Protein AF-A0AAD8ACB3-F1 (afdb_monomer)

Organism: Diploptera punctata (NCBI:txid6984)

Mean predicted aligned error: 17.27 Å

Nearest PDB structures (foldseek):
  5xgs-assembly1_B  TM=9.311E-01  e=5.223E-29  Homo sapiens
  5xgs-assembly1_A  TM=9.273E-01  e=8.568E-29  Homo sapiens
  5i93-assembly1_A  TM=9.723E-01  e=4.085E-25  Mus musculus
  4qgn-assembly1_A  TM=9.661E-01  e=9.920E-24  Homo sapiens
  4qgm-assembly1_A  TM=8.496E-01  e=1.983E-11  Bacillus anthracis str. 'Ames Ancestor'

InterPro domains:
  IPR000408 Regulator of chromosome condensation, RCC1 [PF00415] (214-268)
  IPR000408 Regulator of chromosome condensation, RCC1 [PS50012] (213-272)
  IPR000408 Regulator of chromosome condensation, RCC1 [PS50012] (276-337)
  IPR000408 Regulator of chromosome condensation, RCC1 [PS50012] (338-394)
  IPR000408 Regulator of chromosome condensation, RCC1 [PS50012] (395-445)
  IPR004313 Acireductone dioxygenase ARD family [PF03079] (3-158)
  IPR004313 Acireductone dioxygenase ARD family [cd02232] (28-158)
  IPR009091 Regulator of chromosome condensation 1/beta-lactamase-inhibitor protein II [G3DSA:2.130.10.30] (206-445)
  IPR009091 Regulator of chromosome condensation 1/beta-lactamase-inhibitor protein II [SSF50985] (213-444)
  IPR011051 RmlC-like cupin domain superfamily [SSF51182] (1-173)
  IPR014710 RmlC-like jelly roll fold [G3DSA:2.60.120.10] (1-179)
  IPR027496 Acireductone dioxygenase, eukaryotes [MF_03154] (2-166)
  IPR053035 Mitochondrial GEF domain-containing protein [PTHR46337] (188-444)

Sequence (445 aa):
MVRAWYMDFSTEDQRLEHHRQPPHFVDLDQLHKICGVEYFQLNPSNPLHDEKLEKLKIDRNYTYEDEIICSKECLPNYDEKLKNFFTEHLHTDEEIRLVLTGSGYFDVRDGNDEWIRIEVVPGDLIVIPAGIYHRFTLDSKNYIKAKRFFIGEPVWTPHNRPADEMECRTQYLCKLKDGFDFRAYAVKRKYPINQEEEEKLPVFQYASSIQKCRVYVWGLAEHGALGINLQLKKSRDPIHYLYKPVRIHLAEHHKIVDIACGYGFTVLAINTNEKHKLFGCGINTDSQIGYHAPPQDQPLHLILAPAPIELPLAESTNTRVKRVSAGRAHTMVLTDKEGVFTLGNNAYGQCGRKIVEEEKYAESRVVHNIPNINGATIKDIECGQDHSLFITEHGEVFSCGWGADGQTGLGHFNTEWQPSKVTGDIVGESIVKVSSKSDCVLALN

Secondary structure (DSSP, 8-state):
---EEEB-S--S-TTS--B-SS--EE-HHHHHHHH--EEEE--TT-GGG-HHHHHHHHHTT--EEEEEEESTTTSTTHHHHHHHHHS-EE-SS-EEEEEEEE-EEEEEE-TTS-EEEEEE-TTEEEEEPTT--EEEEE-TT--EEEEEEESSS-----EESP-TTSHHHHHHHHHHHH-TT-------------HHHHTTS--------S-----EEEEE-TTSTT------S--SS---EEEEEEE-THHHHS-EEEEEEETTEEEEEE--SSS--EEEEEE-TT-TT-----SSSS--SEEEEEEEPP---TTTTT--EEEEEE-SSEEEEEESSS-EEEEE--TTSTTSS---TT---TT---EEEE--BTTBPEEEEEE-SSEEEEEETTS-EEEEE--TTSTT-SSS-S-EEEEEE--STTTT----EEEESSS-EEEE-

Foldseek 3Di:
DKWKWFADPDPPDPQEPRADVVGGTDDQVCCCLFQNKHKDQFDLVCLPPGPVVVVCCVVVVFPDKDKDKQAPPRDPVNVVVQVVQAFWWFAQAKWKKAWQAAKWWKWWQTPVRTTMIIIDHHRMIMIHGGQTTIGIHHHPVRITMIMTTDNPDDDPDTGGPPPCPDPSNVVSNVCSVVPVPDPDDDDDDDDDDDVVVVVVDPPPPDVDLPDPWWDWDWFAQVQLQRQDLQDDDPDVDGDGTGPDIDTAPVRSVFPWQEKEDEAFKIKTATPALDQFGIWMWGACQLPQQAADDDDPPDACRGGNHTDGRGDPDPRRRPKGWNYWYYAHFKIWTQIPQQGIKIAGDCCLLQRQDDHDPPDRRGNDNDIDGDRADPPFGWDDKYDAHFKIWTATPQQWIWIFGQQQVPLRQCPDRGGGNHGGTHDDPCVPPRWDDWDHHYSDIDTDD

Solvent-accessible surface area (backbone atoms only — not comparable to full-atom values): 24338 Å² total; per-residue (Å²): 130,81,50,32,28,38,50,46,90,76,85,64,72,81,39,54,89,52,64,27,93,74,71,47,74,47,60,72,88,45,34,34,71,53,58,47,34,45,76,44,86,44,48,71,91,49,46,91,77,23,70,67,54,56,48,49,34,62,79,66,50,46,73,33,75,53,77,48,52,52,30,84,88,71,26,86,62,41,72,62,50,50,51,58,41,47,43,54,19,28,35,81,54,60,52,37,40,35,28,68,39,55,34,30,35,43,35,35,46,38,87,84,69,45,54,35,38,33,50,44,41,52,21,31,33,40,37,39,50,32,26,47,51,30,28,38,44,49,31,86,80,54,29,32,28,32,39,36,52,26,66,52,81,81,82,81,67,71,41,52,70,86,50,73,87,38,67,41,27,49,54,35,56,48,31,70,73,69,36,73,85,56,86,81,79,87,80,80,91,86,79,86,84,60,68,81,56,61,78,67,52,81,80,77,75,62,89,60,59,94,58,89,56,79,45,70,37,62,42,66,36,73,42,16,31,55,33,56,80,80,77,84,71,96,62,95,68,83,70,53,63,35,94,55,80,41,74,39,69,68,31,72,81,38,54,67,66,35,66,23,67,29,64,46,20,27,40,42,31,34,72,49,57,50,80,70,33,32,28,22,15,5,48,22,61,27,8,36,50,38,59,63,86,52,84,81,94,52,84,49,42,54,30,43,42,67,37,69,31,86,70,97,57,92,48,44,57,78,48,42,70,65,45,48,24,27,15,48,45,29,28,40,38,35,35,76,74,67,22,33,37,21,28,26,42,38,92,38,5,34,46,49,41,83,64,60,87,91,65,72,31,52,72,27,82,70,67,44,74,45,58,50,60,96,84,37,51,65,67,48,72,41,21,14,35,55,26,30,40,37,27,29,73,78,13,47,49,27,18,16,4,43,7,77,86,39,51,38,39,63,88,52,49,62,64,31,26,55,72,37,70,42,54,67,92,61,60,90,47,53,39,77,47,72,50,43,62,50,68,60,72,49,76,40,103

Structure (mmCIF, N/CA/C/O backbone):
data_AF-A0AAD8ACB3-F1
#
_entry.id   AF-A0AAD8ACB3-F1
#
loop_
_atom_site.group_PDB
_atom_site.id
_atom_site.type_symbol
_atom_site.label_atom_id
_atom_site.label_alt_id
_atom_site.label_comp_id
_atom_site.label_asym_id
_atom_site.label_entity_id
_atom_site.label_seq_id
_atom_site.pdbx_PDB_ins_code
_atom_site.Cartn_x
_atom_site.Cartn_y
_atom_site.Cartn_z
_atom_site.occupancy
_atom_site.B_iso_or_equiv
_atom_site.auth_seq_id
_atom_site.auth_comp_id
_atom_site.auth_asym_id
_atom_site.auth_atom_id
_atom_site.pdbx_PDB_model_num
ATOM 1 N N . MET A 1 1 ? 22.815 2.757 -45.557 1.00 56.16 1 MET A N 1
ATOM 2 C CA . MET A 1 1 ? 21.842 1.760 -45.075 1.00 56.16 1 MET A CA 1
ATOM 3 C C . MET A 1 1 ? 22.667 0.759 -44.303 1.00 56.16 1 MET A C 1
ATOM 5 O O . MET A 1 1 ? 23.634 0.273 -44.879 1.00 56.16 1 MET A O 1
ATOM 9 N N . VAL A 1 2 ? 22.398 0.587 -43.011 1.00 67.62 2 VAL A N 1
ATOM 10 C CA . VAL A 1 2 ? 23.160 -0.341 -42.168 1.00 67.62 2 VAL A CA 1
ATOM 11 C C . VAL A 1 2 ? 23.040 -1.750 -42.712 1.00 67.62 2 VAL A C 1
ATOM 13 O O . VAL A 1 2 ? 21.990 -2.142 -43.221 1.00 67.62 2 VAL A O 1
ATOM 16 N N . ARG A 1 3 ? 24.147 -2.482 -42.656 1.00 88.25 3 ARG A N 1
ATOM 17 C CA . ARG A 1 3 ? 24.246 -3.855 -43.132 1.00 88.25 3 ARG A CA 1
ATOM 18 C C . ARG A 1 3 ? 24.613 -4.733 -41.944 1.00 88.25 3 ARG A C 1
ATOM 20 O O . ARG A 1 3 ? 25.528 -4.403 -41.191 1.00 88.25 3 ARG A O 1
ATOM 27 N N . ALA A 1 4 ? 23.912 -5.850 -41.808 1.00 93.75 4 ALA A N 1
ATOM 28 C CA . ALA A 1 4 ? 24.330 -6.950 -40.957 1.00 93.75 4 ALA A CA 1
ATOM 29 C C . ALA A 1 4 ? 24.588 -8.183 -41.829 1.00 93.75 4 ALA A C 1
ATOM 31 O O . ALA A 1 4 ? 23.900 -8.388 -42.831 1.00 93.75 4 ALA A O 1
ATOM 32 N N . TRP A 1 5 ? 25.604 -8.980 -41.509 1.00 95.69 5 TRP A N 1
ATOM 33 C CA . TRP A 1 5 ? 25.936 -10.186 -42.270 1.00 95.69 5 TRP A CA 1
ATOM 34 C C . TRP A 1 5 ? 26.662 -11.217 -41.420 1.00 95.69 5 TRP A C 1
ATOM 36 O O . TRP A 1 5 ? 27.336 -10.889 -40.447 1.00 95.69 5 TRP A O 1
ATOM 46 N N . TYR A 1 6 ? 26.561 -12.478 -41.821 1.00 95.56 6 TYR A N 1
ATOM 47 C CA . TYR A 1 6 ? 27.360 -13.539 -41.231 1.00 95.56 6 TYR A CA 1
ATOM 48 C C . TYR A 1 6 ? 28.817 -13.450 -41.680 1.00 95.56 6 TYR A C 1
ATOM 50 O O . TYR A 1 6 ? 29.104 -13.305 -42.875 1.00 95.56 6 TYR A O 1
ATOM 58 N N . MET A 1 7 ? 29.729 -13.583 -40.718 1.00 95.25 7 MET A N 1
ATOM 59 C CA . MET A 1 7 ? 31.164 -13.508 -40.972 1.00 95.25 7 MET A CA 1
ATOM 60 C C . MET A 1 7 ? 31.724 -14.813 -41.549 1.00 95.25 7 MET A C 1
ATOM 62 O O . MET A 1 7 ? 31.202 -15.906 -41.289 1.00 95.25 7 MET A O 1
ATOM 66 N N . ASP A 1 8 ? 32.793 -14.697 -42.333 1.00 90.69 8 ASP A N 1
ATOM 67 C CA . ASP A 1 8 ? 33.675 -15.814 -42.666 1.00 90.69 8 ASP A CA 1
ATOM 68 C C . ASP A 1 8 ? 34.484 -16.298 -41.441 1.00 90.69 8 ASP A C 1
ATOM 70 O O . ASP A 1 8 ? 34.368 -15.774 -40.333 1.00 90.69 8 ASP A O 1
ATOM 74 N N . PHE A 1 9 ? 35.286 -17.347 -41.634 1.00 87.62 9 PHE A N 1
ATOM 75 C CA . PHE A 1 9 ? 36.166 -17.897 -40.597 1.00 87.62 9 PHE A CA 1
ATOM 76 C C . PHE A 1 9 ? 37.606 -17.365 -40.703 1.00 87.62 9 PHE A C 1
ATOM 78 O O . PHE A 1 9 ? 38.519 -17.951 -40.118 1.00 87.62 9 PHE A O 1
ATOM 85 N N . SER A 1 10 ? 37.833 -16.303 -41.485 1.00 87.44 10 SER A N 1
ATOM 86 C CA . SER A 1 10 ? 39.163 -15.736 -41.689 1.00 87.44 10 SER A CA 1
ATOM 87 C C . SER A 1 10 ? 39.660 -15.058 -40.414 1.00 87.44 10 SER A C 1
ATOM 89 O O . SER A 1 10 ? 38.912 -14.381 -39.710 1.00 87.44 10 SER A O 1
ATOM 91 N N . THR A 1 11 ? 40.950 -15.214 -40.129 1.00 81.81 11 THR A N 1
ATOM 92 C CA . THR A 1 11 ? 41.649 -14.503 -39.048 1.00 81.81 11 THR A CA 1
ATOM 93 C C . THR A 1 11 ? 42.462 -13.319 -39.574 1.00 81.81 11 THR A C 1
ATOM 95 O O . THR A 1 11 ? 43.407 -12.881 -38.918 1.00 81.81 11 THR A O 1
ATOM 98 N N . GLU A 1 12 ? 42.160 -12.856 -40.790 1.00 86.69 12 GLU A N 1
ATOM 99 C CA . GLU A 1 12 ? 42.695 -11.613 -41.348 1.00 86.69 12 GLU A CA 1
ATOM 100 C C . GLU A 1 12 ? 42.291 -10.394 -40.497 1.00 86.69 12 GLU A C 1
ATOM 102 O O . GLU A 1 12 ? 41.645 -10.527 -39.457 1.00 86.69 12 GLU A O 1
ATOM 107 N N . ASP A 1 13 ? 42.735 -9.199 -40.894 1.00 89.38 13 ASP A N 1
ATOM 108 C CA . ASP A 1 13 ? 42.504 -7.974 -40.127 1.00 89.38 13 ASP A CA 1
ATOM 109 C C . ASP A 1 13 ? 41.014 -7.788 -39.800 1.00 89.38 13 ASP A C 1
ATOM 111 O O . ASP A 1 13 ? 40.200 -7.497 -40.673 1.00 89.38 13 ASP A O 1
ATOM 115 N N . GLN A 1 14 ? 40.697 -7.880 -38.506 1.00 90.38 14 GLN A N 1
ATOM 116 C CA . GLN A 1 14 ? 39.362 -7.747 -37.927 1.00 90.38 14 GLN A CA 1
ATOM 117 C C . GLN A 1 14 ? 38.580 -6.504 -38.379 1.00 90.38 14 GLN A C 1
ATOM 119 O O . GLN A 1 14 ? 37.355 -6.485 -38.246 1.00 90.38 14 GLN A O 1
ATOM 124 N N . ARG A 1 15 ? 39.267 -5.466 -38.876 1.00 92.38 15 ARG A N 1
ATOM 125 C CA . ARG A 1 15 ? 38.687 -4.213 -39.384 1.00 92.38 15 ARG A CA 1
ATOM 126 C C . ARG A 1 15 ? 38.139 -4.315 -40.814 1.00 92.38 15 ARG A C 1
ATOM 128 O O . ARG A 1 15 ? 37.540 -3.351 -41.291 1.00 92.38 15 ARG A O 1
ATOM 135 N N . LEU A 1 16 ? 38.359 -5.430 -41.512 1.00 93.50 16 LEU A N 1
ATOM 136 C CA . LEU A 1 16 ? 37.805 -5.709 -42.844 1.00 93.50 16 LEU A CA 1
ATOM 137 C C . LEU A 1 16 ? 36.343 -6.174 -42.751 1.00 93.50 16 LEU A C 1
ATOM 139 O O . LEU A 1 16 ? 35.825 -6.377 -41.665 1.00 93.50 16 LEU A O 1
ATOM 143 N N . GLU A 1 17 ? 35.630 -6.334 -43.866 1.00 91.81 17 GLU A N 1
ATOM 144 C CA . GLU A 1 17 ? 34.207 -6.719 -43.815 1.00 91.81 17 GLU A CA 1
ATOM 145 C C . GLU A 1 17 ? 33.985 -8.201 -43.440 1.00 91.81 17 GLU A C 1
ATOM 147 O O . GLU A 1 17 ? 32.996 -8.508 -42.781 1.00 91.81 17 GLU A O 1
ATOM 152 N N . HIS A 1 18 ? 34.897 -9.121 -43.788 1.00 93.75 18 HIS A N 1
ATOM 153 C CA . HIS A 1 18 ? 34.780 -10.568 -43.504 1.00 93.75 18 HIS A CA 1
ATOM 154 C C . HIS A 1 18 ? 33.488 -11.222 -44.034 1.00 93.75 18 HIS A C 1
ATOM 156 O O . HIS A 1 18 ? 32.807 -11.967 -43.329 1.00 93.75 18 HIS A O 1
ATOM 162 N N . HIS A 1 19 ? 33.102 -10.933 -45.279 1.00 91.62 19 HIS A N 1
ATOM 163 C CA . HIS A 1 19 ? 31.940 -11.572 -45.900 1.00 91.62 19 HIS A CA 1
ATOM 164 C C . HIS A 1 19 ? 32.189 -13.056 -46.216 1.00 91.62 19 HIS A C 1
ATOM 166 O O . HIS A 1 19 ? 33.194 -13.414 -46.830 1.00 91.62 19 HIS A O 1
ATOM 172 N N . ARG A 1 20 ? 31.203 -13.915 -45.914 1.00 91.19 20 ARG A N 1
ATOM 173 C CA . ARG A 1 20 ? 31.137 -15.276 -46.477 1.00 91.19 20 ARG A CA 1
ATOM 174 C C . ARG A 1 20 ? 31.117 -15.245 -48.010 1.00 91.19 20 ARG A C 1
ATOM 176 O O . ARG A 1 20 ? 30.762 -14.241 -48.626 1.00 91.19 20 ARG A O 1
ATOM 183 N N . GLN A 1 21 ? 31.461 -16.374 -48.624 1.00 88.88 21 GLN A N 1
ATOM 184 C CA . GLN A 1 21 ? 31.380 -16.572 -50.071 1.00 88.88 21 GLN A CA 1
ATOM 185 C C . GLN A 1 21 ? 30.348 -17.669 -50.381 1.00 88.88 21 GLN A C 1
ATOM 187 O O . GLN A 1 21 ? 30.648 -18.844 -50.154 1.00 88.88 21 GLN A O 1
ATOM 192 N N . PRO A 1 22 ? 29.142 -17.328 -50.883 1.00 90.44 22 PRO A N 1
ATOM 193 C CA . PRO A 1 22 ? 28.631 -15.979 -51.176 1.00 90.44 22 PRO A CA 1
ATOM 194 C C . PRO A 1 22 ? 28.235 -15.183 -49.909 1.00 90.44 22 PRO A C 1
ATOM 196 O O . PRO A 1 22 ? 28.023 -15.791 -48.855 1.00 90.44 22 PRO A O 1
ATOM 199 N N . PRO A 1 23 ? 28.099 -13.841 -49.994 1.00 91.00 23 PRO A N 1
ATOM 200 C CA . PRO A 1 23 ? 27.689 -13.016 -48.859 1.00 91.00 23 PRO A CA 1
ATOM 201 C C . PRO A 1 23 ? 26.317 -13.421 -48.316 1.00 91.00 23 PRO A C 1
ATOM 203 O O . PRO A 1 23 ? 25.361 -13.577 -49.076 1.00 91.00 23 PRO A O 1
ATOM 206 N N . HIS A 1 24 ? 26.214 -13.546 -46.993 1.00 93.12 24 HIS A N 1
ATOM 207 C CA . HIS A 1 24 ? 24.974 -13.891 -46.304 1.00 93.12 24 HIS A CA 1
ATOM 208 C C . HIS A 1 24 ? 24.546 -12.730 -45.402 1.00 93.12 24 HIS A C 1
ATOM 210 O O . HIS A 1 24 ? 25.029 -12.594 -44.278 1.00 93.12 24 HIS A O 1
ATOM 216 N N . PHE A 1 25 ? 23.677 -11.867 -45.928 1.00 93.25 25 PHE A N 1
ATOM 217 C CA . PHE A 1 25 ? 23.156 -10.703 -45.213 1.00 93.25 25 PHE A CA 1
ATOM 218 C C . PHE A 1 25 ? 22.019 -11.082 -44.262 1.00 93.25 25 PHE A C 1
ATOM 220 O O . PHE A 1 25 ? 21.239 -11.989 -44.545 1.00 93.25 25 PHE A O 1
ATOM 227 N N . VAL A 1 26 ? 21.928 -10.349 -43.157 1.00 91.56 26 VAL A N 1
ATOM 228 C CA . VAL A 1 26 ? 20.872 -10.449 -42.151 1.00 91.56 26 VAL A CA 1
ATOM 229 C C . VAL A 1 26 ? 20.030 -9.182 -42.228 1.00 91.56 26 VAL A C 1
ATOM 231 O O . VAL A 1 26 ? 20.564 -8.071 -42.210 1.00 91.56 26 VAL A O 1
ATOM 234 N N . ASP A 1 27 ? 18.716 -9.355 -42.333 1.00 88.31 27 ASP A N 1
ATOM 235 C CA . ASP A 1 27 ? 17.777 -8.239 -42.311 1.00 88.31 27 ASP A CA 1
ATOM 236 C C . ASP A 1 27 ? 17.701 -7.634 -40.900 1.00 88.31 27 ASP A C 1
ATOM 238 O O . ASP A 1 27 ? 17.667 -8.356 -39.900 1.00 88.31 27 ASP A O 1
ATOM 242 N N . LEU A 1 28 ? 17.674 -6.306 -40.804 1.00 82.00 28 LEU A N 1
ATOM 243 C CA . LEU A 1 28 ? 17.742 -5.605 -39.517 1.00 82.00 28 LEU A CA 1
ATOM 244 C C . LEU A 1 28 ? 16.497 -5.864 -38.668 1.00 82.00 28 LEU A C 1
ATOM 246 O O . LEU A 1 28 ? 16.608 -6.022 -37.454 1.00 82.00 28 LEU A O 1
ATOM 250 N N . ASP A 1 29 ? 15.339 -6.031 -39.309 1.00 78.81 29 ASP A N 1
ATOM 251 C CA . ASP A 1 29 ? 14.084 -6.398 -38.643 1.00 78.81 29 ASP A CA 1
ATOM 252 C C . ASP A 1 29 ? 14.121 -7.826 -38.059 1.00 78.81 29 ASP A C 1
ATOM 254 O O . ASP A 1 29 ? 13.297 -8.195 -37.216 1.00 78.81 29 ASP A O 1
ATOM 258 N N . GLN A 1 30 ? 15.085 -8.648 -38.490 1.00 85.31 30 GLN A N 1
ATOM 259 C CA . GLN A 1 30 ? 15.297 -10.004 -37.985 1.00 85.31 30 GLN A CA 1
ATOM 260 C C . GLN A 1 30 ? 16.349 -10.074 -36.875 1.00 85.31 30 GLN A C 1
ATOM 262 O O . GLN A 1 30 ? 16.323 -11.044 -36.118 1.00 85.31 30 GLN A O 1
ATOM 267 N N . LEU A 1 31 ? 17.216 -9.064 -36.709 1.00 87.69 31 LEU A N 1
ATOM 268 C CA . LEU A 1 31 ? 18.245 -9.051 -35.656 1.00 87.69 31 LEU A CA 1
ATOM 269 C C . LEU A 1 31 ? 17.641 -9.254 -34.263 1.00 87.69 31 LEU A C 1
ATOM 271 O O . LEU A 1 31 ? 18.116 -10.097 -33.503 1.00 87.69 31 LEU A O 1
ATOM 275 N N . HIS A 1 32 ? 16.527 -8.580 -33.966 1.00 88.38 32 HIS A N 1
ATOM 276 C CA . HIS A 1 32 ? 15.842 -8.744 -32.684 1.00 88.38 32 HIS A CA 1
ATOM 277 C C . HIS A 1 32 ? 15.362 -10.187 -32.468 1.00 88.38 32 HIS A C 1
ATOM 279 O O . HIS A 1 32 ? 15.451 -10.713 -31.366 1.00 88.38 32 HIS A O 1
ATOM 285 N N . LYS A 1 33 ? 14.911 -10.877 -33.520 1.00 87.25 33 LYS A N 1
ATOM 286 C CA . LYS A 1 33 ? 14.454 -12.272 -33.414 1.00 87.25 33 LYS A CA 1
ATOM 287 C C . LYS A 1 33 ? 15.613 -13.261 -33.304 1.00 87.25 33 LYS A C 1
ATOM 289 O O . LYS A 1 33 ? 15.483 -14.259 -32.605 1.00 87.25 33 LYS A O 1
ATOM 294 N N . ILE A 1 34 ? 16.716 -12.996 -34.003 1.00 89.25 34 ILE A N 1
ATOM 295 C CA . ILE A 1 34 ? 17.866 -13.903 -34.104 1.00 89.25 34 ILE A CA 1
ATOM 296 C C . ILE A 1 34 ? 18.759 -13.816 -32.863 1.00 89.25 34 ILE A C 1
ATOM 298 O O . ILE A 1 34 ? 19.252 -14.838 -32.393 1.00 89.25 34 ILE A O 1
ATOM 302 N N . CYS A 1 35 ? 18.985 -12.609 -32.343 1.00 90.62 35 CYS A N 1
ATOM 303 C CA . CYS A 1 35 ? 19.929 -12.373 -31.251 1.00 90.62 35 CYS A CA 1
ATOM 304 C C . CYS A 1 35 ? 19.472 -11.307 -30.240 1.00 90.62 35 CYS A C 1
ATOM 306 O O . CYS A 1 35 ? 20.215 -10.974 -29.324 1.00 90.62 35 CYS A O 1
ATOM 308 N N . GLY A 1 36 ? 18.262 -10.754 -30.362 1.00 89.19 36 GLY A N 1
ATOM 309 C CA . GLY A 1 36 ? 17.739 -9.772 -29.405 1.00 89.19 36 GLY A CA 1
ATOM 310 C C . GLY A 1 36 ? 18.336 -8.370 -29.532 1.00 89.19 36 GLY A C 1
ATOM 311 O O . GLY A 1 36 ? 18.023 -7.513 -28.712 1.00 89.19 36 GLY A O 1
ATOM 312 N N . VAL A 1 37 ? 19.189 -8.123 -30.532 1.00 93.25 37 VAL A N 1
ATOM 313 C CA . VAL A 1 37 ? 19.741 -6.790 -30.807 1.00 93.25 37 VAL A CA 1
ATOM 314 C C . VAL A 1 37 ? 18.672 -5.922 -31.457 1.00 93.25 37 VAL A C 1
ATOM 316 O O . VAL A 1 37 ? 18.061 -6.318 -32.450 1.00 93.25 37 VAL A O 1
ATOM 319 N N . GLU A 1 38 ? 18.478 -4.718 -30.925 1.00 91.69 38 GLU A N 1
ATOM 320 C CA . GLU A 1 38 ? 17.580 -3.725 -31.513 1.00 91.69 38 GLU A CA 1
ATOM 321 C C . GLU A 1 38 ? 18.375 -2.647 -32.241 1.00 91.69 38 GLU A C 1
ATOM 323 O O . GLU A 1 38 ? 19.417 -2.179 -31.773 1.00 91.69 38 GLU A O 1
ATOM 328 N N . TYR A 1 39 ? 17.853 -2.242 -33.393 1.00 91.12 39 TYR A N 1
ATOM 329 C CA . TYR A 1 39 ? 18.446 -1.226 -34.244 1.00 91.12 39 TYR A CA 1
ATOM 330 C C . TYR A 1 39 ? 17.415 -0.147 -34.565 1.00 91.12 39 TYR A C 1
ATOM 332 O O . TYR A 1 39 ? 16.285 -0.438 -34.959 1.00 91.12 39 TYR A O 1
ATOM 340 N N . PHE A 1 40 ? 17.828 1.111 -34.440 1.00 88.88 40 PHE A N 1
ATOM 341 C CA . PHE A 1 40 ? 17.017 2.264 -34.795 1.00 88.88 40 PHE A CA 1
ATOM 342 C C . PHE A 1 40 ? 17.833 3.226 -35.650 1.00 88.88 40 PHE A C 1
ATOM 344 O O . PHE A 1 40 ? 18.871 3.735 -35.231 1.00 88.88 40 PHE A O 1
ATOM 351 N N . GLN A 1 41 ? 17.313 3.538 -36.835 1.00 86.50 41 GLN A N 1
ATOM 352 C CA . GLN A 1 41 ? 17.836 4.630 -37.644 1.00 86.50 41 GLN A CA 1
ATOM 353 C C . GLN A 1 41 ? 17.187 5.951 -37.203 1.00 86.50 41 GLN A C 1
ATOM 355 O O . GLN A 1 41 ? 15.961 6.121 -37.323 1.00 86.50 41 GLN A O 1
ATOM 360 N N . LEU A 1 42 ? 18.009 6.861 -36.673 1.00 87.88 42 LEU A N 1
ATOM 361 C CA . LEU A 1 42 ? 17.619 8.213 -36.269 1.00 87.88 42 LEU A CA 1
ATOM 362 C C . LEU A 1 42 ? 17.877 9.220 -37.395 1.00 87.88 42 LEU A C 1
ATOM 364 O O . LEU A 1 42 ? 18.583 8.939 -38.365 1.00 87.88 42 LEU A O 1
ATOM 368 N N . ASN A 1 43 ? 17.315 10.419 -37.259 1.00 78.94 43 ASN A N 1
ATOM 369 C CA . ASN A 1 43 ? 17.529 11.520 -38.183 1.00 78.94 43 ASN A CA 1
ATOM 370 C C . ASN A 1 43 ? 19.019 11.929 -38.219 1.00 78.94 43 ASN A C 1
ATOM 372 O O . ASN A 1 43 ? 19.521 12.464 -37.226 1.00 78.94 43 ASN A O 1
ATOM 376 N N . PRO A 1 44 ? 19.722 11.778 -39.361 1.00 67.00 44 PRO A N 1
ATOM 377 C CA . PRO A 1 44 ? 21.149 12.092 -39.460 1.00 67.00 44 PRO A CA 1
ATOM 378 C C . PRO A 1 44 ? 21.477 13.572 -39.219 1.00 67.00 44 PRO A C 1
ATOM 380 O O . PRO A 1 44 ? 22.604 13.902 -38.862 1.00 67.00 44 PRO A O 1
ATOM 383 N N . SER A 1 45 ? 20.514 14.478 -39.422 1.00 72.81 45 SER A N 1
ATOM 384 C CA . SER A 1 45 ? 20.714 15.923 -39.266 1.00 72.81 45 SER A CA 1
ATOM 385 C C . SER A 1 45 ? 20.669 16.384 -37.806 1.00 72.81 45 SER A C 1
ATOM 387 O O . SER A 1 45 ? 21.276 17.400 -37.476 1.00 72.81 45 SER A O 1
ATOM 389 N N . ASN A 1 46 ? 19.950 15.668 -36.934 1.00 79.94 46 ASN A N 1
ATOM 390 C CA . ASN A 1 46 ? 19.875 15.969 -35.501 1.00 79.94 46 ASN A CA 1
ATOM 391 C C . ASN A 1 46 ? 19.519 14.713 -34.678 1.00 79.94 46 ASN A C 1
ATOM 393 O O . ASN A 1 46 ? 18.428 14.632 -34.109 1.00 79.94 46 ASN A O 1
ATOM 397 N N . PRO A 1 47 ? 20.430 13.730 -34.589 1.00 78.81 47 PRO A N 1
ATOM 398 C CA . PRO A 1 47 ? 20.134 12.448 -33.950 1.00 78.81 47 PRO A CA 1
ATOM 399 C C . PRO A 1 47 ? 19.912 12.569 -32.434 1.00 78.81 47 PRO A C 1
ATOM 401 O O . PRO A 1 47 ? 19.286 11.705 -31.833 1.00 78.81 47 PRO A O 1
ATOM 404 N N . LEU A 1 48 ? 20.394 13.648 -31.804 1.00 79.31 48 LEU A N 1
ATOM 405 C CA . LEU A 1 48 ? 20.265 13.875 -30.361 1.00 79.31 48 LEU A CA 1
ATOM 406 C C . LEU A 1 48 ? 18.882 14.372 -29.925 1.00 79.31 48 LEU A C 1
ATOM 408 O O . LEU A 1 48 ? 18.569 14.256 -28.748 1.00 79.31 48 LEU A O 1
ATOM 412 N N . HIS A 1 49 ? 18.088 14.927 -30.843 1.00 78.12 49 HIS A N 1
ATOM 413 C CA . HIS A 1 49 ? 16.725 15.406 -30.571 1.00 78.12 49 HIS A CA 1
ATOM 414 C C . HIS A 1 49 ? 15.692 14.615 -31.385 1.00 78.12 49 HIS A C 1
ATOM 416 O O . HIS A 1 49 ? 14.614 15.120 -31.696 1.00 78.12 49 HIS A O 1
ATOM 422 N N . ASP A 1 50 ? 16.045 13.393 -31.788 1.00 85.44 50 ASP A N 1
ATOM 423 C CA . ASP A 1 50 ? 15.142 12.512 -32.512 1.00 85.44 50 ASP A CA 1
ATOM 424 C C . ASP A 1 50 ? 14.054 11.976 -31.571 1.00 85.44 50 ASP A C 1
ATOM 426 O O . ASP A 1 50 ? 14.341 11.500 -30.469 1.00 85.44 50 ASP A O 1
ATOM 430 N N . GLU A 1 51 ? 12.798 12.020 -32.015 1.00 85.94 51 GLU A N 1
ATOM 431 C CA . GLU A 1 51 ? 11.652 11.556 -31.227 1.00 85.94 51 GLU A CA 1
ATOM 432 C C . GLU A 1 51 ? 11.780 10.081 -30.815 1.00 85.94 51 GLU A C 1
ATOM 434 O O . GLU A 1 51 ? 11.333 9.708 -29.729 1.00 85.94 51 GLU A O 1
ATOM 439 N N . LYS A 1 52 ? 12.415 9.234 -31.641 1.00 85.38 52 LYS A N 1
ATOM 440 C CA . LYS A 1 52 ? 12.634 7.816 -31.318 1.00 85.38 52 LYS A CA 1
ATOM 441 C C . LYS A 1 52 ? 13.630 7.652 -30.175 1.00 85.38 52 LYS A C 1
ATOM 443 O O . LYS A 1 52 ? 13.414 6.799 -29.318 1.00 85.38 52 LYS A O 1
ATOM 448 N N . LEU A 1 53 ? 14.691 8.462 -30.145 1.00 84.25 53 LEU A N 1
ATOM 449 C CA . LEU A 1 53 ? 15.684 8.425 -29.071 1.00 84.25 53 LEU A CA 1
ATOM 450 C C . LEU A 1 53 ? 15.082 8.911 -27.753 1.00 84.25 53 LEU A C 1
ATOM 452 O O . LEU A 1 53 ? 15.264 8.259 -26.729 1.00 84.25 53 LEU A O 1
ATOM 456 N N . GLU A 1 54 ? 14.337 10.016 -27.780 1.00 84.94 54 GLU A N 1
ATOM 457 C CA . GLU A 1 54 ? 13.658 10.542 -26.590 1.00 84.94 54 GLU A CA 1
ATOM 458 C C . GLU A 1 54 ? 12.628 9.547 -26.049 1.00 84.94 54 GLU A C 1
ATOM 460 O O . GLU A 1 54 ? 12.583 9.283 -24.846 1.00 84.94 54 GLU A O 1
ATOM 465 N N . LYS A 1 55 ? 11.863 8.906 -26.938 1.00 83.88 55 LYS A N 1
ATOM 466 C CA . LYS A 1 55 ? 10.954 7.826 -26.553 1.00 83.88 55 LYS A CA 1
ATOM 467 C C . LYS A 1 55 ? 11.705 6.649 -25.926 1.00 83.88 55 LYS A C 1
ATOM 469 O O . LYS A 1 55 ? 11.316 6.200 -24.854 1.00 83.88 55 LYS A O 1
ATOM 474 N N . LEU A 1 56 ? 12.799 6.186 -26.538 1.00 82.06 56 LEU A N 1
ATOM 475 C CA . LEU A 1 56 ? 13.585 5.064 -26.015 1.00 82.06 56 LEU A CA 1
ATOM 476 C C . LEU A 1 56 ? 14.187 5.380 -24.637 1.00 82.06 56 LEU A C 1
ATOM 478 O O . LEU A 1 56 ? 14.129 4.544 -23.738 1.00 82.06 56 LEU A O 1
ATOM 482 N N . LYS A 1 57 ? 14.707 6.600 -24.448 1.00 81.44 57 LYS A N 1
ATOM 483 C CA . LYS A 1 57 ? 15.224 7.086 -23.160 1.00 81.44 57 LYS A CA 1
ATOM 484 C C . LYS A 1 57 ? 14.169 7.055 -22.063 1.00 81.44 57 LYS A C 1
ATOM 486 O O . LYS A 1 57 ? 14.476 6.652 -20.943 1.00 81.44 57 LYS A O 1
ATOM 491 N N . ILE A 1 58 ? 12.942 7.469 -22.376 1.00 76.75 58 ILE A N 1
ATOM 492 C CA . ILE A 1 58 ? 11.823 7.463 -21.429 1.00 76.75 58 ILE A CA 1
ATOM 493 C C . ILE A 1 58 ? 11.379 6.026 -21.136 1.00 76.75 58 ILE A C 1
ATOM 495 O O . ILE A 1 58 ? 11.298 5.647 -19.969 1.00 76.75 58 ILE A O 1
ATOM 499 N N . ASP A 1 59 ? 11.146 5.221 -22.175 1.00 77.12 59 ASP A N 1
ATOM 500 C CA . ASP A 1 59 ? 10.624 3.854 -22.061 1.00 77.12 59 ASP A CA 1
ATOM 501 C C . ASP A 1 59 ? 11.583 2.935 -21.286 1.00 77.12 59 ASP A C 1
ATOM 503 O O . ASP A 1 59 ? 11.145 2.087 -20.505 1.00 77.12 59 ASP A O 1
ATOM 507 N N . ARG A 1 60 ? 12.896 3.119 -21.475 1.00 76.44 60 ARG A N 1
ATOM 508 C CA . ARG A 1 60 ? 13.949 2.321 -20.826 1.00 76.44 60 ARG A CA 1
ATOM 509 C C . ARG A 1 60 ? 14.602 3.009 -19.628 1.00 76.44 60 ARG A C 1
ATOM 511 O O . ARG A 1 60 ? 15.499 2.436 -19.017 1.00 76.44 60 ARG A O 1
ATOM 518 N N . ASN A 1 61 ? 14.118 4.196 -19.255 1.00 81.69 61 ASN A N 1
ATOM 519 C CA . ASN A 1 61 ? 14.590 4.983 -18.114 1.00 81.69 61 ASN A CA 1
ATOM 52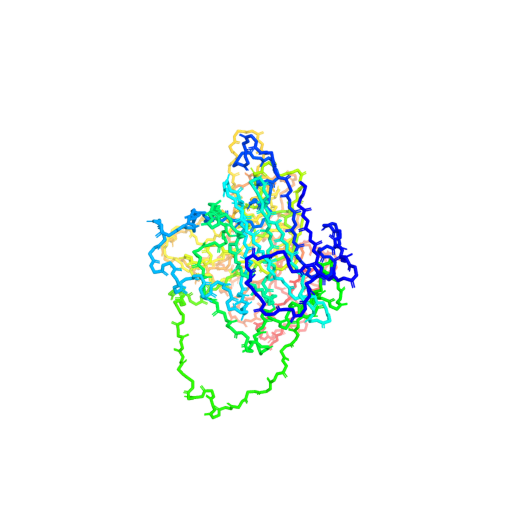0 C C . ASN A 1 61 ? 16.116 5.207 -18.119 1.00 81.69 61 ASN A C 1
ATOM 522 O O . ASN A 1 61 ? 16.803 4.958 -17.126 1.00 81.69 61 ASN A O 1
ATOM 526 N N . TYR A 1 62 ? 16.655 5.676 -19.245 1.00 80.50 62 TYR A N 1
ATOM 527 C CA . TYR A 1 62 ? 18.064 6.052 -19.341 1.00 80.50 62 TYR A CA 1
ATOM 528 C C . TYR A 1 62 ? 18.300 7.371 -18.602 1.00 80.50 62 TYR A C 1
ATOM 530 O O . TYR A 1 62 ? 17.872 8.435 -19.046 1.00 80.50 62 TYR A O 1
ATOM 538 N N . THR A 1 63 ? 18.962 7.297 -17.448 1.00 80.31 63 THR A N 1
ATOM 539 C CA . THR A 1 63 ? 19.199 8.438 -16.550 1.00 80.31 63 THR A CA 1
ATOM 540 C C . THR A 1 63 ? 20.619 8.991 -16.630 1.00 80.31 63 THR A C 1
ATOM 542 O O . THR A 1 63 ? 20.886 10.039 -16.045 1.00 80.31 63 THR A O 1
ATOM 545 N N . TYR A 1 64 ? 21.519 8.316 -17.348 1.00 83.19 64 TYR A N 1
ATOM 546 C CA . TYR A 1 64 ? 22.900 8.744 -17.548 1.00 83.19 64 TYR A CA 1
ATOM 547 C C . TYR A 1 64 ? 23.285 8.669 -19.027 1.00 83.19 64 TYR A C 1
ATOM 549 O O . TYR A 1 64 ? 22.917 7.730 -19.738 1.00 83.19 64 TYR A O 1
ATOM 557 N N . GLU A 1 65 ? 24.044 9.662 -19.485 1.00 89.12 65 GLU A N 1
ATOM 558 C CA . GLU A 1 65 ? 24.597 9.713 -20.832 1.00 89.12 65 GLU A CA 1
ATOM 559 C C . GLU A 1 65 ? 26.010 10.296 -20.823 1.00 89.12 65 GLU A C 1
ATOM 561 O O . GLU A 1 65 ? 26.303 11.239 -20.089 1.00 89.12 65 GLU A O 1
ATOM 566 N N . ASP A 1 66 ? 26.878 9.752 -21.670 1.00 88.12 66 ASP A N 1
ATOM 567 C CA . ASP A 1 66 ? 28.202 10.308 -21.931 1.00 88.12 66 ASP A CA 1
ATOM 568 C C . ASP A 1 66 ? 28.622 10.087 -23.392 1.00 88.12 66 ASP A C 1
ATOM 570 O O . ASP A 1 66 ? 27.898 9.485 -24.188 1.00 88.12 66 ASP A O 1
ATOM 574 N N . GLU A 1 67 ? 29.782 10.619 -23.771 1.00 90.88 67 GLU A N 1
ATOM 575 C CA . GLU A 1 67 ? 30.340 10.463 -25.113 1.00 90.88 67 GLU A CA 1
ATOM 576 C C . GLU A 1 67 ? 31.689 9.749 -25.056 1.00 90.88 67 GLU A C 1
ATOM 578 O O . GLU A 1 67 ? 32.533 10.038 -24.207 1.00 90.88 67 GLU A O 1
ATOM 583 N N . ILE A 1 68 ? 31.915 8.848 -26.010 1.00 87.94 68 ILE A N 1
ATOM 584 C CA . ILE A 1 68 ? 33.204 8.205 -26.239 1.00 87.94 68 ILE A CA 1
ATOM 585 C C . ILE A 1 68 ? 33.707 8.529 -27.646 1.00 87.94 68 ILE A C 1
ATOM 587 O O . ILE A 1 68 ? 32.960 8.473 -28.626 1.00 87.94 68 ILE A O 1
ATOM 591 N N . ILE A 1 69 ? 34.993 8.865 -27.744 1.00 90.44 69 ILE A N 1
ATOM 592 C CA . ILE A 1 69 ? 35.704 9.037 -29.012 1.00 90.44 69 ILE A CA 1
ATOM 593 C C . ILE A 1 69 ? 36.796 7.975 -29.069 1.00 90.44 69 ILE A C 1
ATOM 595 O O . ILE A 1 69 ? 37.745 8.005 -28.286 1.00 90.44 69 ILE A O 1
ATOM 599 N N . CYS A 1 70 ? 36.665 7.043 -30.005 1.00 86.62 70 CYS A N 1
ATOM 600 C CA . CYS A 1 70 ? 37.659 6.013 -30.259 1.00 86.62 70 CYS A CA 1
ATOM 601 C C . CYS A 1 70 ? 38.508 6.434 -31.459 1.00 86.62 70 CYS A C 1
ATOM 603 O O . CYS A 1 70 ? 38.162 6.183 -32.612 1.00 86.62 70 CYS A O 1
ATOM 605 N N . SER A 1 71 ? 39.629 7.087 -31.164 1.00 88.81 71 SER A N 1
ATOM 606 C CA . SER A 1 71 ? 40.680 7.442 -32.116 1.00 88.81 71 SER A CA 1
ATOM 607 C C . SER A 1 71 ? 42.036 7.363 -31.418 1.00 88.81 71 SER A C 1
ATOM 609 O O . SER A 1 71 ? 42.110 7.457 -30.189 1.00 88.81 71 SER A O 1
ATOM 611 N N . LYS A 1 72 ? 43.114 7.215 -32.194 1.00 82.31 72 LYS A N 1
ATOM 612 C CA . LYS A 1 72 ? 44.478 7.140 -31.648 1.00 82.31 72 LYS A CA 1
ATOM 613 C C . LYS A 1 72 ? 44.870 8.390 -30.847 1.00 82.31 72 LYS A C 1
ATOM 615 O O . LYS A 1 72 ? 45.685 8.306 -29.938 1.00 82.31 72 LYS A O 1
ATOM 620 N N . GLU A 1 73 ? 44.287 9.536 -31.188 1.00 79.56 73 GLU A N 1
ATOM 621 C CA . GLU A 1 73 ? 44.601 10.839 -30.594 1.00 79.56 73 GLU A CA 1
ATOM 622 C C . GLU A 1 73 ? 43.780 11.134 -29.332 1.00 79.56 73 GLU A C 1
ATOM 624 O O . GLU A 1 73 ? 44.275 11.790 -28.420 1.00 79.56 73 GLU A O 1
ATOM 629 N N . CYS A 1 74 ? 42.531 10.661 -29.264 1.00 77.94 74 CYS A N 1
ATOM 630 C CA . CYS A 1 74 ? 41.593 11.047 -28.205 1.00 77.94 74 CYS A CA 1
ATOM 631 C C . CYS A 1 74 ? 41.410 9.982 -27.117 1.00 77.94 74 CYS A C 1
ATOM 633 O O . CYS A 1 74 ? 40.937 10.307 -26.028 1.00 77.94 74 CYS A O 1
ATOM 635 N N . LEU A 1 75 ? 41.752 8.717 -27.390 1.00 80.62 75 LEU A N 1
ATOM 636 C CA . LEU A 1 75 ? 41.504 7.617 -26.463 1.00 80.62 75 LEU A CA 1
ATOM 637 C C . LEU A 1 75 ? 42.789 7.234 -25.699 1.00 80.62 75 LEU A C 1
ATOM 639 O O . LEU A 1 75 ? 43.705 6.662 -26.292 1.00 80.62 75 LEU A O 1
ATOM 643 N N . PRO A 1 76 ? 42.876 7.480 -24.377 1.00 79.56 76 PRO A N 1
ATOM 644 C CA . PRO A 1 76 ? 44.017 7.034 -23.581 1.00 79.56 76 PRO A CA 1
ATOM 645 C C . PRO A 1 76 ? 44.065 5.502 -23.521 1.00 79.56 76 PRO A C 1
ATOM 647 O O . PRO A 1 76 ? 43.019 4.855 -23.403 1.00 79.56 76 PRO A O 1
ATOM 650 N N . ASN A 1 77 ? 45.277 4.944 -23.591 1.00 84.62 77 ASN A N 1
ATOM 651 C CA . ASN A 1 77 ? 45.550 3.507 -23.742 1.00 84.62 77 ASN A CA 1
ATOM 652 C C . ASN A 1 77 ? 44.830 2.890 -24.957 1.00 84.62 77 ASN A C 1
ATOM 654 O O . ASN A 1 77 ? 44.231 1.821 -24.857 1.00 84.62 77 ASN A O 1
ATOM 658 N N . TYR A 1 78 ? 44.873 3.587 -26.100 1.00 79.94 78 TYR A N 1
ATOM 659 C CA . TYR A 1 78 ? 44.165 3.236 -27.337 1.00 79.94 78 TYR A CA 1
ATOM 660 C C . TYR A 1 78 ? 44.276 1.752 -27.720 1.00 79.94 78 TYR A C 1
ATOM 662 O O . TYR A 1 78 ? 43.251 1.090 -27.874 1.00 79.94 78 TYR A O 1
ATOM 670 N N . ASP A 1 79 ? 45.495 1.213 -27.818 1.00 83.94 79 ASP A N 1
ATOM 671 C CA . ASP A 1 79 ? 45.714 -0.169 -28.270 1.00 83.94 79 ASP A CA 1
ATOM 672 C C . ASP A 1 79 ? 45.169 -1.207 -27.271 1.00 83.94 79 ASP A C 1
ATOM 674 O O . ASP A 1 79 ? 44.562 -2.203 -27.666 1.00 83.94 79 ASP A O 1
ATOM 678 N N . GLU A 1 80 ? 45.320 -0.955 -25.968 1.00 85.69 80 GLU A N 1
ATOM 679 C CA . GLU A 1 80 ? 44.805 -1.829 -24.907 1.00 85.69 80 GLU A CA 1
ATOM 680 C C . GLU A 1 80 ? 43.273 -1.808 -24.863 1.00 85.69 80 GLU A C 1
ATOM 682 O O . GLU A 1 80 ? 42.633 -2.855 -24.786 1.00 85.69 80 GLU A O 1
ATOM 687 N N . LYS A 1 81 ? 42.662 -0.624 -24.991 1.00 85.12 81 LYS A N 1
ATOM 688 C CA . LYS A 1 81 ? 41.203 -0.490 -25.034 1.00 85.12 81 LYS A CA 1
ATOM 689 C C . LYS A 1 81 ? 40.601 -1.135 -26.272 1.00 85.12 81 LYS A C 1
ATOM 691 O O . LYS A 1 81 ? 39.592 -1.815 -26.139 1.00 85.12 81 LYS A O 1
ATOM 696 N N . LEU A 1 82 ? 41.218 -0.987 -27.447 1.00 85.94 82 LEU A N 1
ATOM 697 C CA . LEU A 1 82 ? 40.760 -1.689 -28.649 1.00 85.94 82 LEU A CA 1
ATOM 698 C C . LEU A 1 82 ? 40.842 -3.206 -28.490 1.00 85.94 82 LEU A C 1
ATOM 700 O O . LEU A 1 82 ? 39.927 -3.911 -28.909 1.00 85.94 82 LEU A O 1
ATOM 704 N N . LYS A 1 83 ? 41.900 -3.709 -27.847 1.00 88.31 83 LYS A N 1
ATOM 705 C CA . LYS A 1 83 ? 42.017 -5.136 -27.539 1.00 88.31 83 LYS A CA 1
ATOM 706 C C . LYS A 1 83 ? 40.919 -5.599 -26.579 1.00 88.31 83 LYS A C 1
ATOM 708 O O . LYS A 1 83 ? 40.336 -6.658 -26.799 1.00 88.31 83 LYS A O 1
ATOM 713 N N . ASN A 1 84 ? 40.604 -4.805 -25.558 1.00 88.19 84 ASN A N 1
ATOM 714 C CA . ASN A 1 84 ? 39.536 -5.116 -24.608 1.00 88.19 84 ASN A CA 1
ATOM 715 C C . ASN A 1 84 ? 38.156 -5.089 -25.277 1.00 88.19 84 ASN A C 1
ATOM 717 O O . ASN A 1 84 ? 37.384 -6.022 -25.094 1.00 88.19 84 ASN A O 1
ATOM 721 N N . PHE A 1 85 ? 37.874 -4.082 -26.108 1.00 90.25 85 PHE A N 1
ATOM 722 C CA . PHE A 1 85 ? 36.620 -3.997 -26.861 1.00 90.25 85 PHE A CA 1
ATOM 723 C C . PHE A 1 85 ? 36.446 -5.156 -27.846 1.00 90.25 85 PHE A C 1
ATOM 725 O O . PHE A 1 85 ? 35.328 -5.627 -28.036 1.00 90.25 85 PHE A O 1
ATOM 732 N N . PHE A 1 86 ? 37.537 -5.634 -28.454 1.00 93.12 86 PHE A N 1
ATOM 733 C CA . PHE A 1 86 ? 37.477 -6.724 -29.426 1.00 93.12 86 PHE A CA 1
ATOM 734 C C . PHE A 1 86 ? 37.503 -8.128 -28.803 1.00 93.12 86 PHE A C 1
ATOM 736 O O . PHE A 1 86 ? 37.155 -9.110 -29.461 1.00 93.12 86 PHE A O 1
ATOM 743 N N . THR A 1 87 ? 37.911 -8.253 -27.540 1.00 94.06 87 THR A N 1
ATOM 744 C CA . THR A 1 87 ? 37.832 -9.532 -26.824 1.00 94.06 87 THR A CA 1
ATOM 745 C C . THR A 1 87 ? 36.360 -9.901 -26.659 1.00 94.06 87 THR A C 1
ATOM 747 O O . THR A 1 87 ? 35.576 -9.057 -26.256 1.00 94.06 87 THR A O 1
ATOM 750 N N . GLU A 1 88 ? 35.957 -11.129 -26.991 1.00 96.00 88 GLU A N 1
ATOM 751 C CA . GLU A 1 88 ? 34.557 -11.565 -26.860 1.00 96.00 88 GLU A CA 1
ATOM 752 C C . GLU A 1 88 ? 34.115 -11.516 -25.389 1.00 96.00 88 GLU A C 1
ATOM 754 O O . GLU A 1 88 ? 34.685 -12.208 -24.539 1.00 96.00 88 GLU A O 1
ATOM 759 N N . HIS A 1 89 ? 33.099 -10.704 -25.095 1.00 94.81 89 HIS A N 1
ATOM 760 C CA . HIS A 1 89 ? 32.614 -10.461 -23.739 1.00 94.81 89 HIS A CA 1
ATOM 761 C C . HIS A 1 89 ? 31.093 -10.298 -23.689 1.00 94.81 89 HIS A C 1
ATOM 763 O O . HIS A 1 89 ? 30.414 -10.239 -24.713 1.00 94.81 89 HIS A O 1
ATOM 769 N N . LEU A 1 90 ? 30.555 -10.257 -22.473 1.00 93.25 90 LEU A N 1
ATOM 770 C CA . LEU A 1 90 ? 29.179 -9.860 -22.195 1.00 93.25 90 LEU A CA 1
ATOM 771 C C . LEU A 1 90 ? 29.128 -8.846 -21.048 1.00 93.25 90 LEU A C 1
ATOM 773 O O . LEU A 1 90 ? 30.086 -8.705 -20.280 1.00 93.25 90 LEU A O 1
ATOM 777 N N . HIS A 1 91 ? 27.981 -8.186 -20.912 1.00 89.12 91 HIS A N 1
ATOM 778 C CA . HIS A 1 91 ? 27.674 -7.269 -19.818 1.00 89.12 91 HIS A CA 1
ATOM 779 C C . HIS A 1 91 ? 26.422 -7.721 -19.053 1.00 89.12 91 HIS A C 1
ATOM 781 O O . HIS A 1 91 ? 25.574 -8.456 -19.574 1.00 89.12 91 HIS A O 1
ATOM 787 N N . THR A 1 92 ? 26.325 -7.300 -17.790 1.00 87.00 92 THR A N 1
ATOM 788 C CA . THR A 1 92 ? 25.145 -7.499 -16.929 1.00 87.00 92 THR A CA 1
ATOM 789 C C . THR A 1 92 ? 23.968 -6.617 -17.326 1.00 87.00 92 THR A C 1
ATOM 791 O O . THR A 1 92 ? 22.827 -6.963 -17.032 1.00 87.00 92 THR A O 1
ATOM 794 N N . ASP A 1 93 ? 24.258 -5.525 -18.027 1.00 86.19 93 ASP A N 1
ATOM 795 C CA . ASP A 1 93 ? 23.325 -4.491 -18.451 1.00 86.19 93 ASP A CA 1
ATOM 796 C C . ASP A 1 93 ? 23.364 -4.335 -19.978 1.00 86.19 93 ASP A C 1
ATOM 798 O O . ASP A 1 93 ? 24.215 -4.912 -20.658 1.00 86.19 93 ASP A O 1
ATOM 802 N N . GLU A 1 94 ? 22.412 -3.584 -20.528 1.00 87.94 94 GLU A N 1
ATOM 803 C CA . GLU A 1 94 ? 22.348 -3.326 -21.968 1.00 87.94 94 GLU A CA 1
ATOM 804 C C . GLU A 1 94 ? 23.478 -2.395 -22.425 1.00 87.94 94 GLU A C 1
ATOM 806 O O . GLU A 1 94 ? 23.802 -1.401 -21.772 1.00 87.94 94 GLU A O 1
ATOM 811 N N . GLU A 1 95 ? 24.037 -2.676 -23.599 1.00 87.12 95 GLU A N 1
ATOM 812 C CA . GLU A 1 95 ? 25.010 -1.810 -24.252 1.00 87.12 95 GLU A CA 1
ATOM 813 C C . GLU A 1 95 ? 24.320 -0.990 -25.348 1.00 87.12 95 GLU A C 1
ATOM 815 O O . GLU A 1 95 ? 24.018 -1.483 -26.433 1.00 87.12 95 GLU A O 1
ATOM 820 N N . ILE A 1 96 ? 24.071 0.291 -25.051 1.00 90.81 96 ILE A N 1
ATOM 821 C CA . ILE A 1 96 ? 23.409 1.216 -25.979 1.00 90.81 96 ILE A CA 1
ATOM 822 C C . ILE A 1 96 ? 24.410 2.212 -26.549 1.00 90.81 96 ILE A C 1
ATOM 824 O O . ILE A 1 96 ? 25.157 2.857 -25.799 1.00 90.81 96 ILE A O 1
ATOM 828 N N . ARG A 1 97 ? 24.423 2.358 -27.876 1.00 92.81 97 ARG A N 1
ATOM 829 C CA . ARG A 1 97 ? 25.353 3.237 -28.597 1.00 92.81 97 ARG A CA 1
ATOM 830 C C . ARG A 1 97 ? 24.638 3.977 -29.718 1.00 92.81 97 ARG A C 1
ATOM 832 O O . ARG A 1 97 ? 24.079 3.350 -30.609 1.00 92.81 97 ARG A O 1
ATOM 839 N N . LEU A 1 98 ? 24.704 5.305 -29.687 1.00 93.69 98 LEU A N 1
ATOM 840 C CA . LEU A 1 98 ? 24.329 6.174 -30.800 1.00 93.69 98 LEU A CA 1
ATOM 841 C C . LEU A 1 98 ? 25.587 6.682 -31.491 1.00 93.69 98 LEU A C 1
ATOM 843 O O . LEU A 1 98 ? 26.364 7.419 -30.885 1.00 93.69 98 LEU A O 1
ATOM 847 N N . VAL A 1 99 ? 25.777 6.348 -32.759 1.00 93.19 99 VAL A N 1
ATOM 848 C CA . VAL A 1 99 ? 26.922 6.831 -33.533 1.00 93.19 99 VAL A CA 1
ATOM 849 C C . VAL A 1 99 ? 26.673 8.266 -33.992 1.00 93.19 99 VAL A C 1
ATOM 851 O O . VAL A 1 99 ? 25.698 8.562 -34.681 1.00 93.19 99 VAL A O 1
ATOM 854 N N . LEU A 1 100 ? 27.575 9.171 -33.612 1.00 90.69 100 LEU A N 1
ATOM 855 C CA . LEU A 1 100 ? 27.515 10.593 -33.957 1.00 90.69 100 LEU A CA 1
ATOM 856 C C . LEU A 1 100 ? 28.375 10.915 -35.182 1.00 90.69 100 LEU A C 1
ATOM 858 O O . LEU A 1 100 ? 27.944 11.662 -36.054 1.00 90.69 100 LEU A O 1
ATOM 862 N N . THR A 1 101 ? 29.590 10.365 -35.252 1.00 91.12 101 THR A N 1
ATOM 863 C CA . THR A 1 101 ? 30.515 10.508 -36.389 1.00 91.12 101 THR A CA 1
ATOM 864 C C . THR A 1 101 ? 31.393 9.257 -36.519 1.00 91.12 101 THR A C 1
ATOM 866 O O . THR A 1 101 ? 31.586 8.524 -35.550 1.00 91.12 101 THR A O 1
ATOM 869 N N . GLY A 1 102 ? 31.957 9.010 -37.706 1.00 93.38 102 GLY A N 1
ATOM 870 C CA . GLY A 1 102 ? 32.791 7.826 -37.956 1.00 93.38 102 GLY A CA 1
ATOM 871 C C . GLY A 1 102 ? 31.990 6.538 -38.152 1.00 93.38 102 GLY A C 1
ATOM 872 O O . GLY A 1 102 ? 30.812 6.603 -38.495 1.00 93.38 102 GLY A O 1
ATOM 873 N N . SER A 1 103 ? 32.632 5.382 -37.982 1.00 95.06 103 SER A N 1
ATOM 874 C CA . SER A 1 103 ? 31.998 4.070 -38.168 1.00 95.06 103 SER A CA 1
ATOM 875 C C . SER A 1 103 ? 32.767 2.926 -37.496 1.00 95.06 103 SER A C 1
ATOM 877 O O . SER A 1 103 ? 33.919 3.079 -37.083 1.00 95.06 103 SER A O 1
ATOM 879 N N . GLY A 1 104 ? 32.107 1.779 -37.342 1.00 95.81 104 GLY A N 1
ATOM 880 C CA . GLY A 1 104 ? 32.691 0.576 -36.748 1.00 95.81 104 GLY A CA 1
ATOM 881 C C . GLY A 1 104 ? 31.784 -0.646 -36.873 1.00 95.81 104 GLY A C 1
ATOM 882 O O . GLY A 1 104 ? 30.712 -0.574 -37.475 1.00 95.81 104 GLY A O 1
ATOM 883 N N . TYR A 1 105 ? 32.222 -1.756 -36.283 1.00 96.75 105 TYR A N 1
ATOM 884 C CA . TYR A 1 105 ? 31.521 -3.035 -36.301 1.00 96.75 105 TYR A CA 1
ATOM 885 C C . TYR A 1 105 ? 31.225 -3.529 -34.887 1.00 96.75 105 TYR A C 1
ATOM 887 O O . TYR A 1 105 ? 32.129 -3.601 -34.048 1.00 96.75 105 TYR A O 1
ATOM 895 N N . PHE A 1 106 ? 29.971 -3.914 -34.657 1.00 96.38 106 PHE A N 1
ATOM 896 C CA . PHE A 1 106 ? 29.570 -4.749 -33.529 1.00 96.38 106 PHE A CA 1
ATOM 897 C C . PHE A 1 106 ? 29.375 -6.175 -34.027 1.00 96.38 106 PHE A C 1
ATOM 899 O O . PHE A 1 106 ? 28.520 -6.419 -34.876 1.00 96.38 106 PHE A O 1
ATOM 906 N N . ASP A 1 107 ? 30.156 -7.111 -33.497 1.00 96.56 107 ASP A N 1
ATOM 907 C CA . ASP A 1 107 ? 29.962 -8.529 -33.780 1.00 96.56 107 ASP A CA 1
ATOM 908 C C . ASP A 1 107 ? 29.186 -9.154 -32.622 1.00 96.56 107 ASP A C 1
ATOM 910 O O . ASP A 1 107 ? 29.544 -8.949 -31.460 1.00 96.56 107 ASP A O 1
ATOM 914 N N . VAL A 1 108 ? 28.146 -9.928 -32.927 1.00 96.69 108 VAL A N 1
ATOM 915 C CA . VAL A 1 108 ? 27.287 -10.605 -31.943 1.00 96.69 108 VAL A CA 1
ATOM 916 C C . VAL A 1 108 ? 27.111 -12.082 -32.284 1.00 96.69 108 VAL A C 1
ATOM 918 O O . VAL A 1 108 ? 27.161 -12.463 -33.456 1.00 96.69 108 VAL A O 1
ATOM 921 N N . ARG A 1 109 ? 26.902 -12.922 -31.264 1.00 95.25 109 ARG A N 1
ATOM 922 C CA . ARG A 1 109 ? 26.591 -14.350 -31.446 1.00 95.25 109 ARG A CA 1
ATOM 923 C C . ARG A 1 109 ? 25.098 -14.577 -31.659 1.00 95.25 109 ARG A C 1
ATOM 925 O O . ARG A 1 109 ? 24.277 -14.077 -30.886 1.00 95.25 109 ARG A O 1
ATOM 932 N N . ASP A 1 110 ? 24.758 -15.379 -32.662 1.00 91.75 110 ASP A N 1
ATOM 933 C CA . ASP A 1 110 ? 23.393 -15.862 -32.875 1.00 91.75 110 ASP A CA 1
ATOM 934 C C . ASP A 1 110 ? 23.064 -17.120 -32.041 1.00 91.75 110 ASP A C 1
ATOM 936 O O . ASP A 1 110 ? 23.859 -17.575 -31.212 1.00 91.75 110 ASP A O 1
ATOM 940 N N . GLY A 1 111 ? 21.869 -17.690 -32.240 1.00 87.50 111 GLY A N 1
ATOM 941 C CA . GLY A 1 111 ? 21.420 -18.910 -31.554 1.00 87.50 111 GLY A CA 1
ATOM 942 C C . GLY A 1 111 ? 22.241 -20.172 -31.833 1.00 87.50 111 GLY A C 1
ATOM 943 O O . GLY A 1 111 ? 22.196 -21.102 -31.026 1.00 87.50 111 GLY A O 1
ATOM 944 N N . ASN A 1 112 ? 23.015 -20.191 -32.918 1.00 90.69 112 ASN A N 1
ATOM 945 C CA . ASN A 1 112 ? 23.919 -21.281 -33.284 1.00 90.69 112 ASN A CA 1
ATOM 946 C C . ASN A 1 112 ? 25.375 -20.968 -32.918 1.00 90.69 112 ASN A C 1
ATOM 948 O O . ASN A 1 112 ? 26.277 -21.717 -33.293 1.00 90.69 112 ASN A O 1
ATOM 952 N N . ASP A 1 113 ? 25.598 -19.884 -32.171 1.00 91.81 113 ASP A N 1
ATOM 953 C CA . ASP A 1 113 ? 26.918 -19.386 -31.803 1.00 91.81 113 ASP A CA 1
ATOM 954 C C . ASP A 1 113 ? 27.759 -18.962 -33.027 1.00 91.81 113 ASP A C 1
ATOM 956 O O . ASP A 1 113 ? 28.988 -18.979 -32.985 1.00 91.81 113 ASP A O 1
ATOM 960 N N . GLU A 1 114 ? 27.124 -18.545 -34.126 1.00 94.06 114 GLU A N 1
ATOM 961 C CA . GLU A 1 114 ? 27.785 -17.970 -35.298 1.00 94.06 114 GLU A CA 1
ATOM 962 C C . GLU A 1 114 ? 27.920 -16.444 -35.162 1.00 94.06 114 GLU A C 1
ATOM 964 O O . GLU A 1 114 ? 27.093 -15.777 -34.538 1.00 94.06 114 GLU A O 1
ATOM 969 N N . TRP A 1 115 ? 28.982 -15.873 -35.741 1.00 96.06 115 TRP A N 1
ATOM 970 C CA . TRP A 1 115 ? 29.206 -14.426 -35.726 1.00 96.06 115 TRP A CA 1
ATOM 971 C C . TRP A 1 115 ? 28.362 -13.707 -36.779 1.00 96.06 115 TRP A C 1
ATOM 973 O O . TRP A 1 115 ? 28.501 -13.963 -37.980 1.00 96.06 115 TRP A O 1
ATOM 983 N N . ILE A 1 116 ? 27.569 -12.742 -36.317 1.00 96.06 116 ILE A N 1
ATOM 984 C CA . ILE A 1 116 ? 26.911 -11.726 -37.138 1.00 96.06 116 ILE A CA 1
ATOM 985 C C . ILE A 1 116 ? 27.638 -10.401 -36.912 1.00 96.06 116 ILE A C 1
ATOM 987 O O . ILE A 1 116 ? 27.722 -9.927 -35.781 1.00 96.06 116 ILE A O 1
ATOM 991 N N . ARG A 1 117 ? 28.142 -9.795 -37.987 1.00 96.50 117 ARG A N 1
ATOM 992 C CA . ARG A 1 117 ? 28.741 -8.458 -37.991 1.00 96.50 117 ARG A CA 1
ATOM 993 C C . ARG A 1 117 ? 27.687 -7.418 -38.327 1.00 96.50 117 ARG A C 1
ATOM 995 O O . ARG A 1 117 ? 26.967 -7.585 -39.307 1.00 96.50 117 ARG A O 1
ATOM 1002 N N . ILE A 1 118 ? 27.626 -6.350 -37.538 1.00 95.69 118 ILE A N 1
ATOM 1003 C CA . ILE A 1 118 ? 26.704 -5.224 -37.696 1.00 95.69 118 ILE A CA 1
ATOM 1004 C C . ILE A 1 118 ? 27.529 -3.954 -37.923 1.00 95.69 118 ILE A C 1
ATOM 1006 O O . ILE A 1 118 ? 28.269 -3.516 -37.041 1.00 95.69 118 ILE A O 1
ATOM 1010 N N . GLU A 1 119 ? 27.412 -3.366 -39.112 1.00 95.38 119 GLU A N 1
ATOM 1011 C CA . GLU A 1 119 ? 28.034 -2.083 -39.459 1.00 95.38 119 GLU A CA 1
ATOM 1012 C C . GLU A 1 119 ? 27.246 -0.918 -38.860 1.00 95.38 119 GLU A C 1
ATOM 1014 O O . GLU A 1 119 ? 26.044 -0.815 -39.077 1.00 95.38 119 GLU A O 1
ATOM 1019 N N . VAL A 1 120 ? 27.918 -0.010 -38.151 1.00 93.94 120 VAL A N 1
ATOM 1020 C CA . VAL A 1 120 ? 27.291 1.201 -37.603 1.00 93.94 120 VAL A CA 1
ATOM 1021 C C . VAL A 1 120 ? 27.952 2.469 -38.147 1.00 93.94 120 VAL A C 1
ATOM 1023 O O . VAL A 1 120 ? 29.180 2.583 -38.197 1.00 93.94 120 VAL A O 1
ATOM 1026 N N . VAL A 1 121 ? 27.130 3.433 -38.558 1.00 93.31 121 VAL A N 1
ATOM 1027 C CA . VAL A 1 121 ? 27.487 4.723 -39.167 1.00 93.31 121 VAL A CA 1
ATOM 1028 C C . VAL A 1 121 ? 26.686 5.867 -38.506 1.00 93.31 121 VAL A C 1
ATOM 1030 O O . VAL A 1 121 ? 25.812 5.616 -37.679 1.00 93.31 121 VAL A O 1
ATOM 1033 N N . PRO A 1 122 ? 26.962 7.154 -38.795 1.00 92.69 122 PRO A N 1
ATOM 1034 C CA . PRO A 1 122 ? 26.317 8.264 -38.093 1.00 92.69 122 PRO A CA 1
ATOM 1035 C C . PRO A 1 122 ? 24.790 8.268 -38.231 1.00 92.69 122 PRO A C 1
ATOM 1037 O O . PRO A 1 122 ? 24.263 8.178 -39.339 1.00 92.69 122 PRO A O 1
ATOM 1040 N N . GLY A 1 123 ? 24.094 8.431 -37.103 1.00 89.88 123 GLY A N 1
ATOM 1041 C CA . GLY A 1 123 ? 22.631 8.358 -37.009 1.00 89.88 123 GLY A CA 1
ATOM 1042 C C . GLY A 1 123 ? 22.098 6.992 -36.569 1.00 89.88 123 GLY A C 1
ATOM 1043 O O . GLY A 1 123 ? 20.900 6.867 -36.314 1.00 89.88 123 GLY A O 1
ATOM 1044 N N . ASP A 1 124 ? 22.965 5.992 -36.428 1.00 92.06 124 ASP A N 1
ATOM 1045 C CA . ASP A 1 124 ? 22.576 4.656 -35.991 1.00 92.06 124 ASP A CA 1
ATOM 1046 C C . ASP A 1 124 ? 22.584 4.524 -34.472 1.00 92.06 124 ASP A C 1
ATOM 1048 O O . ASP A 1 124 ? 23.582 4.826 -33.811 1.00 92.06 124 ASP A O 1
ATOM 1052 N N . LEU A 1 125 ? 21.475 4.027 -33.931 1.00 92.50 125 LEU A N 1
ATOM 1053 C CA . LEU A 1 125 ? 21.326 3.648 -32.535 1.00 92.50 125 LEU A CA 1
ATOM 1054 C C . LEU A 1 125 ? 21.191 2.127 -32.445 1.00 92.50 125 LEU A C 1
ATOM 1056 O O . LEU A 1 125 ? 20.248 1.552 -32.988 1.00 92.50 125 LEU A O 1
ATOM 1060 N N . ILE A 1 126 ? 22.119 1.488 -31.739 1.00 93.31 126 ILE A N 1
ATOM 1061 C CA . ILE A 1 126 ? 22.115 0.044 -31.483 1.00 93.31 126 ILE A CA 1
ATOM 1062 C C . ILE A 1 126 ? 21.938 -0.221 -29.986 1.00 93.31 126 ILE A C 1
ATOM 1064 O O . ILE A 1 126 ? 22.525 0.479 -29.155 1.00 93.31 126 ILE A O 1
ATOM 1068 N N . VAL A 1 127 ? 21.125 -1.224 -29.655 1.00 93.12 127 VAL A N 1
ATOM 1069 C CA . VAL A 1 127 ? 20.913 -1.729 -28.294 1.00 93.12 127 VAL A CA 1
ATOM 1070 C C . VAL A 1 127 ? 21.288 -3.205 -28.264 1.00 93.12 127 VAL A C 1
ATOM 1072 O O . VAL A 1 127 ? 20.627 -4.043 -28.878 1.00 93.12 127 VAL A O 1
ATOM 1075 N N . ILE A 1 128 ? 22.355 -3.516 -27.541 1.00 93.25 128 ILE A N 1
ATOM 1076 C CA . ILE A 1 128 ? 22.845 -4.875 -27.334 1.00 93.25 128 ILE A CA 1
ATOM 1077 C C . ILE A 1 128 ? 22.296 -5.376 -25.987 1.00 93.25 128 ILE A C 1
ATOM 1079 O O . ILE A 1 128 ? 22.551 -4.740 -24.960 1.00 93.25 128 ILE A O 1
ATOM 1083 N N . PRO A 1 129 ? 21.521 -6.477 -25.950 1.00 92.94 129 PRO A N 1
ATOM 1084 C CA . PRO A 1 129 ? 20.870 -6.939 -24.726 1.00 92.94 129 PRO A CA 1
ATOM 1085 C C . PRO A 1 129 ? 21.871 -7.486 -23.700 1.00 92.94 129 PRO A C 1
ATOM 1087 O O . PRO A 1 129 ? 22.880 -8.092 -24.051 1.00 92.94 129 PRO A O 1
ATOM 1090 N N . ALA A 1 130 ? 21.552 -7.354 -22.411 1.00 91.81 130 ALA A N 1
ATOM 1091 C CA . ALA A 1 130 ? 22.340 -7.967 -21.342 1.00 91.81 130 ALA A CA 1
ATOM 1092 C C . ALA A 1 130 ? 22.510 -9.487 -21.551 1.00 91.81 130 ALA A C 1
ATOM 1094 O O . ALA A 1 130 ? 21.551 -10.189 -21.882 1.00 91.81 130 ALA A O 1
ATOM 1095 N N . GLY A 1 131 ? 23.718 -10.007 -21.316 1.00 92.19 131 GLY A N 1
ATOM 1096 C CA . GLY A 1 131 ? 24.027 -11.440 -21.412 1.00 92.19 131 GLY A CA 1
ATOM 1097 C C . GLY A 1 131 ? 24.321 -11.991 -22.818 1.00 92.19 131 GLY A C 1
ATOM 1098 O O . GLY A 1 131 ? 24.628 -13.183 -22.939 1.00 92.19 131 GLY A O 1
ATOM 1099 N N . ILE A 1 132 ? 24.270 -11.178 -23.878 1.00 95.75 132 ILE A N 1
ATOM 1100 C CA . ILE A 1 132 ? 24.752 -11.590 -25.207 1.00 95.75 132 ILE A CA 1
ATOM 1101 C C . ILE A 1 132 ? 26.279 -11.491 -25.294 1.00 95.75 132 ILE A C 1
ATOM 1103 O O . ILE A 1 132 ? 26.878 -10.512 -24.842 1.00 95.75 132 ILE A O 1
ATOM 1107 N N . TYR A 1 133 ? 26.912 -12.489 -25.915 1.00 97.25 133 TYR A N 1
ATOM 1108 C CA . TYR A 1 133 ? 28.320 -12.377 -26.286 1.00 97.25 133 TYR A CA 1
ATOM 1109 C C . TYR A 1 133 ? 28.469 -11.477 -27.504 1.00 97.25 133 TYR A C 1
ATOM 1111 O O . TYR A 1 133 ? 27.853 -11.714 -28.548 1.00 97.25 133 TYR A O 1
ATOM 1119 N N . HIS A 1 134 ? 29.306 -10.461 -27.355 1.00 96.75 134 HIS A N 1
ATOM 1120 C CA . HIS A 1 134 ? 29.586 -9.488 -28.388 1.00 96.75 134 HIS A CA 1
ATOM 1121 C C . HIS A 1 134 ? 31.021 -8.967 -28.287 1.00 96.75 134 HIS A C 1
ATOM 1123 O O . HIS A 1 134 ? 31.764 -9.269 -27.349 1.00 96.75 134 HIS A O 1
ATOM 1129 N N . ARG A 1 135 ? 31.426 -8.215 -29.308 1.00 96.19 135 ARG A N 1
ATOM 1130 C CA . ARG A 1 135 ? 32.687 -7.473 -29.356 1.00 96.19 135 ARG A CA 1
ATOM 1131 C C . ARG A 1 135 ? 32.562 -6.285 -30.302 1.00 96.19 135 ARG A C 1
ATOM 1133 O O . ARG A 1 135 ? 31.700 -6.268 -31.181 1.00 96.19 135 ARG A O 1
ATOM 1140 N N . PHE A 1 136 ? 33.458 -5.321 -30.153 1.00 96.12 136 PHE A N 1
ATOM 1141 C CA . PHE A 1 136 ? 33.512 -4.124 -30.981 1.00 96.12 136 PHE A CA 1
ATOM 1142 C C . PHE A 1 136 ? 34.887 -3.954 -31.634 1.00 96.12 136 PHE A C 1
ATOM 1144 O O . PHE A 1 136 ? 35.926 -4.136 -30.996 1.00 96.12 136 PHE A O 1
ATOM 1151 N N . THR A 1 137 ? 34.902 -3.544 -32.903 1.00 94.81 137 THR A N 1
ATOM 1152 C CA . THR A 1 137 ? 36.114 -3.086 -33.592 1.00 94.81 137 THR A CA 1
ATOM 1153 C C . THR A 1 137 ? 35.826 -1.864 -34.454 1.00 94.81 137 THR A C 1
ATOM 1155 O O . THR A 1 137 ? 34.733 -1.690 -34.986 1.00 94.81 137 THR A O 1
ATOM 1158 N N . LEU A 1 138 ? 36.839 -1.016 -34.629 1.00 93.94 138 LEU A N 1
ATOM 1159 C CA . LEU A 1 138 ? 36.818 0.007 -35.673 1.00 93.94 138 LEU A CA 1
ATOM 1160 C C . LEU A 1 138 ? 36.845 -0.660 -37.055 1.00 93.94 138 LEU A C 1
ATOM 1162 O O . LEU A 1 138 ? 37.337 -1.782 -37.192 1.00 93.94 138 LEU A O 1
ATOM 1166 N N . ASP A 1 139 ? 36.357 0.048 -38.067 1.00 93.25 139 ASP A N 1
ATOM 1167 C CA . ASP A 1 139 ? 36.579 -0.310 -39.467 1.00 93.25 139 ASP A CA 1
ATOM 1168 C C . ASP A 1 139 ? 37.930 0.252 -39.967 1.00 93.25 139 ASP A C 1
ATOM 1170 O O . ASP A 1 139 ? 38.727 0.818 -39.206 1.00 93.25 139 ASP A O 1
ATOM 1174 N N . SER A 1 140 ? 38.197 0.139 -41.270 1.00 92.38 140 SER A N 1
ATOM 1175 C CA . SER A 1 140 ? 39.422 0.658 -41.894 1.00 92.38 140 SER A CA 1
ATOM 1176 C C . SER A 1 140 ? 39.617 2.179 -41.758 1.00 92.38 140 SER A C 1
ATOM 1178 O O . SER A 1 140 ? 40.720 2.668 -42.006 1.00 92.38 140 SER A O 1
ATOM 1180 N N . LYS A 1 141 ? 38.591 2.947 -41.356 1.00 92.56 141 LYS A N 1
ATOM 1181 C CA . LYS A 1 141 ? 38.671 4.403 -41.130 1.00 92.56 141 LYS A CA 1
ATOM 1182 C C . LYS A 1 141 ? 39.196 4.756 -39.739 1.00 92.56 141 LYS A C 1
ATOM 1184 O O . LYS A 1 141 ? 39.570 5.904 -39.518 1.00 92.56 141 LYS A O 1
ATOM 1189 N N . ASN A 1 142 ? 39.276 3.789 -38.819 1.00 91.31 142 ASN A N 1
ATOM 1190 C CA . ASN A 1 142 ? 39.909 3.931 -37.501 1.00 91.31 142 ASN A CA 1
ATOM 1191 C C . ASN A 1 142 ? 39.360 5.068 -36.622 1.00 91.31 142 ASN A C 1
ATOM 1193 O O . ASN A 1 142 ? 40.084 5.611 -35.781 1.00 91.31 142 ASN A O 1
ATOM 1197 N N . TYR A 1 143 ? 38.089 5.423 -36.796 1.00 92.94 143 TYR A N 1
ATOM 1198 C CA . TYR A 1 143 ? 37.477 6.525 -36.070 1.00 92.94 143 TYR A CA 1
ATOM 1199 C C . TYR A 1 143 ? 35.986 6.284 -35.844 1.00 92.94 143 TYR A C 1
ATOM 1201 O O . TYR A 1 143 ? 35.237 6.093 -36.801 1.00 92.94 143 TYR A O 1
ATOM 1209 N N . ILE A 1 144 ? 35.551 6.375 -34.585 1.00 93.44 144 ILE A N 1
ATOM 1210 C CA . ILE A 1 144 ? 34.134 6.494 -34.226 1.00 93.44 144 ILE A CA 1
ATOM 1211 C C . ILE A 1 144 ? 33.964 7.440 -33.035 1.00 93.44 144 ILE A C 1
ATOM 1213 O O . ILE A 1 144 ? 34.752 7.425 -32.085 1.00 93.44 144 ILE A O 1
ATOM 1217 N N . LYS A 1 145 ? 32.907 8.246 -33.074 1.00 91.94 145 LYS A N 1
ATOM 1218 C CA . LYS A 1 145 ? 32.373 8.977 -31.929 1.00 91.94 145 LYS A CA 1
ATOM 1219 C C . LYS A 1 145 ? 30.968 8.466 -31.659 1.00 91.94 145 LYS A C 1
ATOM 1221 O O . LYS A 1 145 ? 30.113 8.535 -32.542 1.00 91.94 145 LYS A O 1
ATOM 1226 N N . ALA A 1 146 ?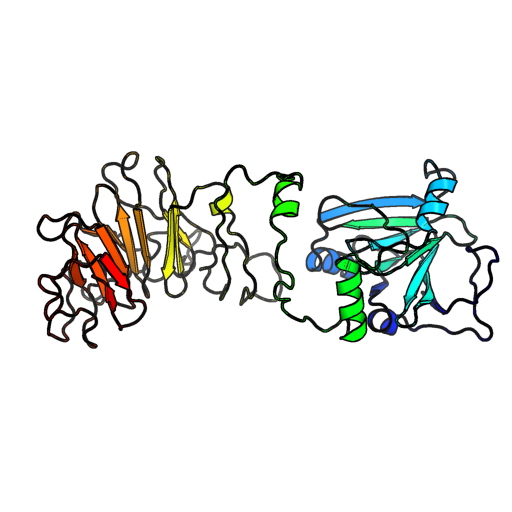 30.723 8.005 -30.440 1.00 92.38 146 ALA A N 1
ATOM 1227 C CA . ALA A 1 146 ? 29.424 7.494 -30.035 1.00 92.38 146 ALA A CA 1
ATOM 1228 C C . ALA A 1 146 ? 28.965 8.116 -28.717 1.00 92.38 146 ALA A C 1
ATOM 1230 O O . ALA A 1 146 ? 29.768 8.362 -27.818 1.00 92.38 146 ALA A O 1
ATOM 1231 N N . LYS A 1 147 ? 27.659 8.340 -28.602 1.00 92.12 147 LYS A N 1
ATOM 1232 C CA . LYS A 1 147 ? 26.990 8.646 -27.343 1.00 92.12 147 LYS A CA 1
ATOM 1233 C C . LYS A 1 147 ? 26.502 7.348 -26.713 1.00 92.12 147 LYS A C 1
ATOM 1235 O O . LYS A 1 147 ? 26.002 6.468 -27.417 1.00 92.12 147 LYS A O 1
ATOM 1240 N N . ARG A 1 148 ? 26.682 7.210 -25.406 1.00 91.50 148 ARG A N 1
ATOM 1241 C CA . ARG A 1 148 ? 26.338 6.005 -24.649 1.00 91.50 148 ARG A CA 1
ATOM 1242 C C . ARG A 1 148 ? 25.252 6.355 -23.636 1.00 91.50 148 ARG A C 1
ATOM 1244 O O . ARG A 1 148 ? 25.258 7.461 -23.099 1.00 91.50 148 ARG A O 1
ATOM 1251 N N . PHE A 1 149 ? 24.326 5.431 -23.397 1.00 87.94 149 PHE A N 1
ATOM 1252 C CA . PHE A 1 149 ? 23.172 5.638 -22.514 1.00 87.94 149 PHE A CA 1
ATOM 1253 C C . PHE A 1 149 ? 23.078 4.517 -21.479 1.00 87.94 149 PHE A C 1
ATOM 1255 O O . PHE A 1 149 ? 23.333 3.364 -21.823 1.00 87.94 149 PHE A O 1
ATOM 1262 N N . PHE A 1 150 ? 22.715 4.858 -20.236 1.00 79.81 150 PHE A N 1
ATOM 1263 C CA . PHE A 1 150 ? 22.650 3.926 -19.101 1.00 79.81 150 PHE A CA 1
ATOM 1264 C C . PHE A 1 150 ? 21.464 4.181 -18.187 1.00 79.81 150 PHE A C 1
ATOM 1266 O O . PHE A 1 150 ? 20.968 5.304 -18.062 1.00 79.81 150 PHE A O 1
ATOM 1273 N N . ILE A 1 151 ? 21.072 3.121 -17.483 1.00 76.75 151 ILE A N 1
ATOM 1274 C CA . ILE A 1 151 ? 20.193 3.184 -16.320 1.00 76.75 151 ILE A CA 1
ATOM 1275 C C . ILE A 1 151 ? 21.084 3.354 -15.082 1.00 76.75 151 ILE A C 1
ATOM 1277 O O . ILE A 1 151 ? 21.790 2.430 -14.694 1.00 76.75 151 ILE A O 1
ATOM 1281 N N . GLY A 1 152 ? 21.047 4.522 -14.443 1.00 74.25 152 GLY A N 1
ATOM 1282 C CA . GLY A 1 152 ? 21.895 4.822 -13.284 1.00 74.25 152 GLY A CA 1
ATOM 1283 C C . GLY A 1 152 ? 23.365 5.066 -13.643 1.00 74.25 152 GLY A C 1
ATOM 1284 O O . GLY A 1 152 ? 23.685 5.418 -14.776 1.00 74.25 152 GLY A O 1
ATOM 1285 N N . GLU A 1 153 ? 24.260 4.929 -12.660 1.00 71.81 153 GLU A N 1
ATOM 1286 C CA . GLU A 1 153 ? 25.703 5.037 -12.906 1.00 71.81 153 GLU A CA 1
ATOM 1287 C C . GLU A 1 153 ? 26.202 3.837 -13.729 1.00 71.81 153 GLU A C 1
ATOM 1289 O O . GLU A 1 153 ? 25.828 2.698 -13.437 1.00 71.81 153 GLU A O 1
ATOM 1294 N N . PRO A 1 154 ? 27.041 4.059 -14.754 1.00 71.88 154 PRO A N 1
ATOM 1295 C CA . PRO A 1 154 ? 27.395 3.010 -15.696 1.00 71.88 154 PRO A CA 1
ATOM 1296 C C . PRO A 1 154 ? 28.350 1.973 -15.088 1.00 71.88 154 PRO A C 1
ATOM 1298 O O . PRO A 1 154 ? 29.425 2.310 -14.586 1.00 71.88 154 PRO A O 1
ATOM 1301 N N . VAL A 1 155 ? 27.998 0.691 -15.218 1.00 75.31 155 VAL A N 1
ATOM 1302 C CA . VAL A 1 155 ? 28.887 -0.439 -14.921 1.00 75.31 155 VAL A CA 1
ATOM 1303 C C . VAL A 1 155 ? 29.487 -0.943 -16.230 1.00 75.31 155 VAL A C 1
ATOM 1305 O O . VAL A 1 155 ? 28.815 -1.556 -17.050 1.00 75.31 155 VAL A O 1
ATOM 1308 N N . TRP A 1 156 ? 30.775 -0.670 -16.429 1.00 68.19 156 TRP A N 1
ATOM 1309 C CA . TRP A 1 156 ? 31.485 -0.970 -17.679 1.00 68.19 156 TRP A CA 1
ATOM 1310 C C . TRP A 1 156 ? 32.159 -2.335 -17.713 1.00 68.19 156 TRP A C 1
ATOM 1312 O O . TRP A 1 156 ? 32.884 -2.617 -18.661 1.00 68.19 156 TRP A O 1
ATOM 1322 N N . THR A 1 157 ? 32.011 -3.146 -16.668 1.00 84.12 157 THR A N 1
ATOM 1323 C CA . THR A 1 157 ? 32.828 -4.347 -16.485 1.00 84.12 157 THR A CA 1
ATOM 1324 C C . THR A 1 157 ? 32.508 -5.380 -17.572 1.00 84.12 157 THR A C 1
ATOM 1326 O O . THR A 1 157 ? 31.391 -5.907 -17.591 1.00 84.12 157 THR A O 1
ATOM 1329 N N . PRO A 1 158 ? 33.449 -5.677 -18.491 1.00 87.50 158 PRO A N 1
ATOM 1330 C CA . PRO A 1 158 ? 33.271 -6.742 -19.461 1.00 87.50 158 PRO A CA 1
ATOM 1331 C C . PRO A 1 158 ? 33.572 -8.085 -18.795 1.00 87.50 158 PRO A C 1
ATOM 1333 O O . PRO A 1 158 ? 34.576 -8.240 -18.095 1.00 87.50 158 PRO A O 1
ATOM 1336 N N . HIS A 1 159 ? 32.719 -9.073 -19.039 1.00 91.69 159 HIS A N 1
ATOM 1337 C CA . HIS A 1 159 ? 32.966 -10.454 -18.645 1.00 91.69 159 HIS A CA 1
ATOM 1338 C C . HIS A 1 159 ? 33.356 -11.251 -19.885 1.00 91.69 159 HIS A C 1
ATOM 1340 O O . HIS A 1 159 ? 32.503 -11.615 -20.696 1.00 91.69 159 HIS A O 1
ATOM 1346 N N . ASN A 1 160 ? 34.662 -11.468 -20.054 1.00 94.12 160 ASN A N 1
ATOM 1347 C CA . ASN A 1 160 ? 35.201 -12.214 -21.189 1.00 94.12 160 ASN A CA 1
ATOM 1348 C C . ASN A 1 160 ? 34.681 -13.655 -21.178 1.00 94.12 160 ASN A C 1
ATOM 1350 O O . ASN A 1 160 ? 34.571 -14.276 -20.121 1.00 94.12 160 ASN A O 1
ATOM 1354 N N . ARG A 1 161 ? 34.398 -14.204 -22.359 1.00 93.31 161 ARG A N 1
ATOM 1355 C CA . ARG A 1 161 ? 33.986 -15.604 -22.503 1.00 93.31 161 ARG A CA 1
ATOM 1356 C C . ARG A 1 161 ? 35.107 -16.553 -22.021 1.00 93.31 161 ARG A C 1
ATOM 1358 O O . ARG A 1 161 ? 36.259 -16.333 -22.402 1.00 93.31 161 ARG A O 1
ATOM 1365 N N . PRO A 1 162 ? 34.812 -17.620 -21.246 1.00 93.69 162 PRO A N 1
ATOM 1366 C CA . PRO A 1 162 ? 33.491 -18.093 -20.815 1.00 93.69 162 PRO A CA 1
ATOM 1367 C C . PRO A 1 162 ? 32.931 -17.345 -19.595 1.00 93.69 162 PRO A C 1
ATOM 1369 O O . PRO A 1 162 ? 33.604 -17.175 -18.584 1.00 93.69 162 PRO A O 1
ATOM 1372 N N . ALA A 1 163 ? 31.657 -16.969 -19.683 1.00 91.62 163 ALA A N 1
ATOM 1373 C CA . ALA A 1 163 ? 30.868 -16.330 -18.628 1.00 91.62 163 ALA A CA 1
ATOM 1374 C C . ALA A 1 163 ? 29.452 -16.946 -18.543 1.00 91.62 163 ALA A C 1
ATOM 1376 O O . ALA A 1 163 ? 28.471 -16.280 -18.209 1.00 91.62 163 ALA A O 1
ATOM 1377 N N . ASP A 1 164 ? 29.336 -18.235 -18.882 1.00 87.88 164 ASP A N 1
ATOM 1378 C CA . ASP A 1 164 ? 28.052 -18.922 -19.074 1.00 87.88 164 ASP A CA 1
ATOM 1379 C C . ASP A 1 164 ? 27.255 -19.140 -17.781 1.00 87.88 164 ASP A C 1
ATOM 1381 O O . ASP A 1 164 ? 26.034 -19.279 -17.823 1.00 87.88 164 ASP A O 1
ATOM 1385 N N . GLU A 1 165 ? 27.930 -19.103 -16.632 1.00 88.19 165 GLU A N 1
ATOM 1386 C CA . GLU A 1 165 ? 27.324 -19.259 -15.305 1.00 88.19 165 GLU A CA 1
ATOM 1387 C C . GLU A 1 165 ? 26.587 -17.997 -14.823 1.00 88.19 165 GLU A C 1
ATOM 1389 O O . GLU A 1 165 ? 25.865 -18.039 -13.826 1.00 88.19 165 GLU A O 1
ATOM 1394 N N . MET A 1 166 ? 26.747 -16.864 -15.517 1.00 85.31 166 MET A N 1
ATOM 1395 C CA . MET A 1 166 ? 26.128 -15.604 -15.114 1.00 85.31 166 MET A CA 1
ATOM 1396 C C . MET A 1 166 ? 24.605 -15.627 -15.284 1.00 85.31 166 MET A C 1
ATOM 1398 O O . MET A 1 166 ? 24.053 -16.143 -16.263 1.00 85.31 166 MET A O 1
ATOM 1402 N N . GLU A 1 167 ? 23.903 -14.985 -14.348 1.00 86.88 167 GLU A N 1
ATOM 1403 C CA . GLU A 1 167 ? 22.440 -14.925 -14.368 1.00 86.88 167 GLU A CA 1
ATOM 1404 C C . GLU A 1 167 ? 21.914 -14.219 -15.628 1.00 86.88 167 GLU A C 1
ATOM 1406 O O . GLU A 1 167 ? 21.010 -14.738 -16.286 1.00 86.88 167 GLU A O 1
ATOM 1411 N N . CYS A 1 168 ? 22.520 -13.091 -16.025 1.00 83.81 168 CYS A N 1
ATOM 1412 C CA . CYS A 1 168 ? 22.138 -12.366 -17.241 1.00 83.81 168 CYS A CA 1
ATOM 1413 C C . CYS A 1 168 ? 22.279 -13.236 -18.502 1.00 83.81 168 CYS A C 1
ATOM 1415 O O . CYS A 1 168 ? 21.414 -13.195 -19.376 1.00 83.81 168 CYS A O 1
ATOM 1417 N N . ARG A 1 169 ? 23.311 -14.089 -18.569 1.00 91.06 169 ARG A N 1
ATOM 1418 C CA . ARG A 1 169 ? 23.536 -15.028 -19.674 1.00 91.06 169 ARG A CA 1
ATOM 1419 C C . ARG A 1 169 ? 22.471 -16.118 -19.714 1.00 91.06 169 ARG A C 1
ATOM 1421 O O . ARG A 1 169 ? 21.920 -16.396 -20.776 1.00 91.06 169 ARG A O 1
ATOM 1428 N N . THR A 1 170 ? 22.125 -16.689 -18.562 1.00 87.56 170 THR A N 1
ATOM 1429 C CA . THR A 1 170 ? 21.042 -17.682 -18.466 1.00 87.56 170 THR A CA 1
ATOM 1430 C C . THR A 1 170 ? 19.701 -17.077 -18.888 1.00 87.56 170 THR A C 1
ATOM 1432 O O . THR A 1 170 ? 18.970 -17.680 -19.671 1.00 87.56 170 THR A O 1
ATOM 1435 N N . GLN A 1 171 ? 19.392 -15.860 -18.429 1.00 85.44 171 GLN A N 1
ATOM 1436 C CA . GLN A 1 171 ? 18.172 -15.146 -18.813 1.00 85.44 171 GLN A CA 1
ATOM 1437 C C . GLN A 1 171 ? 18.138 -14.829 -20.316 1.00 85.44 171 GLN A C 1
ATOM 1439 O O . GLN A 1 171 ? 17.097 -15.013 -20.947 1.00 85.44 171 GLN A O 1
ATOM 1444 N N . TYR A 1 172 ? 19.262 -14.401 -20.900 1.00 91.06 172 TYR A N 1
ATOM 1445 C CA . TYR A 1 172 ? 19.394 -14.189 -22.343 1.00 91.06 172 TYR A CA 1
ATOM 1446 C C . TYR A 1 172 ? 19.124 -15.478 -23.131 1.00 91.06 172 TYR A C 1
ATOM 1448 O O . TYR A 1 172 ? 18.326 -15.465 -24.062 1.00 91.06 172 TYR A O 1
ATOM 1456 N N . LEU A 1 173 ? 19.712 -16.609 -22.725 1.00 90.12 173 LEU A N 1
ATOM 1457 C CA . LEU A 1 173 ? 19.496 -17.901 -23.386 1.00 90.12 173 LEU A CA 1
ATOM 1458 C C . LEU A 1 173 ? 18.043 -18.387 -23.289 1.00 90.12 173 LEU A C 1
ATOM 1460 O O . LEU A 1 173 ? 17.554 -19.012 -24.229 1.00 90.12 173 LEU A O 1
ATOM 1464 N N . CYS A 1 174 ? 17.344 -18.101 -22.187 1.00 85.50 174 CYS A N 1
ATOM 1465 C CA . CYS A 1 174 ? 15.907 -18.360 -22.093 1.00 85.50 174 CYS A CA 1
ATOM 1466 C C . CYS A 1 174 ? 15.130 -17.507 -23.103 1.00 85.50 174 CYS A C 1
ATOM 1468 O O . CYS A 1 174 ? 14.351 -18.055 -23.874 1.00 85.50 174 CYS A O 1
ATOM 1470 N N . LYS A 1 175 ? 15.396 -16.194 -23.180 1.00 85.75 175 LYS A N 1
ATOM 1471 C CA . LYS A 1 175 ? 14.751 -15.303 -24.166 1.00 85.75 175 LYS A CA 1
ATOM 1472 C C . LYS A 1 175 ? 15.042 -15.713 -25.611 1.00 85.75 175 LYS A C 1
ATOM 1474 O O . LYS A 1 175 ? 14.153 -15.661 -26.449 1.00 85.75 175 LYS A O 1
ATOM 1479 N N . LEU A 1 176 ? 16.260 -16.170 -25.890 1.00 87.62 176 LEU A N 1
ATOM 1480 C CA . LEU A 1 176 ? 16.666 -16.652 -27.209 1.00 87.62 176 LEU A CA 1
ATOM 1481 C C . LEU A 1 176 ? 15.887 -17.908 -27.640 1.00 87.62 176 LEU A C 1
ATOM 1483 O O . LEU A 1 176 ? 15.644 -18.097 -28.827 1.00 87.62 176 LEU A O 1
ATOM 1487 N N . LYS A 1 177 ? 15.473 -18.753 -26.685 1.00 85.12 177 LYS A N 1
ATOM 1488 C CA . LYS A 1 177 ? 14.639 -19.942 -26.939 1.00 85.12 177 LYS A CA 1
ATOM 1489 C C . LYS A 1 177 ? 13.146 -19.623 -26.988 1.00 85.12 177 LYS A C 1
ATOM 1491 O O . LYS A 1 177 ? 12.451 -20.120 -27.869 1.00 85.12 177 LYS A O 1
ATOM 1496 N N . ASP A 1 178 ? 12.671 -18.819 -26.042 1.00 80.50 178 ASP A N 1
ATOM 1497 C CA . ASP A 1 178 ? 11.244 -18.556 -25.817 1.00 80.50 178 ASP A CA 1
ATOM 1498 C C . ASP A 1 178 ? 10.713 -17.380 -26.659 1.00 80.50 178 ASP A C 1
ATOM 1500 O O . ASP A 1 178 ? 9.505 -17.154 -26.742 1.00 80.50 178 ASP A O 1
ATOM 1504 N N . GLY A 1 179 ? 11.616 -16.643 -27.309 1.00 81.50 179 GLY A N 1
ATOM 1505 C CA . GLY A 1 179 ? 11.338 -15.425 -28.057 1.00 81.50 179 GLY A CA 1
ATOM 1506 C C . GLY A 1 179 ? 11.520 -14.169 -27.202 1.00 81.50 179 GLY A C 1
ATOM 1507 O O . GLY A 1 179 ? 11.077 -14.086 -26.055 1.00 81.50 179 GLY A O 1
ATOM 1508 N N . PHE A 1 180 ? 12.139 -13.144 -27.792 1.00 77.50 180 PHE A N 1
ATOM 1509 C CA . PHE A 1 180 ? 12.407 -11.866 -27.123 1.00 77.50 180 PHE A CA 1
ATOM 1510 C C . PHE A 1 180 ? 11.134 -11.043 -26.829 1.00 77.50 180 PHE A C 1
ATOM 1512 O O . PHE A 1 180 ? 11.154 -10.170 -25.962 1.00 77.50 180 PHE A O 1
ATOM 1519 N N . ASP A 1 181 ? 10.006 -11.394 -27.457 1.00 63.72 181 ASP A N 1
ATOM 1520 C CA . ASP A 1 181 ? 8.685 -10.791 -27.224 1.00 63.72 181 ASP A CA 1
ATOM 1521 C C . ASP A 1 181 ? 7.934 -11.405 -26.017 1.00 63.72 181 ASP A C 1
ATOM 1523 O O . ASP A 1 181 ? 6.890 -10.899 -25.593 1.00 63.72 181 ASP A O 1
ATOM 1527 N N . PHE A 1 182 ? 8.449 -12.495 -25.430 1.00 41.28 182 PHE A N 1
ATOM 1528 C CA . PHE A 1 182 ? 7.781 -13.241 -24.363 1.00 41.28 182 PHE A CA 1
ATOM 1529 C C . PHE A 1 182 ? 8.177 -12.724 -22.965 1.00 41.28 182 PHE A C 1
ATOM 1531 O O . PHE A 1 182 ? 9.273 -12.966 -22.457 1.00 41.28 182 PHE A O 1
ATOM 1538 N N . ARG A 1 183 ? 7.264 -12.021 -22.278 1.00 42.16 183 ARG A N 1
ATOM 1539 C CA . ARG A 1 183 ? 7.432 -11.625 -20.863 1.00 42.16 183 ARG A CA 1
ATOM 1540 C C . ARG A 1 183 ? 6.991 -12.759 -19.928 1.00 42.16 183 ARG A C 1
ATOM 1542 O O . ARG A 1 183 ? 5.895 -12.713 -19.370 1.00 42.16 183 ARG A O 1
ATOM 1549 N N . ALA A 1 184 ? 7.838 -13.771 -19.735 1.00 32.22 184 ALA A N 1
ATOM 1550 C CA . ALA A 1 184 ? 7.565 -14.832 -18.762 1.00 32.22 184 ALA A CA 1
ATOM 1551 C C . ALA A 1 184 ? 7.768 -14.341 -17.314 1.00 32.22 184 ALA A C 1
ATOM 1553 O O . ALA A 1 184 ? 8.783 -13.734 -16.966 1.00 32.22 184 ALA A O 1
ATOM 1554 N N . TYR A 1 185 ? 6.786 -14.624 -16.458 1.00 34.31 185 TYR A N 1
ATOM 1555 C CA . TYR A 1 185 ? 6.824 -14.395 -15.016 1.00 34.31 185 TYR A CA 1
ATOM 1556 C C . TYR A 1 185 ? 7.575 -15.520 -14.278 1.00 34.31 185 TYR A C 1
ATOM 1558 O O . TYR A 1 185 ? 7.326 -16.691 -14.533 1.00 34.31 185 TYR A O 1
ATOM 1566 N N . ALA A 1 186 ? 8.366 -15.110 -13.276 1.00 36.88 186 ALA A N 1
ATOM 1567 C CA . ALA A 1 186 ? 8.776 -15.823 -12.053 1.00 36.88 186 ALA A CA 1
ATOM 1568 C C . ALA A 1 186 ? 9.587 -17.136 -12.159 1.00 36.88 186 ALA A C 1
ATOM 1570 O O . ALA A 1 186 ? 9.145 -18.132 -12.720 1.00 36.88 186 ALA A O 1
ATOM 1571 N N . VAL A 1 187 ? 10.708 -17.201 -11.424 1.00 33.53 187 VAL A N 1
ATOM 1572 C CA . VAL A 1 187 ? 11.355 -18.474 -11.058 1.00 33.53 187 VAL A CA 1
ATOM 1573 C C . VAL A 1 187 ? 11.333 -18.651 -9.537 1.00 33.53 187 VAL A C 1
ATOM 1575 O O . VAL A 1 187 ? 11.812 -17.807 -8.780 1.00 33.53 187 VAL A O 1
ATOM 1578 N N . LYS A 1 188 ? 10.748 -19.771 -9.094 1.00 38.28 188 LYS A N 1
ATOM 1579 C CA . LYS A 1 188 ? 10.818 -20.303 -7.723 1.00 38.28 188 LYS A CA 1
ATOM 1580 C C . LYS A 1 188 ? 12.276 -20.632 -7.355 1.00 38.28 188 LYS A C 1
ATOM 1582 O O . LYS A 1 188 ? 12.993 -21.208 -8.170 1.00 38.28 188 LYS A O 1
ATOM 1587 N N . ARG A 1 189 ? 12.695 -20.324 -6.117 1.00 36.56 189 ARG A N 1
ATOM 1588 C CA . ARG A 1 189 ? 14.024 -20.677 -5.562 1.00 36.56 189 ARG A CA 1
ATOM 1589 C C . ARG A 1 189 ? 14.325 -22.174 -5.729 1.00 36.56 189 ARG A C 1
ATOM 1591 O O . ARG A 1 189 ? 13.456 -22.997 -5.450 1.00 36.56 189 ARG A O 1
ATOM 1598 N N . LYS A 1 190 ? 15.551 -22.506 -6.163 1.00 41.25 190 LYS A N 1
ATOM 1599 C CA . LYS A 1 190 ? 15.911 -23.840 -6.681 1.00 41.25 190 LYS A CA 1
ATOM 1600 C C . LYS A 1 190 ? 16.973 -24.634 -5.894 1.00 41.25 190 LYS A C 1
ATOM 1602 O O . LYS A 1 190 ? 17.279 -25.730 -6.342 1.00 41.25 190 LYS A O 1
ATOM 1607 N N . TYR A 1 191 ? 17.501 -24.176 -4.749 1.00 40.44 191 TYR A N 1
ATOM 1608 C CA . TYR A 1 191 ? 18.518 -24.952 -4.002 1.00 40.44 191 TYR A CA 1
ATOM 1609 C C . TYR A 1 191 ? 18.367 -24.890 -2.466 1.00 40.44 191 TYR A C 1
ATOM 1611 O O . TYR A 1 191 ? 17.982 -23.836 -1.952 1.00 40.44 191 TYR A O 1
ATOM 1619 N N . PRO A 1 192 ? 18.656 -25.995 -1.738 1.00 50.38 192 PRO A N 1
ATOM 1620 C CA . PRO A 1 192 ? 18.741 -26.022 -0.277 1.00 50.38 192 PRO A CA 1
ATOM 1621 C C . PRO A 1 192 ? 20.085 -25.445 0.197 1.00 50.38 192 PRO A C 1
ATOM 1623 O O . PRO A 1 192 ? 21.110 -25.643 -0.450 1.00 50.38 192 PRO A O 1
ATOM 1626 N N . ILE A 1 193 ? 20.077 -24.715 1.313 1.00 50.34 193 ILE A N 1
ATOM 1627 C CA . ILE A 1 193 ? 21.266 -24.040 1.852 1.00 50.34 193 ILE A CA 1
ATOM 1628 C C . ILE A 1 193 ? 22.145 -25.046 2.607 1.00 50.34 193 ILE A C 1
ATOM 1630 O O . ILE A 1 193 ? 21.646 -25.794 3.448 1.00 50.34 193 ILE A O 1
ATOM 1634 N N . ASN A 1 194 ? 23.450 -25.033 2.326 1.00 55.53 194 ASN A N 1
ATOM 1635 C CA . ASN A 1 194 ? 24.470 -25.692 3.138 1.00 55.53 194 ASN A CA 1
ATOM 1636 C C . ASN A 1 194 ? 24.862 -24.765 4.307 1.00 55.53 194 ASN A C 1
ATOM 1638 O O . ASN A 1 194 ? 25.531 -23.753 4.097 1.00 55.53 194 ASN A O 1
ATOM 1642 N N . GLN A 1 195 ? 24.413 -25.085 5.526 1.00 54.75 195 GLN A N 1
ATOM 1643 C CA . GLN A 1 195 ? 24.554 -24.213 6.705 1.00 54.75 195 GLN A CA 1
ATOM 1644 C C . GLN A 1 195 ? 26.015 -23.905 7.075 1.00 54.75 195 GLN A C 1
ATOM 1646 O O . GLN A 1 195 ? 26.310 -22.798 7.513 1.00 54.75 195 GLN A O 1
ATOM 1651 N N . GLU A 1 196 ? 26.948 -24.833 6.843 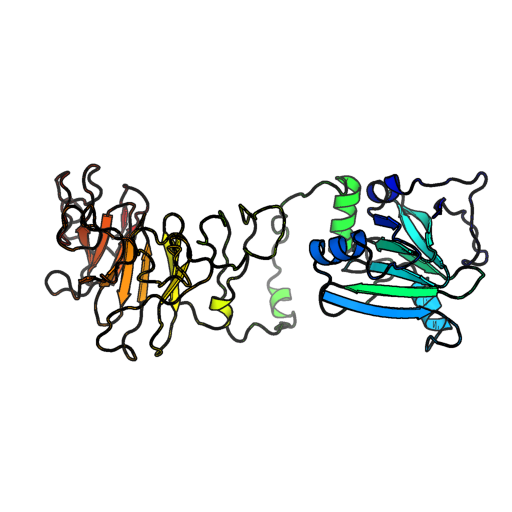1.00 63.00 196 GLU A N 1
ATOM 1652 C CA . GLU A 1 196 ? 28.366 -24.629 7.188 1.00 63.00 196 GLU A CA 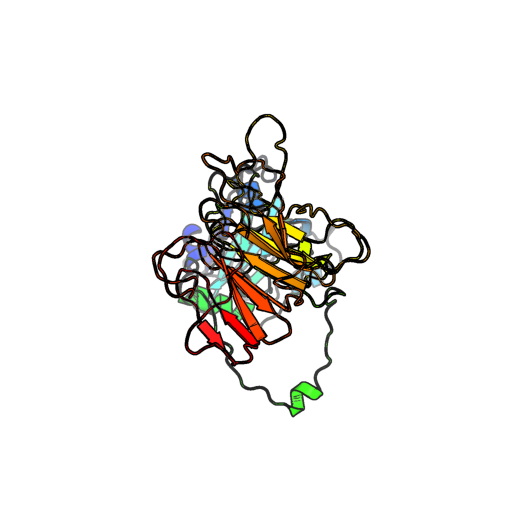1
ATOM 1653 C C . GLU A 1 196 ? 29.109 -23.682 6.229 1.00 63.00 196 GLU A C 1
ATOM 1655 O O . GLU A 1 196 ? 30.165 -23.147 6.579 1.00 63.00 196 GLU A O 1
ATOM 1660 N N . GLU A 1 197 ? 28.594 -23.489 5.012 1.00 59.03 197 GLU A N 1
ATOM 1661 C CA . GLU A 1 197 ? 29.136 -22.531 4.040 1.00 59.03 197 GLU A CA 1
ATOM 1662 C C . GLU A 1 197 ? 28.509 -21.144 4.216 1.00 59.03 197 GLU A C 1
ATOM 1664 O O . GLU A 1 197 ? 29.198 -20.142 4.032 1.00 59.03 197 GLU A O 1
ATOM 1669 N N . GLU A 1 198 ? 27.250 -21.073 4.663 1.00 55.88 198 GLU A N 1
ATOM 1670 C CA . GLU A 1 198 ? 26.569 -19.817 4.998 1.00 55.88 198 GLU A CA 1
ATOM 1671 C C . GLU A 1 198 ? 27.281 -19.064 6.134 1.00 55.88 198 GLU A C 1
ATOM 1673 O O . GLU A 1 198 ? 27.471 -17.852 6.042 1.00 55.88 198 GLU A O 1
ATOM 1678 N N . GLU A 1 199 ? 27.766 -19.776 7.156 1.00 54.12 199 GLU A N 1
ATOM 1679 C CA . GLU A 1 199 ? 28.512 -19.177 8.274 1.00 54.12 199 GLU A CA 1
ATOM 1680 C C . GLU A 1 199 ? 29.895 -18.625 7.876 1.00 54.12 199 GLU A C 1
ATOM 1682 O O . GLU A 1 199 ? 30.469 -17.812 8.603 1.00 54.12 199 GLU A O 1
ATOM 1687 N N . LYS A 1 200 ? 30.441 -19.048 6.725 1.00 65.12 200 LYS A N 1
ATOM 1688 C CA . LYS A 1 200 ? 31.789 -18.679 6.247 1.00 65.12 200 LYS A CA 1
ATOM 1689 C C . LYS A 1 200 ? 31.783 -17.598 5.168 1.00 65.12 200 LYS A C 1
ATOM 1691 O O . LYS A 1 200 ? 32.846 -17.063 4.846 1.00 65.12 200 LYS A O 1
ATOM 1696 N N . LEU A 1 201 ? 30.623 -17.274 4.596 1.00 45.28 201 LEU A N 1
ATOM 1697 C CA . LEU A 1 201 ? 30.511 -16.205 3.610 1.00 45.28 201 LEU A CA 1
ATOM 1698 C C . LEU A 1 201 ? 30.681 -14.841 4.299 1.00 45.28 201 LEU A C 1
ATOM 1700 O O . LEU A 1 201 ? 30.030 -14.576 5.313 1.00 45.28 201 LEU A O 1
ATOM 1704 N N . PRO A 1 202 ? 31.510 -13.929 3.759 1.00 44.88 202 PRO A N 1
ATOM 1705 C CA . PRO A 1 202 ? 31.507 -12.554 4.223 1.00 44.88 202 PRO A CA 1
ATOM 1706 C C . PRO A 1 202 ? 30.116 -11.976 3.969 1.00 44.88 202 PRO A C 1
ATOM 1708 O O . PRO A 1 202 ? 29.664 -11.875 2.826 1.00 44.88 202 PRO A O 1
ATOM 1711 N N . VAL A 1 203 ? 29.427 -11.590 5.043 1.00 38.72 203 VAL A N 1
ATOM 1712 C CA . VAL A 1 203 ? 28.199 -10.807 4.941 1.00 38.72 203 VAL A CA 1
ATOM 1713 C C . VAL A 1 203 ? 28.601 -9.450 4.382 1.00 38.72 203 VAL A C 1
ATOM 1715 O O . VAL A 1 203 ? 28.950 -8.527 5.118 1.00 38.72 203 VAL A O 1
ATOM 1718 N N . PHE A 1 204 ? 28.571 -9.322 3.057 1.00 39.12 204 PHE A N 1
ATOM 1719 C CA . PHE A 1 204 ? 28.558 -8.022 2.418 1.00 39.12 204 PHE A CA 1
ATOM 1720 C C . PHE A 1 204 ? 27.217 -7.394 2.756 1.00 39.12 204 PHE A C 1
ATOM 1722 O O . PHE A 1 204 ? 26.201 -7.572 2.083 1.00 39.12 204 PHE A O 1
ATOM 1729 N N . GLN A 1 205 ? 27.222 -6.666 3.864 1.00 32.78 205 GLN A N 1
ATOM 1730 C CA . GLN A 1 205 ? 26.213 -5.684 4.149 1.00 32.78 205 GLN A CA 1
ATOM 1731 C C . GLN A 1 205 ? 26.402 -4.606 3.076 1.00 32.78 205 GLN A C 1
ATOM 1733 O O . GLN A 1 205 ? 27.112 -3.622 3.274 1.00 32.78 205 GLN A O 1
ATOM 1738 N N . TYR A 1 206 ? 25.759 -4.793 1.913 1.00 37.28 206 TYR A N 1
ATOM 1739 C CA . TYR A 1 206 ? 25.314 -3.664 1.096 1.00 37.28 206 TYR A CA 1
ATOM 1740 C C . TYR A 1 206 ? 24.807 -2.602 2.057 1.00 37.28 206 TYR A C 1
ATOM 1742 O O . TYR A 1 206 ? 24.271 -2.988 3.099 1.00 37.28 206 TYR A O 1
ATOM 1750 N N . ALA A 1 207 ? 24.950 -1.315 1.737 1.00 35.00 207 ALA A N 1
ATOM 1751 C CA . ALA A 1 207 ? 24.299 -0.262 2.501 1.00 35.00 207 ALA A CA 1
ATOM 1752 C C . ALA A 1 207 ? 22.796 -0.578 2.559 1.00 35.00 207 ALA A C 1
ATOM 1754 O O . ALA A 1 207 ? 21.991 -0.189 1.716 1.00 35.00 207 ALA A O 1
ATOM 1755 N N . SER A 1 208 ? 22.418 -1.372 3.557 1.00 36.62 208 SER A N 1
ATOM 1756 C CA . SER A 1 208 ? 21.085 -1.509 4.045 1.00 36.62 208 SER A CA 1
ATOM 1757 C C . SER A 1 208 ? 20.768 -0.072 4.344 1.00 36.62 208 SER A C 1
ATOM 1759 O O . SER A 1 208 ? 21.517 0.555 5.104 1.00 36.62 208 SER A O 1
ATOM 1761 N N . SER A 1 209 ? 19.706 0.454 3.731 1.00 41.16 209 SER A N 1
ATOM 1762 C CA . SER A 1 209 ? 18.995 1.565 4.346 1.00 41.16 209 SER A CA 1
ATOM 1763 C C . SER A 1 209 ? 19.136 1.387 5.856 1.00 41.16 209 SER A C 1
ATOM 1765 O O . SER A 1 209 ? 18.890 0.290 6.376 1.00 41.16 209 SER A O 1
ATOM 1767 N N . ILE A 1 210 ? 19.660 2.410 6.530 1.00 49.34 210 ILE A N 1
ATOM 1768 C CA . ILE A 1 210 ? 19.952 2.352 7.967 1.00 49.34 210 ILE A CA 1
ATOM 1769 C C . ILE A 1 210 ? 18.684 1.889 8.726 1.00 49.34 210 ILE A C 1
ATOM 1771 O O . ILE A 1 210 ? 18.772 1.295 9.800 1.00 49.34 210 ILE A O 1
ATOM 1775 N N . GLN A 1 211 ? 17.502 2.036 8.107 1.00 54.28 211 GLN A N 1
ATOM 1776 C CA . GLN A 1 211 ? 16.260 1.363 8.464 1.00 54.28 211 GLN A CA 1
ATOM 1777 C C . GLN A 1 211 ? 15.993 0.059 7.678 1.00 54.28 211 GLN A C 1
ATOM 1779 O O . GLN A 1 211 ? 15.827 0.027 6.459 1.00 54.28 211 GLN A O 1
ATOM 1784 N N . LYS A 1 212 ? 15.808 -1.040 8.423 1.00 64.75 212 LYS A N 1
ATOM 1785 C CA . LYS A 1 212 ? 15.355 -2.350 7.909 1.00 64.75 212 LYS A CA 1
ATOM 1786 C C . LYS A 1 212 ? 13.861 -2.405 7.537 1.00 64.75 212 LYS A C 1
ATOM 1788 O O . LYS A 1 212 ? 13.410 -3.428 7.029 1.00 64.75 212 LYS A O 1
ATOM 1793 N N . CYS A 1 213 ? 13.081 -1.358 7.814 1.00 72.69 213 CYS A N 1
ATOM 1794 C CA . CYS A 1 213 ? 11.645 -1.338 7.532 1.00 72.69 213 CYS A CA 1
ATOM 1795 C C . CYS A 1 213 ? 11.416 -0.980 6.059 1.00 72.69 213 CYS A C 1
ATOM 1797 O O . CYS A 1 213 ? 11.945 0.014 5.576 1.00 72.69 213 CYS A O 1
ATOM 1799 N N . ARG A 1 214 ? 10.669 -1.813 5.332 1.00 86.44 214 ARG A N 1
ATOM 1800 C CA . ARG A 1 214 ? 10.295 -1.570 3.935 1.00 86.44 214 ARG A CA 1
ATOM 1801 C C . ARG A 1 214 ? 8.831 -1.936 3.764 1.00 86.44 214 ARG A C 1
ATOM 1803 O O . ARG A 1 214 ? 8.422 -3.002 4.219 1.00 86.44 214 ARG A O 1
ATOM 1810 N N . VAL A 1 215 ? 8.074 -1.084 3.082 1.00 91.69 215 VAL A N 1
ATOM 1811 C CA . VAL A 1 215 ? 6.686 -1.361 2.698 1.00 91.69 215 VAL A CA 1
ATOM 1812 C C . VAL A 1 215 ? 6.610 -1.457 1.184 1.00 91.69 215 VAL A C 1
ATOM 1814 O O . VAL A 1 215 ? 7.185 -0.630 0.472 1.00 91.69 215 VAL A O 1
ATOM 1817 N N . TYR A 1 216 ? 5.911 -2.482 0.708 1.00 93.12 216 TYR A N 1
ATOM 1818 C CA . TYR A 1 216 ? 5.708 -2.742 -0.708 1.00 93.12 216 TYR A CA 1
ATOM 1819 C C . TYR A 1 216 ? 4.216 -2.733 -1.030 1.00 93.12 216 TYR A C 1
ATOM 1821 O O . TYR A 1 216 ? 3.412 -3.207 -0.233 1.00 93.12 216 TYR A O 1
ATOM 1829 N N . VAL A 1 217 ? 3.870 -2.229 -2.209 1.00 92.81 217 VAL A N 1
ATOM 1830 C CA . VAL A 1 217 ? 2.505 -2.144 -2.732 1.00 92.81 217 VAL A CA 1
ATOM 1831 C C . VAL A 1 217 ? 2.420 -2.733 -4.127 1.00 92.81 217 VAL A C 1
ATOM 1833 O O . VAL A 1 217 ? 3.363 -2.656 -4.912 1.00 92.81 217 VAL A O 1
ATOM 1836 N N . TRP A 1 218 ? 1.274 -3.318 -4.436 1.00 93.44 218 TRP A N 1
ATOM 1837 C CA . TRP A 1 218 ? 0.901 -3.802 -5.759 1.00 93.44 218 TRP A CA 1
ATOM 1838 C C . TRP A 1 218 ? -0.627 -3.869 -5.835 1.00 93.44 218 TRP A C 1
ATOM 1840 O O . TRP A 1 218 ? -1.315 -3.711 -4.829 1.00 93.44 218 TRP A O 1
ATOM 1850 N N . GLY A 1 219 ? -1.163 -4.125 -7.021 1.00 91.69 219 GLY A N 1
ATOM 1851 C CA . GLY A 1 219 ? -2.593 -4.208 -7.283 1.00 91.69 219 GLY A CA 1
ATOM 1852 C C . GLY A 1 219 ? -3.086 -3.046 -8.134 1.00 91.69 219 GLY A C 1
ATOM 1853 O O . GLY A 1 219 ? -2.390 -2.565 -9.024 1.00 91.69 219 GLY A O 1
ATOM 1854 N N . LEU A 1 220 ? -4.319 -2.624 -7.892 1.00 87.44 220 LEU A N 1
ATOM 1855 C CA . LEU A 1 220 ? -5.009 -1.618 -8.691 1.00 87.44 220 LEU A CA 1
ATOM 1856 C C . LEU A 1 220 ? -4.523 -0.202 -8.348 1.00 87.44 220 LEU A C 1
ATOM 1858 O O . LEU A 1 220 ? -4.638 0.237 -7.206 1.00 87.44 220 LEU A O 1
ATOM 1862 N N . ALA A 1 221 ? -3.975 0.504 -9.339 1.00 84.06 221 ALA A N 1
ATOM 1863 C CA . ALA A 1 221 ? -3.344 1.813 -9.161 1.00 84.06 221 ALA A CA 1
ATOM 1864 C C . ALA A 1 221 ? -4.302 2.989 -9.412 1.00 84.06 221 ALA A C 1
ATOM 1866 O O . ALA A 1 221 ? -4.096 4.063 -8.851 1.00 84.06 221 ALA A O 1
ATOM 1867 N N . GLU A 1 222 ? -5.362 2.778 -10.204 1.00 79.69 222 GLU A N 1
ATOM 1868 C CA . GLU A 1 222 ? -6.341 3.813 -10.589 1.00 79.69 222 GLU A CA 1
ATOM 1869 C C . GLU A 1 222 ? -6.946 4.550 -9.397 1.00 79.69 222 GLU A C 1
ATOM 1871 O O . GLU A 1 222 ? -7.207 5.746 -9.462 1.00 79.69 222 GLU A O 1
ATOM 1876 N N . HIS A 1 223 ? -7.143 3.827 -8.297 1.00 82.81 223 HIS A N 1
ATOM 1877 C CA . HIS A 1 223 ? -7.800 4.352 -7.114 1.00 82.81 223 HIS A CA 1
ATOM 1878 C C . HIS A 1 223 ? -6.846 5.126 -6.197 1.00 82.81 223 HIS A C 1
ATOM 1880 O O . HIS A 1 223 ? -7.266 5.537 -5.127 1.00 82.81 223 HIS A O 1
ATOM 1886 N N . GLY A 1 224 ? -5.563 5.289 -6.550 1.00 86.50 224 GLY A N 1
ATOM 1887 C CA . GLY A 1 224 ? -4.561 6.000 -5.741 1.00 86.50 224 GLY A CA 1
ATOM 1888 C C . GLY A 1 224 ? -4.099 5.267 -4.472 1.00 86.50 224 GLY A C 1
ATOM 1889 O O . GLY A 1 224 ? -3.141 5.698 -3.834 1.00 86.50 224 GLY A O 1
ATOM 1890 N N . ALA A 1 225 ? 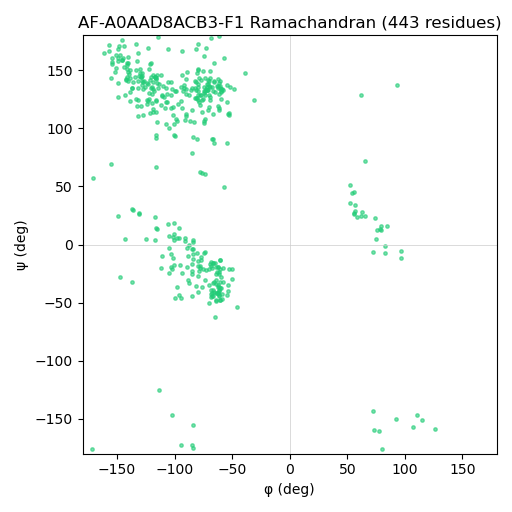-4.721 4.134 -4.126 1.00 91.19 225 ALA A N 1
ATOM 1891 C CA . ALA A 1 225 ? -4.470 3.359 -2.904 1.00 91.19 225 ALA A CA 1
ATOM 1892 C C . ALA A 1 225 ? -3.018 2.883 -2.742 1.00 91.19 225 ALA A C 1
ATOM 1894 O O . ALA A 1 225 ? -2.580 2.547 -1.645 1.00 91.19 225 ALA A O 1
ATOM 1895 N N . LEU A 1 226 ? -2.261 2.829 -3.837 1.00 90.25 226 LEU A N 1
ATOM 1896 C CA . LEU A 1 226 ? -0.871 2.390 -3.811 1.00 90.25 226 LEU A CA 1
ATOM 1897 C C . LEU A 1 226 ? 0.079 3.500 -3.328 1.00 90.25 226 LEU A C 1
ATOM 1899 O O . LEU A 1 226 ? 1.226 3.210 -3.004 1.00 90.25 226 LEU A O 1
ATOM 1903 N N . GLY A 1 227 ? -0.361 4.763 -3.275 1.00 84.62 227 GLY A N 1
ATOM 1904 C CA . GLY A 1 227 ? 0.446 5.862 -2.730 1.00 84.62 227 GLY A CA 1
ATOM 1905 C C . GLY A 1 227 ? 1.750 6.117 -3.492 1.00 84.62 227 GLY A C 1
ATOM 1906 O O . GLY A 1 227 ? 2.734 6.617 -2.946 1.00 84.62 227 GLY A O 1
ATOM 1907 N N . ILE A 1 228 ? 1.776 5.732 -4.758 1.00 79.06 228 ILE A N 1
ATOM 1908 C CA . ILE A 1 228 ? 2.875 5.966 -5.678 1.00 79.06 228 ILE A CA 1
ATOM 1909 C C . ILE A 1 228 ? 2.391 7.010 -6.667 1.00 79.06 228 ILE A C 1
ATOM 1911 O O . ILE A 1 228 ? 1.324 6.871 -7.260 1.00 79.06 228 ILE A O 1
ATOM 1915 N N . ASN A 1 229 ? 3.169 8.076 -6.811 1.00 64.44 229 ASN A N 1
ATOM 1916 C CA . ASN A 1 229 ? 2.824 9.253 -7.599 1.00 64.44 229 ASN A CA 1
ATOM 1917 C C . ASN A 1 229 ? 2.912 8.946 -9.114 1.00 64.44 229 ASN A C 1
ATOM 1919 O O . ASN A 1 229 ? 3.759 9.480 -9.825 1.00 64.44 229 ASN A O 1
ATOM 1923 N N . LEU A 1 230 ? 2.103 7.990 -9.587 1.00 55.06 230 LEU A N 1
ATOM 1924 C CA . LEU A 1 230 ? 2.138 7.414 -10.935 1.00 55.06 230 LEU A CA 1
ATOM 1925 C C . LEU A 1 230 ? 1.342 8.222 -11.975 1.00 55.06 230 LEU A C 1
ATOM 1927 O O . LEU A 1 230 ? 1.394 7.889 -13.156 1.00 55.06 230 LEU A O 1
ATOM 1931 N N . GLN A 1 231 ? 0.641 9.289 -11.588 1.00 47.75 231 GLN A N 1
ATOM 1932 C CA . GLN A 1 231 ? -0.048 10.198 -12.516 1.00 47.75 231 GLN A CA 1
ATOM 1933 C C . GLN A 1 231 ? 0.398 11.632 -12.192 1.00 47.75 231 GLN A C 1
ATOM 1935 O O . GLN A 1 231 ? 0.168 12.107 -11.090 1.00 47.75 231 GLN A O 1
ATOM 1940 N N . LEU A 1 232 ? 1.166 12.344 -13.026 1.00 40.72 232 LEU A N 1
ATOM 1941 C CA . LEU A 1 232 ? 0.687 13.119 -14.182 1.00 40.72 232 LEU A CA 1
ATOM 1942 C C . LEU A 1 232 ? 1.886 13.618 -15.036 1.00 40.72 232 LEU A C 1
ATOM 1944 O O . LEU A 1 232 ? 2.065 14.818 -15.249 1.00 40.72 232 LEU A O 1
ATOM 1948 N N . LYS A 1 233 ? 2.759 12.741 -15.545 1.00 40.72 233 LYS A N 1
ATOM 1949 C CA . LYS A 1 233 ? 3.516 13.102 -16.765 1.00 40.72 233 LYS A CA 1
ATOM 1950 C C . LYS A 1 233 ? 2.676 12.636 -17.945 1.00 40.72 233 LYS A C 1
ATOM 1952 O O . LYS A 1 233 ? 2.146 11.538 -17.873 1.00 40.72 233 LYS A O 1
ATOM 1957 N N . LYS A 1 234 ? 2.517 13.489 -18.966 1.00 39.84 234 LYS A N 1
ATOM 1958 C CA . LYS A 1 234 ? 1.656 13.366 -20.168 1.00 39.84 234 LYS A CA 1
ATOM 1959 C C . LYS A 1 234 ? 1.922 12.106 -21.035 1.00 39.84 234 LYS A C 1
ATOM 1961 O O . LYS A 1 234 ? 2.104 12.212 -22.242 1.00 39.84 234 LYS A O 1
ATOM 1966 N N . SER A 1 235 ? 1.986 10.925 -20.431 1.00 43.28 235 SER A N 1
ATOM 1967 C CA . SER A 1 235 ? 1.925 9.625 -21.088 1.00 43.28 235 SER A CA 1
ATOM 1968 C C . SER A 1 235 ? 0.489 9.406 -21.552 1.00 43.28 235 SER A C 1
ATOM 1970 O O . SER A 1 235 ? -0.449 9.713 -20.816 1.00 43.28 235 SER A O 1
ATOM 1972 N N . ARG A 1 236 ? 0.317 8.923 -22.785 1.00 43.75 236 ARG A N 1
ATOM 1973 C CA . ARG A 1 236 ? -1.004 8.716 -23.396 1.00 43.75 236 ARG A CA 1
ATOM 1974 C C . ARG A 1 236 ? -1.804 7.579 -22.752 1.00 43.75 236 ARG A C 1
ATOM 1976 O O . ARG A 1 236 ? -3.018 7.591 -22.910 1.00 43.75 236 ARG A O 1
ATOM 1983 N N . ASP A 1 237 ? -1.165 6.695 -21.980 1.00 47.78 237 ASP A N 1
ATOM 1984 C CA . ASP A 1 237 ? -1.832 5.540 -21.373 1.00 47.78 237 ASP A CA 1
ATOM 1985 C C . ASP A 1 237 ? -1.747 5.573 -19.831 1.00 47.78 237 ASP A C 1
ATOM 1987 O O . ASP A 1 237 ? -0.641 5.621 -19.274 1.00 47.78 237 ASP A O 1
ATOM 1991 N N . PRO A 1 238 ? -2.890 5.562 -19.116 1.00 54.94 238 PRO A N 1
ATOM 1992 C CA . PRO A 1 238 ? -2.917 5.485 -17.662 1.00 54.94 238 PRO A CA 1
ATOM 1993 C C . PRO A 1 238 ? -2.403 4.126 -17.163 1.00 54.94 238 PRO A C 1
ATOM 1995 O O . PRO A 1 238 ? -2.780 3.067 -17.662 1.00 54.94 238 PRO A O 1
ATOM 1998 N N . ILE A 1 239 ? -1.550 4.129 -16.132 1.00 59.19 239 ILE A N 1
ATOM 1999 C CA . ILE A 1 239 ? -1.152 2.891 -15.448 1.00 59.19 239 ILE A CA 1
ATOM 2000 C C . ILE A 1 239 ? -2.328 2.431 -14.585 1.00 59.19 239 ILE A C 1
ATOM 2002 O O . ILE A 1 239 ? -2.582 2.991 -13.520 1.00 59.19 239 ILE A O 1
ATOM 2006 N N . HIS A 1 240 ? -3.031 1.401 -15.045 1.00 65.56 240 HIS A N 1
ATOM 2007 C CA . HIS A 1 240 ? -4.202 0.868 -14.351 1.00 65.56 240 HIS A CA 1
ATOM 2008 C C . HIS A 1 240 ? -3.830 -0.081 -13.194 1.00 65.56 240 HIS A C 1
ATOM 2010 O O . HIS A 1 240 ? -4.460 -0.067 -12.137 1.00 65.56 240 HIS A O 1
ATOM 2016 N N . TYR A 1 241 ? -2.763 -0.876 -13.347 1.00 78.19 241 TYR A N 1
ATOM 2017 C CA . TYR A 1 241 ? -2.380 -1.915 -12.385 1.00 78.19 241 TYR A CA 1
ATOM 2018 C C . TYR A 1 241 ? -0.865 -1.995 -12.192 1.00 78.19 241 TYR A C 1
ATOM 2020 O O . TYR A 1 241 ? -0.093 -1.966 -13.151 1.00 78.19 241 TYR A O 1
ATOM 2028 N N . LEU A 1 242 ? -0.447 -2.209 -10.947 1.00 80.38 242 LEU A N 1
ATOM 2029 C CA . LEU A 1 242 ? 0.862 -2.728 -10.591 1.00 80.38 242 LEU A CA 1
ATOM 2030 C C . LEU A 1 242 ? 0.784 -4.227 -10.322 1.00 80.38 242 LEU A C 1
ATOM 2032 O O . LEU A 1 242 ? 0.337 -4.671 -9.272 1.00 80.38 242 LEU A O 1
ATOM 2036 N N . TYR A 1 243 ? 1.291 -5.030 -11.240 1.00 80.56 243 TYR A N 1
ATOM 2037 C CA . TYR A 1 243 ? 1.342 -6.488 -11.092 1.00 80.56 243 TYR A CA 1
ATOM 2038 C C . TYR A 1 243 ? 2.610 -6.982 -10.367 1.00 80.56 243 TYR A C 1
ATOM 2040 O O . TYR A 1 243 ? 2.795 -8.184 -10.186 1.00 80.56 243 TYR A O 1
ATOM 2048 N N . LYS A 1 244 ? 3.504 -6.069 -9.962 1.00 84.31 244 LYS A N 1
ATOM 2049 C CA . LYS A 1 244 ? 4.727 -6.361 -9.202 1.00 84.31 244 LYS A CA 1
ATOM 2050 C C . LYS A 1 244 ? 4.817 -5.459 -7.968 1.00 84.31 244 LYS A C 1
ATOM 2052 O O . LYS A 1 244 ? 4.444 -4.291 -8.074 1.00 84.31 244 LYS A O 1
ATOM 2057 N N . PRO A 1 245 ? 5.344 -5.963 -6.836 1.00 88.75 245 PRO A N 1
ATOM 2058 C CA . PRO A 1 245 ? 5.580 -5.151 -5.647 1.00 88.75 245 PRO A CA 1
ATOM 2059 C C . PRO A 1 245 ? 6.539 -3.986 -5.921 1.00 88.75 245 PRO A C 1
ATOM 2061 O O . PRO A 1 245 ? 7.667 -4.191 -6.369 1.00 88.75 245 PRO A O 1
ATOM 2064 N N . VAL A 1 246 ? 6.103 -2.771 -5.604 1.00 86.31 246 VAL A N 1
ATOM 2065 C CA . VAL A 1 246 ? 6.891 -1.532 -5.662 1.00 86.31 246 VAL A CA 1
ATOM 2066 C C . VAL A 1 246 ? 7.031 -0.972 -4.253 1.00 86.31 246 VAL A C 1
ATOM 2068 O O . VAL A 1 246 ? 6.119 -1.084 -3.442 1.00 86.31 246 VAL A O 1
ATOM 2071 N N . ARG A 1 247 ? 8.185 -0.385 -3.933 1.00 87.31 247 ARG A N 1
ATOM 2072 C CA . ARG A 1 247 ? 8.436 0.211 -2.615 1.00 87.31 247 ARG A CA 1
ATOM 2073 C C . ARG A 1 247 ? 7.702 1.541 -2.459 1.00 87.31 247 ARG A C 1
ATOM 2075 O O . ARG A 1 247 ? 7.784 2.385 -3.348 1.00 87.31 247 ARG A O 1
ATOM 2082 N N . ILE A 1 248 ? 7.065 1.757 -1.307 1.00 86.25 248 ILE A N 1
ATOM 2083 C CA . ILE A 1 248 ? 6.585 3.089 -0.916 1.00 86.25 248 ILE A CA 1
ATOM 2084 C C . ILE A 1 248 ? 7.753 3.891 -0.334 1.00 86.25 248 ILE A C 1
ATOM 2086 O O . ILE A 1 248 ? 8.370 3.472 0.644 1.00 86.25 248 ILE A O 1
ATOM 2090 N N . HIS A 1 249 ? 7.991 5.086 -0.876 1.00 83.25 249 HIS A N 1
ATOM 2091 C CA . HIS A 1 249 ? 9.073 5.968 -0.430 1.00 83.25 249 HIS A CA 1
ATOM 2092 C C . HIS A 1 249 ? 8.886 6.499 1.006 1.00 83.25 249 HIS A C 1
ATOM 2094 O O . HIS A 1 249 ? 9.860 6.658 1.733 1.00 83.25 249 HIS A O 1
ATOM 2100 N N . LEU A 1 250 ? 7.641 6.708 1.466 1.00 85.25 250 LEU A N 1
ATOM 2101 C CA . LEU A 1 250 ? 7.345 7.139 2.846 1.00 85.25 250 LEU A CA 1
ATOM 2102 C C . LEU A 1 250 ? 7.998 6.224 3.899 1.00 85.25 250 LEU A C 1
ATOM 2104 O O . LEU A 1 250 ? 8.526 6.714 4.899 1.00 85.25 250 LEU A O 1
ATOM 2108 N N . ALA A 1 251 ? 7.988 4.910 3.650 1.00 85.44 251 ALA A N 1
ATOM 2109 C CA . ALA A 1 251 ? 8.529 3.894 4.551 1.00 85.44 251 ALA A CA 1
ATOM 2110 C C . ALA A 1 251 ? 10.067 3.834 4.569 1.00 85.44 251 ALA A C 1
ATOM 2112 O O . ALA A 1 251 ? 10.632 3.106 5.379 1.00 85.44 251 ALA A O 1
ATOM 2113 N N . GLU A 1 252 ? 10.749 4.568 3.684 1.00 83.12 252 GLU A N 1
ATOM 2114 C CA . GLU A 1 252 ? 12.214 4.678 3.684 1.00 83.12 252 GLU A CA 1
ATOM 2115 C C . GLU A 1 252 ? 12.712 5.758 4.654 1.00 83.12 252 GLU A C 1
ATOM 2117 O O . GLU A 1 252 ? 13.851 5.691 5.111 1.00 83.12 252 GLU A O 1
ATOM 2122 N N . HIS A 1 253 ? 11.848 6.725 4.984 1.00 84.06 253 HIS A N 1
ATOM 2123 C CA . HIS A 1 253 ? 12.154 7.836 5.893 1.00 84.06 253 HIS A CA 1
ATOM 2124 C C . HIS A 1 253 ? 11.507 7.667 7.269 1.00 84.06 253 HIS A C 1
ATOM 2126 O O . HIS A 1 253 ? 12.004 8.198 8.262 1.00 84.06 253 HIS A O 1
ATOM 2132 N N . HIS A 1 254 ? 10.409 6.912 7.347 1.00 87.69 254 HIS A N 1
ATOM 2133 C CA . HIS A 1 254 ? 9.637 6.727 8.570 1.00 87.69 254 HIS A CA 1
ATOM 2134 C C . HIS A 1 254 ? 9.519 5.252 8.935 1.00 87.69 254 HIS A C 1
ATOM 2136 O O . HIS A 1 254 ? 9.220 4.396 8.103 1.00 87.69 254 HIS A O 1
ATOM 2142 N N . LYS A 1 255 ? 9.661 4.960 10.230 1.00 91.38 255 LYS A N 1
ATOM 2143 C CA . LYS A 1 255 ? 9.404 3.624 10.764 1.00 91.38 255 LYS A CA 1
ATOM 2144 C C . LYS A 1 255 ? 7.897 3.375 10.818 1.00 91.38 255 LYS A C 1
ATOM 2146 O O . LYS A 1 255 ? 7.223 3.905 11.699 1.00 91.38 255 LYS A O 1
ATOM 2151 N N . ILE A 1 256 ? 7.392 2.547 9.910 1.00 93.44 256 ILE A N 1
ATOM 2152 C CA . ILE A 1 256 ? 5.987 2.127 9.889 1.00 93.44 256 ILE A CA 1
ATOM 2153 C C . ILE A 1 256 ? 5.716 1.163 11.057 1.00 93.44 256 ILE A C 1
ATOM 2155 O O . ILE A 1 256 ? 6.509 0.253 11.309 1.00 93.44 256 ILE A O 1
ATOM 2159 N N . VAL A 1 257 ? 4.627 1.396 11.792 1.00 94.19 257 VAL A N 1
ATOM 2160 C CA . VAL A 1 257 ? 4.166 0.559 12.917 1.00 94.19 257 VAL A CA 1
ATOM 2161 C C . VAL A 1 257 ? 3.137 -0.450 12.445 1.00 94.19 257 VAL A C 1
ATOM 2163 O O . VAL A 1 257 ? 3.230 -1.619 12.804 1.00 94.19 257 VAL A O 1
ATOM 2166 N N . ASP A 1 258 ? 2.174 0.013 11.653 1.00 97.25 258 ASP A N 1
ATOM 2167 C CA . ASP A 1 258 ? 1.060 -0.799 11.189 1.00 97.25 258 ASP A CA 1
ATOM 2168 C C . ASP A 1 258 ? 0.494 -0.257 9.872 1.00 97.25 258 ASP A C 1
ATOM 2170 O O . ASP A 1 258 ? 0.692 0.918 9.537 1.00 97.25 258 ASP A O 1
ATOM 2174 N N . ILE A 1 259 ? -0.177 -1.124 9.116 1.00 97.31 259 ILE A N 1
ATOM 2175 C CA . ILE A 1 259 ? -0.722 -0.825 7.789 1.00 97.31 259 ILE A CA 1
ATOM 2176 C C . ILE A 1 259 ? -2.113 -1.436 7.627 1.00 97.31 259 ILE A C 1
ATOM 2178 O O . ILE A 1 259 ? -2.359 -2.558 8.060 1.00 97.31 259 ILE A O 1
ATOM 2182 N N . ALA A 1 260 ? -3.008 -0.732 6.938 1.00 97.88 260 ALA A N 1
ATOM 2183 C CA . ALA A 1 260 ? -4.337 -1.233 6.612 1.00 97.88 260 ALA A CA 1
ATOM 2184 C C . ALA A 1 260 ? -4.710 -0.918 5.162 1.00 97.88 260 ALA A C 1
ATOM 2186 O O . ALA A 1 260 ? -4.442 0.173 4.661 1.00 97.88 260 ALA A O 1
ATOM 2187 N N . CYS A 1 261 ? -5.351 -1.882 4.504 1.00 96.94 261 CYS A N 1
ATOM 2188 C CA . CYS A 1 261 ? -5.937 -1.723 3.176 1.00 96.94 261 CYS A CA 1
ATOM 2189 C C . CYS A 1 261 ? -7.458 -1.705 3.320 1.00 96.94 261 CYS A C 1
ATOM 2191 O O . CYS A 1 261 ? -8.039 -2.693 3.768 1.00 96.94 261 CYS A O 1
ATOM 2193 N N . GLY A 1 262 ? -8.077 -0.590 2.950 1.00 96.50 262 GLY A N 1
ATOM 2194 C CA . GLY A 1 262 ? -9.516 -0.484 2.755 1.00 96.50 262 GLY A CA 1
ATOM 2195 C C . GLY A 1 262 ? -9.894 -0.711 1.293 1.00 96.50 262 GLY A C 1
ATOM 2196 O O . GLY A 1 262 ? -9.064 -1.072 0.453 1.00 96.50 262 GLY A O 1
ATOM 2197 N N . TYR A 1 263 ? -11.161 -0.488 0.958 1.00 95.00 263 TYR A N 1
ATOM 2198 C CA . TYR A 1 263 ? -11.660 -0.745 -0.393 1.00 95.00 263 TYR A CA 1
ATOM 2199 C C . TYR A 1 263 ? -11.281 0.433 -1.297 1.00 95.00 263 TYR A C 1
ATOM 2201 O O . TYR A 1 263 ? -11.995 1.426 -1.392 1.00 95.00 263 TYR A O 1
ATOM 2209 N N . GLY A 1 264 ? -10.110 0.333 -1.931 1.00 93.31 264 GLY A N 1
ATOM 2210 C CA . GLY A 1 264 ? -9.574 1.382 -2.803 1.00 93.31 264 GLY A CA 1
ATOM 2211 C C . GLY A 1 264 ? -8.819 2.494 -2.070 1.00 93.31 264 GLY A C 1
ATOM 2212 O O . GLY A 1 264 ? -8.559 3.538 -2.663 1.00 93.31 264 GLY A O 1
ATOM 2213 N N . PHE A 1 265 ? -8.424 2.284 -0.812 1.00 96.31 265 PHE A N 1
ATOM 2214 C CA . PHE A 1 265 ? -7.552 3.198 -0.071 1.00 96.31 265 PHE A CA 1
ATOM 2215 C C . PHE A 1 265 ? -6.646 2.450 0.911 1.00 96.31 265 PHE A C 1
ATOM 2217 O O . PHE A 1 265 ? -6.894 1.296 1.252 1.00 96.31 265 PHE A O 1
ATOM 2224 N N . THR A 1 266 ? -5.597 3.119 1.373 1.00 97.19 266 THR A N 1
ATOM 2225 C CA . THR A 1 266 ? -4.578 2.571 2.270 1.00 97.19 266 THR A CA 1
ATOM 2226 C C . THR A 1 266 ? -4.292 3.552 3.393 1.00 97.19 266 THR A C 1
ATOM 2228 O O . THR A 1 266 ? -4.260 4.764 3.169 1.00 97.19 266 THR A O 1
A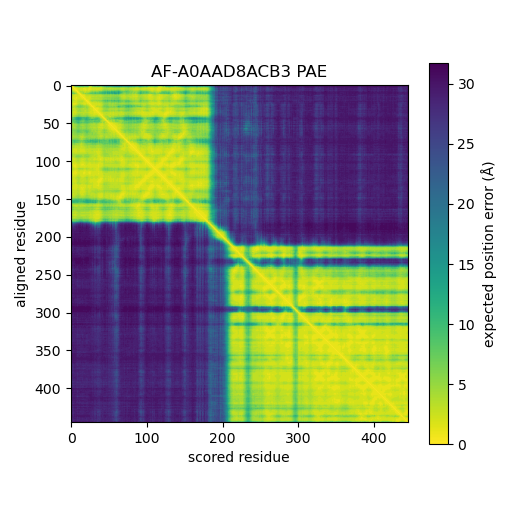TOM 2231 N N . VAL A 1 267 ? -4.030 3.019 4.584 1.00 97.88 267 VAL A N 1
ATOM 2232 C CA . VAL A 1 267 ? -3.654 3.768 5.783 1.00 97.88 267 VAL A CA 1
ATOM 2233 C C . VAL A 1 267 ? -2.349 3.203 6.349 1.00 97.88 267 VAL A C 1
ATOM 2235 O O . VAL A 1 267 ? -2.159 1.990 6.423 1.00 97.88 267 VAL A O 1
ATOM 2238 N N . LEU A 1 268 ? -1.435 4.090 6.734 1.00 97.12 268 LEU A N 1
ATOM 2239 C CA . LEU A 1 268 ? -0.086 3.793 7.210 1.00 97.12 268 LEU A CA 1
ATOM 2240 C C . LEU A 1 268 ? 0.147 4.531 8.533 1.00 97.12 268 LEU A C 1
ATOM 2242 O O . LEU A 1 268 ? 0.113 5.762 8.572 1.00 97.12 268 LEU A O 1
ATOM 2246 N N . ALA A 1 269 ? 0.418 3.797 9.610 1.00 96.75 269 ALA A N 1
ATOM 2247 C CA . ALA A 1 269 ? 0.792 4.370 10.900 1.00 96.75 269 ALA A CA 1
ATOM 2248 C C . ALA A 1 269 ? 2.314 4.432 11.045 1.00 96.75 269 ALA A C 1
ATOM 2250 O O . ALA A 1 269 ? 3.008 3.453 10.765 1.00 96.75 269 ALA A O 1
ATOM 2251 N N . ILE A 1 270 ? 2.843 5.554 11.531 1.00 94.75 270 ILE A N 1
ATOM 2252 C CA . ILE A 1 270 ? 4.280 5.751 11.735 1.00 94.75 270 ILE A CA 1
ATOM 2253 C C . ILE A 1 270 ? 4.632 5.923 13.214 1.00 94.75 270 ILE A C 1
ATOM 2255 O O . ILE A 1 270 ? 3.890 6.517 13.997 1.00 94.75 270 ILE A O 1
ATOM 2259 N N . ASN A 1 271 ? 5.802 5.421 13.605 1.00 91.00 271 ASN A N 1
ATOM 2260 C CA . ASN A 1 271 ? 6.324 5.580 14.955 1.00 91.00 271 ASN A CA 1
ATOM 2261 C C . ASN A 1 271 ? 7.036 6.928 15.076 1.00 91.00 271 ASN A C 1
ATOM 2263 O O . ASN A 1 271 ? 8.229 7.024 14.783 1.00 91.00 271 ASN A O 1
ATOM 2267 N N . THR A 1 272 ? 6.317 7.958 15.512 1.00 89.75 272 THR A N 1
ATOM 2268 C CA . THR A 1 272 ? 6.885 9.292 15.715 1.00 89.75 272 THR A CA 1
ATOM 2269 C C . THR A 1 272 ? 6.283 10.003 16.926 1.00 89.75 272 THR A C 1
ATOM 2271 O O . THR A 1 272 ? 5.131 9.772 17.308 1.00 89.75 272 THR A O 1
ATOM 2274 N N . ASN A 1 273 ? 7.068 10.908 17.511 1.00 87.00 273 ASN A N 1
ATOM 2275 C CA . ASN A 1 273 ? 6.597 11.878 18.502 1.00 87.00 273 ASN A CA 1
ATOM 2276 C C . ASN A 1 273 ? 6.115 13.180 17.836 1.00 87.00 273 ASN A C 1
ATOM 2278 O O . ASN A 1 273 ? 5.630 14.074 18.520 1.00 87.00 273 ASN A O 1
ATOM 2282 N N . GLU A 1 274 ? 6.234 13.299 16.513 1.00 87.25 274 GLU A N 1
ATOM 2283 C CA . GLU A 1 274 ? 5.719 14.439 15.755 1.00 87.25 274 GLU A CA 1
ATOM 2284 C C . GLU A 1 274 ? 4.191 14.421 15.654 1.00 87.25 274 GLU A C 1
ATOM 2286 O O . GLU A 1 274 ? 3.535 13.424 15.971 1.00 87.25 274 GLU A O 1
ATOM 2291 N N . LYS A 1 275 ? 3.628 15.540 15.186 1.00 83.94 275 LYS A N 1
ATOM 2292 C CA . LYS A 1 275 ? 2.184 15.735 15.035 1.00 83.94 275 LYS A CA 1
ATOM 2293 C C . LYS A 1 275 ? 1.555 14.719 14.073 1.00 83.94 275 LYS A C 1
ATOM 2295 O O . LYS A 1 275 ? 0.532 14.123 14.399 1.00 83.94 275 LYS A O 1
ATOM 2300 N N . HIS A 1 276 ? 2.156 14.519 12.899 1.00 88.44 276 HIS A N 1
ATOM 2301 C CA . HIS A 1 276 ? 1.613 13.633 11.870 1.00 88.44 276 HIS A CA 1
ATOM 2302 C C . HIS A 1 276 ? 2.078 12.198 12.117 1.00 88.44 276 HIS A C 1
ATOM 2304 O O . HIS A 1 276 ? 3.238 11.867 11.899 1.00 88.44 276 HIS A O 1
ATOM 2310 N N . LYS A 1 277 ? 1.169 11.345 12.592 1.00 93.69 277 LYS A N 1
ATOM 2311 C CA . LYS A 1 277 ? 1.460 9.939 12.942 1.00 93.69 277 LYS A CA 1
ATOM 2312 C C . LYS A 1 277 ? 0.816 8.933 11.999 1.00 93.69 277 LYS A C 1
ATOM 2314 O O . LYS A 1 277 ? 1.083 7.738 12.090 1.00 93.69 277 LYS A O 1
ATOM 2319 N N . LEU A 1 278 ? -0.063 9.414 11.133 1.00 96.06 278 LEU A N 1
ATOM 2320 C CA . LEU A 1 278 ? -0.925 8.609 10.297 1.00 96.06 278 LEU A CA 1
ATOM 2321 C C . LEU A 1 278 ? -0.936 9.218 8.902 1.00 96.06 278 LEU A C 1
ATOM 2323 O O . LEU A 1 278 ? -1.042 10.434 8.764 1.00 96.06 278 LEU A O 1
ATOM 2327 N N . PHE A 1 279 ? -0.806 8.379 7.887 1.00 96.25 279 PHE A N 1
ATOM 2328 C CA . PHE A 1 279 ? -0.828 8.779 6.488 1.00 96.25 279 PHE A CA 1
ATOM 2329 C C . PHE A 1 279 ? -1.813 7.900 5.735 1.00 96.25 279 PHE A C 1
ATOM 2331 O O . PHE A 1 279 ? -1.954 6.722 6.056 1.00 96.25 279 PHE A O 1
ATOM 2338 N N . GLY A 1 280 ? -2.465 8.438 4.713 1.00 95.56 280 GLY A N 1
ATOM 2339 C CA . GLY A 1 280 ? -3.320 7.647 3.843 1.00 95.56 280 GLY A CA 1
ATOM 2340 C C . GLY A 1 280 ? -3.289 8.109 2.398 1.00 95.56 280 GLY A C 1
ATOM 2341 O O . GLY A 1 280 ? -2.861 9.216 2.080 1.00 95.56 280 GLY A O 1
ATOM 2342 N N . CYS A 1 281 ? -3.703 7.213 1.514 1.00 94.12 281 CYS A N 1
ATOM 2343 C CA . CYS A 1 281 ? -3.819 7.462 0.082 1.00 94.12 281 CYS A CA 1
ATOM 2344 C C . CYS A 1 281 ? -4.918 6.588 -0.525 1.00 94.12 281 CYS A C 1
ATOM 2346 O O . CYS A 1 281 ? -5.222 5.509 -0.022 1.00 94.12 281 CYS A O 1
ATOM 2348 N N . GLY A 1 282 ? -5.523 7.070 -1.598 1.00 93.38 282 GLY A N 1
ATOM 2349 C CA . GLY A 1 282 ? -6.575 6.416 -2.355 1.00 93.38 282 GLY A CA 1
ATOM 2350 C C . GLY A 1 282 ? -7.917 7.137 -2.310 1.00 93.38 282 GLY A C 1
ATOM 2351 O O . GLY A 1 282 ? -7.952 8.363 -2.192 1.00 93.38 282 GLY A O 1
ATOM 2352 N N . ILE A 1 283 ? -9.014 6.390 -2.435 1.00 92.25 283 ILE A N 1
ATOM 2353 C CA . ILE A 1 283 ? -10.378 6.935 -2.405 1.00 92.25 283 ILE A CA 1
ATOM 2354 C C . ILE A 1 283 ? -10.638 7.651 -1.076 1.00 92.25 283 ILE A C 1
ATOM 2356 O O . ILE A 1 283 ? -10.411 7.099 -0.001 1.00 92.25 283 ILE A O 1
ATOM 2360 N N . ASN A 1 284 ? -11.172 8.867 -1.162 1.00 93.88 284 ASN A N 1
ATOM 2361 C CA . ASN A 1 284 ? -11.512 9.708 -0.019 1.00 93.88 284 ASN A CA 1
ATOM 2362 C C . ASN A 1 284 ? -12.894 10.383 -0.157 1.00 93.88 284 ASN A C 1
ATOM 2364 O O . ASN A 1 284 ? -13.113 11.488 0.340 1.00 93.88 284 ASN A O 1
ATOM 2368 N N . THR A 1 285 ? -13.830 9.738 -0.860 1.00 91.62 285 THR A N 1
ATOM 2369 C CA . THR A 1 285 ? -15.205 10.230 -1.090 1.00 91.62 285 THR A CA 1
ATOM 2370 C C . THR A 1 285 ? -16.015 10.416 0.188 1.00 91.62 285 THR A C 1
ATOM 2372 O O . THR A 1 285 ? -16.914 11.248 0.217 1.00 91.62 285 THR A O 1
ATOM 2375 N N . ASP A 1 286 ? -15.675 9.679 1.240 1.00 94.19 286 ASP A N 1
ATOM 2376 C CA . ASP A 1 286 ? -16.357 9.678 2.530 1.00 94.19 286 ASP A CA 1
ATOM 2377 C C . ASP A 1 286 ? -15.452 10.215 3.646 1.00 94.19 286 ASP A C 1
ATOM 2379 O O . ASP A 1 286 ? -15.742 10.033 4.824 1.00 94.19 286 ASP A O 1
ATOM 2383 N N . SER A 1 287 ? -14.326 10.845 3.293 1.00 94.62 287 SER A N 1
ATOM 2384 C CA . SER A 1 287 ? -13.304 11.265 4.255 1.00 94.62 287 SER A CA 1
ATOM 2385 C C . SER A 1 287 ? -12.765 10.110 5.116 1.00 94.62 287 SER A C 1
ATOM 2387 O O . SER A 1 287 ? -12.381 10.308 6.268 1.00 94.62 287 SER A O 1
ATOM 2389 N N . GLN A 1 288 ? -12.673 8.899 4.553 1.00 95.56 288 GLN A N 1
ATOM 2390 C CA . GLN A 1 288 ? -12.039 7.733 5.191 1.00 95.56 288 GLN A CA 1
ATOM 2391 C C . GLN A 1 288 ? -10.529 7.913 5.436 1.00 95.56 288 GLN A C 1
ATOM 2393 O O . GLN A 1 288 ? -9.954 7.233 6.285 1.00 95.56 288 GLN A O 1
ATOM 2398 N N . ILE A 1 289 ? -9.897 8.857 4.733 1.00 95.00 289 ILE A N 1
ATOM 2399 C CA . ILE A 1 289 ? -8.513 9.319 4.933 1.00 95.00 289 ILE A CA 1
ATOM 2400 C C . ILE A 1 289 ? -8.506 10.702 5.621 1.00 95.00 289 ILE A C 1
ATOM 2402 O O . ILE A 1 289 ? -7.474 11.337 5.793 1.00 95.00 289 ILE A O 1
ATOM 2406 N N . GLY A 1 290 ? -9.664 11.188 6.062 1.00 92.75 290 GLY A N 1
ATOM 2407 C CA . GLY A 1 290 ? -9.827 12.474 6.727 1.00 92.75 290 GLY A CA 1
ATOM 2408 C C . GLY A 1 290 ? -9.870 13.652 5.758 1.00 92.75 290 GLY A C 1
ATOM 2409 O O . GLY A 1 290 ? -9.858 13.507 4.529 1.00 92.75 290 GLY A O 1
ATOM 2410 N N . TYR A 1 291 ? -9.939 14.851 6.328 1.00 90.25 291 TYR A N 1
ATOM 2411 C CA . TYR A 1 291 ? -10.093 16.083 5.567 1.00 90.25 291 TYR A CA 1
ATOM 2412 C C . TYR A 1 291 ? -8.841 16.429 4.753 1.00 90.25 291 TYR A C 1
ATOM 2414 O O . TYR A 1 291 ? -7.766 16.629 5.315 1.00 90.25 291 TYR A O 1
ATOM 2422 N N . HIS A 1 292 ? -9.012 16.599 3.443 1.00 85.94 292 HIS A N 1
ATOM 2423 C CA . HIS A 1 292 ? -7.978 17.063 2.521 1.00 85.94 292 HIS A CA 1
ATOM 2424 C C . HIS A 1 292 ? -8.565 18.165 1.635 1.00 85.94 292 HIS A C 1
ATOM 2426 O O . HIS A 1 292 ? -9.543 17.934 0.928 1.00 85.94 292 HIS A O 1
ATOM 2432 N N . ALA A 1 293 ? -7.998 19.373 1.699 1.00 69.88 293 ALA A N 1
ATOM 2433 C CA . ALA A 1 293 ? -8.489 20.514 0.929 1.00 69.88 293 ALA A CA 1
ATOM 2434 C C . ALA A 1 293 ? -7.966 20.468 -0.518 1.00 69.88 293 ALA A C 1
ATOM 2436 O O . ALA A 1 293 ? -6.759 20.294 -0.710 1.00 69.88 293 ALA A O 1
ATOM 2437 N N . PRO A 1 294 ? -8.821 20.665 -1.532 1.00 61.78 294 PRO A N 1
ATOM 2438 C CA . PRO A 1 294 ? -8.374 20.708 -2.914 1.00 61.78 294 PRO A CA 1
ATOM 2439 C C . PRO A 1 294 ? -7.634 22.016 -3.252 1.00 61.78 294 PRO A C 1
ATOM 2441 O O . PRO A 1 294 ? -8.035 23.091 -2.798 1.00 61.78 294 PRO A O 1
ATOM 2444 N N . PRO A 1 295 ? -6.589 21.976 -4.098 1.00 51.38 295 PRO A N 1
ATOM 2445 C CA . PRO A 1 295 ? -6.137 23.148 -4.831 1.00 51.38 295 PRO A CA 1
ATOM 2446 C C . PRO A 1 295 ? -7.111 23.391 -5.996 1.00 51.38 295 PRO A C 1
ATOM 2448 O O . PRO A 1 295 ? -7.159 22.593 -6.922 1.00 51.38 295 PRO A O 1
ATOM 2451 N N . GLN A 1 296 ? -7.856 24.501 -5.962 1.00 52.00 296 GLN A N 1
ATOM 2452 C CA . GLN A 1 296 ? -8.642 25.028 -7.097 1.00 52.00 296 GLN A CA 1
ATOM 2453 C C . GLN A 1 296 ? -9.822 24.138 -7.566 1.00 52.00 296 GLN A C 1
ATOM 2455 O O . GLN A 1 296 ? -9.802 23.584 -8.661 1.00 52.00 296 GLN A O 1
ATOM 2460 N N . ASP A 1 297 ? -10.886 24.075 -6.754 1.00 48.00 297 ASP A N 1
ATOM 2461 C CA . ASP A 1 297 ? -12.270 23.720 -7.147 1.00 48.00 297 ASP A CA 1
ATOM 2462 C C . ASP A 1 297 ? -12.533 22.350 -7.817 1.00 48.00 297 ASP A C 1
ATOM 2464 O O . ASP A 1 297 ? -13.570 22.160 -8.456 1.00 48.00 297 ASP A O 1
ATOM 2468 N N . GLN A 1 298 ? -11.674 21.344 -7.616 1.00 44.47 298 GLN A N 1
ATOM 2469 C CA . GLN A 1 298 ? -12.048 19.940 -7.847 1.00 44.47 298 GLN A CA 1
ATOM 2470 C C . GLN A 1 298 ? -11.842 19.103 -6.581 1.00 44.47 298 GLN A C 1
ATOM 2472 O O . GLN A 1 298 ? -10.725 19.078 -6.069 1.00 44.47 298 GLN A O 1
ATOM 2477 N N . PRO A 1 299 ? -12.873 18.413 -6.062 1.00 49.72 299 PRO A N 1
ATOM 2478 C CA . PRO A 1 299 ? -12.761 17.626 -4.837 1.00 49.72 299 PRO A CA 1
ATOM 2479 C C . PRO A 1 299 ? -11.666 16.556 -4.952 1.00 49.72 299 PRO A C 1
ATOM 2481 O O . PRO A 1 299 ? -11.620 15.794 -5.921 1.00 49.72 299 PRO A O 1
ATOM 2484 N N . LEU A 1 300 ? -10.804 16.453 -3.932 1.00 61.78 300 LEU A N 1
ATOM 2485 C CA . LEU A 1 300 ? -9.810 15.379 -3.808 1.00 61.78 300 LEU A CA 1
ATOM 2486 C C . LEU A 1 300 ? -10.492 14.080 -3.349 1.00 61.78 300 LEU A C 1
ATOM 2488 O O . LEU A 1 300 ? -10.180 13.524 -2.297 1.00 61.78 300 LEU A O 1
ATOM 2492 N N . HIS A 1 301 ? -11.426 13.571 -4.155 1.00 77.06 301 HIS A N 1
ATOM 2493 C CA . HIS A 1 301 ? -11.996 12.230 -3.986 1.00 77.06 301 HIS A CA 1
ATOM 2494 C C . HIS A 1 301 ? -10.932 11.130 -4.088 1.00 77.06 301 HIS A C 1
ATOM 2496 O O . HIS A 1 301 ? -11.200 9.985 -3.732 1.00 77.06 301 HIS A O 1
ATOM 2502 N N . LEU A 1 302 ? -9.738 11.480 -4.570 1.00 84.00 302 LEU A N 1
ATOM 2503 C CA . LEU A 1 302 ? -8.601 10.604 -4.754 1.00 84.00 302 LEU A CA 1
ATOM 2504 C C . LEU A 1 302 ? -7.330 11.264 -4.208 1.00 84.00 302 LEU A C 1
ATOM 2506 O O . LEU A 1 302 ? -6.961 12.363 -4.620 1.00 84.00 302 LEU A O 1
ATOM 2510 N N . ILE A 1 303 ? -6.633 10.570 -3.317 1.00 87.00 303 ILE A N 1
ATOM 2511 C CA . ILE A 1 303 ? -5.357 10.991 -2.739 1.00 87.00 303 ILE A CA 1
ATOM 2512 C C . ILE A 1 303 ? -4.251 10.119 -3.341 1.00 87.00 303 ILE A C 1
ATOM 2514 O O . ILE A 1 303 ? -4.108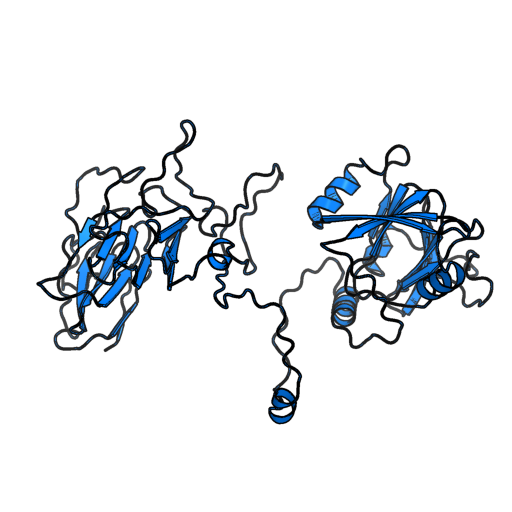 8.953 -2.991 1.00 87.00 303 ILE A O 1
ATOM 2518 N N . LEU A 1 304 ? -3.473 10.658 -4.278 1.00 84.50 304 LEU A N 1
ATOM 2519 C CA . LEU A 1 304 ? -2.532 9.864 -5.089 1.00 84.50 304 LEU A CA 1
ATOM 2520 C C . LEU A 1 304 ? -1.205 9.524 -4.390 1.00 84.50 304 LEU A C 1
ATOM 2522 O O . LEU A 1 304 ? -0.488 8.620 -4.816 1.00 84.50 304 LEU A O 1
ATOM 2526 N N . ALA A 1 305 ? -0.865 10.248 -3.328 1.00 87.00 305 ALA A N 1
ATOM 2527 C CA . ALA A 1 305 ? 0.352 10.049 -2.550 1.00 87.00 305 ALA A CA 1
ATOM 2528 C C . ALA A 1 305 ? 0.013 10.065 -1.053 1.00 87.00 305 ALA A C 1
ATOM 2530 O O . ALA A 1 305 ? -0.931 10.759 -0.682 1.00 87.00 305 ALA A O 1
ATOM 2531 N N . PRO A 1 306 ? 0.758 9.341 -0.193 1.00 91.88 306 PRO A N 1
ATOM 2532 C CA . PRO A 1 306 ? 0.505 9.309 1.239 1.00 91.88 306 PRO A CA 1
ATOM 2533 C C . PRO A 1 306 ? 0.467 10.722 1.816 1.00 91.88 306 PRO A C 1
ATOM 2535 O O . PRO A 1 306 ? 1.482 11.417 1.857 1.00 91.88 306 PRO A O 1
ATOM 2538 N N . ALA A 1 307 ? -0.717 11.130 2.252 1.00 91.81 307 ALA A N 1
ATOM 2539 C CA . ALA A 1 307 ? -0.981 12.429 2.837 1.00 91.81 307 ALA A CA 1
ATOM 2540 C C . ALA A 1 307 ? -1.314 12.262 4.327 1.00 91.81 307 ALA A C 1
ATOM 2542 O O . ALA A 1 307 ? -1.871 11.230 4.714 1.00 91.81 307 ALA A O 1
ATOM 2543 N N . PRO A 1 308 ? -0.926 13.220 5.183 1.00 93.56 308 PRO A N 1
ATOM 2544 C CA . PRO A 1 308 ? -1.122 13.106 6.620 1.00 93.56 308 PRO A CA 1
ATOM 2545 C C . PRO A 1 308 ? -2.610 13.139 6.990 1.00 93.56 308 PRO A C 1
ATOM 2547 O O . PRO A 1 308 ? -3.347 14.029 6.576 1.00 93.56 308 PRO A O 1
ATOM 2550 N N . ILE A 1 309 ? -3.029 12.195 7.832 1.00 95.06 309 ILE A N 1
ATOM 2551 C CA . ILE A 1 309 ? -4.363 12.155 8.431 1.00 95.06 309 ILE A CA 1
ATOM 2552 C C . ILE A 1 309 ? -4.298 12.859 9.785 1.00 95.06 309 ILE A C 1
ATOM 2554 O O . ILE A 1 309 ? -3.592 12.426 10.700 1.00 95.06 309 ILE A O 1
ATOM 2558 N N . GLU A 1 310 ? -5.043 13.952 9.919 1.00 92.31 310 GLU A N 1
ATOM 2559 C CA . GLU A 1 310 ? -5.132 14.707 11.167 1.00 92.31 310 GLU A CA 1
ATOM 2560 C C . GLU A 1 310 ? -6.026 13.987 12.182 1.00 92.31 310 GLU A C 1
ATOM 2562 O O . GLU A 1 310 ? -7.197 13.715 11.915 1.00 92.31 310 GLU A O 1
ATOM 2567 N N . LEU A 1 311 ? -5.481 13.727 13.372 1.00 93.19 311 LEU A N 1
ATOM 2568 C CA . LEU A 1 311 ? -6.224 13.199 14.513 1.00 93.19 311 LEU A CA 1
ATOM 2569 C C . LEU A 1 311 ? -6.343 14.282 15.596 1.00 93.19 311 LEU A C 1
ATOM 2571 O O . LEU A 1 311 ? -5.341 14.939 15.899 1.00 93.19 311 LEU A O 1
ATOM 2575 N N . PRO A 1 312 ? -7.522 14.460 16.217 1.00 93.94 312 PRO A N 1
ATOM 2576 C CA . PRO A 1 312 ? -7.724 15.415 17.303 1.00 93.94 312 PRO A CA 1
ATOM 2577 C C . PRO A 1 312 ? -7.178 14.861 18.633 1.00 93.94 312 PRO A C 1
ATOM 2579 O O . PRO A 1 312 ? -7.931 14.633 19.574 1.00 93.94 312 PRO A O 1
ATOM 2582 N N . LEU A 1 313 ? -5.867 14.608 18.689 1.00 92.81 313 LEU A N 1
ATOM 2583 C CA . LEU A 1 313 ? -5.179 14.090 19.874 1.00 92.81 313 LEU A CA 1
ATOM 2584 C C . LEU A 1 313 ? -5.040 15.183 20.938 1.00 92.81 313 LEU A C 1
ATOM 2586 O O . LEU A 1 313 ? -4.556 16.279 20.637 1.00 92.81 313 LEU A O 1
ATOM 2590 N N . ALA A 1 314 ? -5.384 14.868 22.184 1.00 90.19 314 ALA A N 1
ATOM 2591 C CA . ALA A 1 314 ? -5.149 15.746 23.324 1.00 90.19 314 ALA A CA 1
ATOM 2592 C C . ALA A 1 314 ? -3.644 15.900 23.605 1.00 90.19 314 ALA A C 1
ATOM 2594 O O . ALA A 1 314 ? -3.162 17.013 23.820 1.00 90.19 314 ALA A O 1
ATOM 2595 N N . GLU A 1 315 ? -2.878 14.804 23.531 1.00 86.19 315 GLU A N 1
ATOM 2596 C CA . GLU A 1 315 ? -1.429 14.790 23.761 1.00 86.19 315 GLU A CA 1
ATOM 2597 C C . GLU A 1 315 ? -0.655 14.398 22.492 1.00 86.19 315 GLU A C 1
ATOM 2599 O O . GLU A 1 315 ? 0.012 13.362 22.421 1.00 86.19 315 GLU A O 1
ATOM 2604 N N . SER A 1 316 ? -0.703 15.261 21.472 1.00 81.88 316 SER A N 1
ATOM 2605 C CA . SER A 1 316 ? -0.119 14.990 20.144 1.00 81.88 316 SER A CA 1
ATOM 2606 C C . SER A 1 316 ? 1.341 14.503 20.137 1.00 81.88 316 SER A C 1
ATOM 2608 O O . SER A 1 316 ? 1.714 13.738 19.254 1.00 81.88 316 SER A O 1
ATOM 2610 N N . THR A 1 317 ? 2.187 14.881 21.098 1.00 83.56 317 THR A N 1
ATOM 2611 C CA . THR A 1 317 ? 3.594 14.436 21.146 1.00 83.56 317 THR A CA 1
ATOM 2612 C C . THR A 1 317 ? 3.816 13.139 21.923 1.00 83.56 317 THR A C 1
ATOM 2614 O O . THR A 1 317 ? 4.839 12.481 21.735 1.00 83.56 317 THR A O 1
ATOM 2617 N N . ASN A 1 318 ? 2.867 12.753 22.779 1.00 88.38 318 ASN A N 1
ATOM 2618 C CA . ASN A 1 318 ? 3.026 11.679 23.760 1.00 88.38 318 ASN A CA 1
ATOM 2619 C C . ASN A 1 318 ? 2.158 10.449 23.460 1.00 88.38 318 ASN A C 1
ATOM 2621 O O . ASN A 1 318 ? 2.452 9.356 23.954 1.00 88.38 318 ASN A O 1
ATOM 2625 N N . THR A 1 319 ? 1.106 10.623 22.666 1.00 93.38 319 THR A N 1
ATOM 2626 C CA . THR A 1 319 ? 0.236 9.546 22.193 1.00 93.38 319 THR A CA 1
ATOM 2627 C C . THR A 1 319 ? 0.830 8.901 20.943 1.00 93.38 319 THR A C 1
ATOM 2629 O O . THR A 1 319 ? 1.291 9.585 20.026 1.00 93.38 319 THR A O 1
ATOM 2632 N N . ARG A 1 320 ? 0.842 7.569 20.890 1.00 94.62 320 ARG A N 1
ATOM 2633 C CA . ARG A 1 320 ? 1.318 6.778 19.747 1.00 94.62 320 ARG A CA 1
ATOM 2634 C C . ARG A 1 320 ? 0.191 5.955 19.149 1.00 94.62 320 ARG A C 1
ATOM 2636 O O . ARG A 1 320 ? -0.657 5.427 19.862 1.00 94.62 320 ARG A O 1
ATOM 2643 N N . VAL A 1 321 ? 0.217 5.805 17.828 1.00 96.75 321 VAL A N 1
ATOM 2644 C CA . VAL A 1 321 ? -0.679 4.889 17.114 1.00 96.75 321 VAL A CA 1
ATOM 2645 C C . VAL A 1 321 ? -0.132 3.466 17.245 1.00 96.75 321 VAL A C 1
ATOM 2647 O O . VAL A 1 321 ? 1.048 3.230 16.986 1.00 96.75 321 VAL A O 1
ATOM 2650 N N . LYS A 1 322 ? -0.984 2.531 17.676 1.00 96.56 322 LYS A N 1
ATOM 2651 C CA . LYS A 1 322 ? -0.665 1.109 17.872 1.00 96.56 322 LYS A CA 1
ATOM 2652 C C . LYS A 1 322 ? -1.137 0.236 16.718 1.00 96.56 322 LYS A C 1
ATOM 2654 O O . LYS A 1 322 ? -0.385 -0.632 16.287 1.00 96.56 322 LYS A O 1
ATOM 2659 N N . ARG A 1 323 ? -2.379 0.436 16.273 1.00 97.69 323 ARG A N 1
ATOM 2660 C CA . ARG A 1 323 ? -3.012 -0.340 15.202 1.00 97.69 323 ARG A CA 1
ATOM 2661 C C . ARG A 1 323 ? -3.855 0.561 14.316 1.00 97.69 323 ARG A C 1
ATOM 2663 O O . ARG A 1 323 ? -4.408 1.557 14.791 1.00 97.69 323 ARG A O 1
ATOM 2670 N N . VAL A 1 324 ? -3.980 0.182 13.056 1.00 98.50 324 VAL A N 1
ATOM 2671 C CA . VAL A 1 324 ? -4.914 0.771 12.099 1.00 98.50 324 VAL A CA 1
ATOM 2672 C C . VAL A 1 324 ? -5.724 -0.333 11.444 1.00 98.50 324 VAL A C 1
ATOM 2674 O O . VAL A 1 324 ? -5.222 -1.418 11.178 1.00 98.50 324 VAL A O 1
ATOM 2677 N N . SER A 1 325 ? -6.985 -0.048 11.156 1.00 98.56 325 SER A N 1
ATOM 2678 C CA . SER A 1 325 ? -7.837 -0.935 10.376 1.00 98.56 325 SER A CA 1
ATOM 2679 C C . SER A 1 325 ? -8.709 -0.110 9.439 1.00 98.56 325 SER A C 1
ATOM 2681 O O . SER A 1 325 ? -9.043 1.035 9.736 1.00 98.56 325 SER A O 1
ATOM 2683 N N . ALA A 1 326 ? -9.039 -0.677 8.284 1.00 98.25 326 ALA A N 1
ATOM 2684 C CA . ALA A 1 326 ? -9.786 -0.005 7.233 1.00 98.25 326 ALA A CA 1
ATOM 2685 C C . ALA A 1 326 ? -10.816 -0.965 6.629 1.00 98.25 326 ALA A C 1
ATOM 2687 O O . ALA A 1 326 ? -10.481 -2.105 6.300 1.00 98.25 326 ALA A O 1
ATOM 2688 N N . GLY A 1 327 ? -12.060 -0.499 6.514 1.00 97.88 327 GLY A N 1
ATOM 2689 C CA . GLY A 1 327 ? -13.172 -1.228 5.903 1.00 97.88 327 GLY A CA 1
ATOM 2690 C C . GLY A 1 327 ? -13.482 -0.739 4.489 1.00 97.88 327 GLY A C 1
ATOM 2691 O O . GLY A 1 327 ? -12.596 -0.292 3.754 1.00 97.88 327 GLY A O 1
ATOM 2692 N N . ARG A 1 328 ? -14.764 -0.774 4.101 1.00 97.50 328 ARG A N 1
ATOM 2693 C CA . ARG A 1 328 ? -15.203 -0.286 2.783 1.00 97.50 328 ARG A CA 1
ATOM 2694 C C . ARG A 1 328 ? -14.983 1.217 2.612 1.00 97.50 328 ARG A C 1
ATOM 2696 O O . ARG A 1 328 ? -14.449 1.657 1.601 1.00 97.50 328 ARG A O 1
ATOM 2703 N N . ALA A 1 329 ? -15.400 2.001 3.600 1.00 97.12 329 ALA A N 1
ATOM 2704 C CA . ALA A 1 329 ? -15.351 3.463 3.546 1.00 97.12 329 ALA A CA 1
ATOM 2705 C C . ALA A 1 329 ? -15.140 4.104 4.930 1.00 97.12 329 ALA A C 1
ATOM 2707 O O . ALA A 1 329 ? -15.536 5.244 5.148 1.00 97.12 329 ALA A O 1
ATOM 2708 N N . HIS A 1 330 ? -14.547 3.377 5.880 1.00 98.44 330 HIS A N 1
ATOM 2709 C CA . HIS A 1 330 ? -14.236 3.881 7.219 1.00 98.44 330 HIS A CA 1
ATOM 2710 C C . HIS A 1 330 ? -12.872 3.369 7.693 1.00 98.44 330 HIS A C 1
ATOM 2712 O O . HIS A 1 330 ? -12.399 2.324 7.234 1.00 98.44 330 HIS A O 1
ATOM 2718 N N . THR A 1 331 ? -12.264 4.108 8.616 1.00 98.69 331 THR A N 1
ATOM 2719 C CA . THR A 1 331 ? -10.952 3.821 9.201 1.00 98.69 331 THR A CA 1
ATOM 2720 C C . THR A 1 331 ? -11.052 3.850 10.719 1.00 98.69 331 THR A C 1
ATOM 2722 O O . THR A 1 331 ? -11.664 4.754 11.288 1.00 98.69 331 THR A O 1
ATOM 2725 N N . MET A 1 332 ? -10.409 2.884 11.369 1.00 98.75 332 MET A N 1
ATOM 2726 C CA . MET A 1 332 ? -10.214 2.818 12.814 1.00 98.75 332 MET A CA 1
ATOM 2727 C C . MET A 1 332 ? -8.730 2.971 13.146 1.00 98.75 332 MET A C 1
ATOM 2729 O O . MET A 1 332 ? -7.868 2.371 12.502 1.00 98.75 332 MET A O 1
ATOM 2733 N N . VAL A 1 333 ? -8.430 3.749 14.180 1.00 98.62 333 VAL A N 1
ATOM 2734 C CA . VAL A 1 333 ? -7.066 4.034 14.630 1.00 98.62 333 VAL A CA 1
ATOM 2735 C C . VAL A 1 333 ? -6.991 3.824 16.133 1.00 98.62 333 VAL A C 1
ATOM 2737 O O . VAL A 1 333 ? -7.553 4.601 16.900 1.00 98.62 333 VAL A O 1
ATOM 2740 N N . LEU A 1 334 ? -6.285 2.787 16.569 1.00 98.50 334 LEU A N 1
ATOM 2741 C CA . LEU A 1 334 ? -6.061 2.511 17.983 1.00 98.50 334 LEU A CA 1
ATOM 2742 C C . LEU A 1 334 ? -4.789 3.211 18.451 1.00 98.50 334 LEU A C 1
ATOM 2744 O O . LEU A 1 334 ? -3.718 3.041 17.863 1.00 98.50 334 LEU A O 1
ATOM 2748 N N . THR A 1 335 ? -4.894 3.948 19.549 1.00 97.38 335 THR A N 1
ATOM 2749 C CA . THR A 1 335 ? -3.760 4.613 20.195 1.00 97.38 335 THR A CA 1
ATOM 2750 C C . THR A 1 335 ? -3.333 3.899 21.475 1.00 97.38 335 THR A C 1
ATOM 2752 O O . THR A 1 335 ? -4.012 3.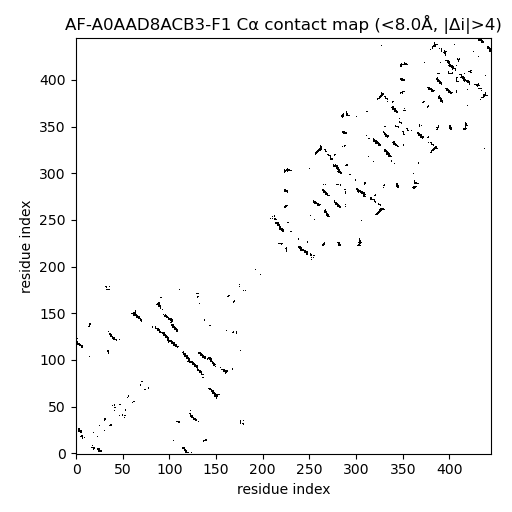003 21.973 1.00 97.38 335 THR A O 1
ATOM 2755 N N . ASP A 1 336 ? -2.172 4.261 22.016 1.00 95.12 336 ASP A N 1
ATOM 2756 C CA . ASP A 1 336 ? -1.680 3.712 23.277 1.00 95.12 336 ASP A CA 1
ATOM 2757 C C . ASP A 1 336 ? -2.331 4.310 24.532 1.00 95.12 336 ASP A C 1
ATOM 2759 O O . ASP A 1 336 ? -2.239 3.670 25.580 1.00 95.12 336 ASP A O 1
ATOM 2763 N N . LYS A 1 337 ? -2.974 5.483 24.429 1.00 93.88 337 LYS A N 1
ATOM 2764 C CA . LYS A 1 337 ? -3.481 6.263 25.576 1.00 93.88 337 LYS A CA 1
ATOM 2765 C C . LYS A 1 337 ? -4.876 6.858 25.407 1.00 93.88 337 LYS A C 1
ATOM 2767 O O . LYS A 1 337 ? -5.587 6.997 26.392 1.00 93.88 337 LYS A O 1
ATOM 2772 N N . GLU A 1 338 ? -5.261 7.232 24.192 1.00 96.12 338 GLU A N 1
ATOM 2773 C CA . GLU A 1 338 ? -6.477 8.016 23.922 1.00 96.12 338 GLU A CA 1
ATOM 2774 C C . GLU A 1 338 ? -7.602 7.165 23.302 1.00 96.12 338 GLU A C 1
ATOM 2776 O O . GLU A 1 338 ? -8.548 7.691 22.720 1.00 96.12 338 GLU A O 1
ATOM 2781 N N . GLY A 1 339 ? -7.506 5.837 23.415 1.00 97.00 339 GLY A N 1
ATOM 2782 C CA . GLY A 1 339 ? -8.494 4.898 22.886 1.00 97.00 339 GLY A CA 1
ATOM 2783 C C . GLY A 1 339 ? -8.465 4.791 21.361 1.00 97.00 339 GLY A C 1
ATOM 2784 O O . GLY A 1 339 ? -7.390 4.806 20.745 1.00 97.00 339 GLY A O 1
ATOM 2785 N N . VAL A 1 340 ? -9.646 4.638 20.761 1.00 98.56 340 VAL A N 1
ATOM 2786 C CA . VAL A 1 340 ? -9.835 4.440 19.319 1.00 98.56 340 VAL A CA 1
ATOM 2787 C C . VAL A 1 340 ? -10.421 5.689 18.679 1.00 98.56 340 VAL A C 1
ATOM 2789 O O . VAL A 1 340 ? -11.396 6.250 19.169 1.00 98.56 340 VAL A O 1
ATOM 2792 N N . PHE A 1 341 ? -9.860 6.091 17.545 1.00 98.50 341 PHE A N 1
ATOM 2793 C CA . PHE A 1 341 ? -10.430 7.115 16.681 1.00 98.50 341 PHE A CA 1
ATOM 2794 C C . PHE A 1 341 ? -11.042 6.477 15.438 1.00 98.50 341 PHE A C 1
ATOM 2796 O O . PHE A 1 341 ? -10.462 5.559 14.858 1.00 98.50 341 PHE A O 1
ATOM 2803 N N . THR A 1 342 ? -12.198 6.979 15.021 1.00 98.56 342 THR A N 1
ATOM 2804 C CA . THR A 1 342 ? -12.915 6.525 13.829 1.00 98.56 342 THR A CA 1
ATOM 2805 C C . THR A 1 342 ? -13.222 7.699 12.910 1.00 98.56 342 THR A C 1
ATOM 2807 O O . THR A 1 342 ? -13.545 8.804 13.353 1.00 98.56 342 THR A O 1
ATOM 2810 N N . LEU A 1 343 ? -13.100 7.468 11.609 1.00 98.31 343 LEU A N 1
ATOM 2811 C CA . LEU A 1 343 ? -13.380 8.452 10.568 1.00 98.31 343 LEU A CA 1
ATOM 2812 C C . LEU A 1 343 ? -13.886 7.758 9.302 1.00 98.31 343 LEU A C 1
ATOM 2814 O O . LEU A 1 343 ? -13.654 6.565 9.105 1.00 98.31 343 LEU A O 1
ATOM 2818 N N . GLY A 1 344 ? -14.553 8.517 8.438 1.00 97.50 344 GLY A N 1
ATOM 2819 C CA . GLY A 1 344 ? -15.163 8.006 7.217 1.00 97.50 344 GLY A CA 1
ATOM 2820 C C . GLY A 1 344 ? -16.689 7.932 7.279 1.00 97.50 344 GLY A C 1
ATOM 2821 O O . GLY A 1 344 ? -17.343 8.610 8.081 1.00 97.50 344 GLY A O 1
ATOM 2822 N N . ASN A 1 345 ? -17.245 7.065 6.436 1.00 97.69 345 ASN A N 1
ATOM 2823 C CA . ASN A 1 345 ? -18.669 6.781 6.345 1.00 97.69 345 ASN A CA 1
ATOM 2824 C C . ASN A 1 345 ? -19.223 6.234 7.671 1.00 97.69 345 ASN A C 1
ATOM 2826 O O . ASN A 1 345 ? -18.624 5.360 8.295 1.00 97.69 345 ASN A O 1
ATOM 2830 N N . ASN A 1 346 ? -20.397 6.724 8.072 1.00 98.31 346 ASN A N 1
ATOM 2831 C CA . ASN A 1 346 ? -21.122 6.256 9.255 1.00 98.31 346 ASN A CA 1
ATOM 2832 C C . ASN A 1 346 ? -22.603 5.959 8.956 1.00 98.31 346 ASN A C 1
ATOM 2834 O O . ASN A 1 346 ? -23.445 6.046 9.851 1.00 98.31 346 ASN A O 1
ATOM 2838 N N . ALA A 1 347 ? -22.942 5.629 7.705 1.00 97.31 347 ALA A N 1
ATOM 2839 C CA . ALA A 1 347 ? -24.331 5.408 7.295 1.00 97.31 347 ALA A CA 1
ATOM 2840 C C . ALA A 1 347 ? -24.991 4.244 8.057 1.00 97.31 347 ALA A C 1
ATOM 2842 O O . ALA A 1 347 ? -26.208 4.216 8.223 1.00 97.31 347 ALA A O 1
ATOM 2843 N N . TYR A 1 348 ? -24.176 3.316 8.565 1.00 97.69 348 TYR A N 1
ATOM 2844 C CA . TYR A 1 348 ? -24.603 2.162 9.345 1.00 97.69 348 TYR A CA 1
ATOM 2845 C C . TYR A 1 348 ? -24.064 2.187 10.781 1.00 97.69 348 TYR A C 1
ATOM 2847 O O . TYR A 1 348 ? -24.104 1.176 11.463 1.00 97.69 348 TYR A O 1
ATOM 2855 N N . GLY A 1 349 ? -23.535 3.313 11.270 1.00 98.12 349 GLY A N 1
ATOM 2856 C CA . GLY A 1 349 ? -22.998 3.384 12.635 1.00 98.12 349 GLY A CA 1
ATOM 2857 C C . GLY A 1 349 ? -21.626 2.718 12.821 1.00 98.12 349 GLY A C 1
ATOM 2858 O O . GLY A 1 349 ? -21.173 2.539 13.951 1.00 98.12 349 GLY A O 1
ATOM 2859 N N . GLN A 1 350 ? -20.931 2.366 11.734 1.00 98.44 350 GLN A N 1
ATOM 2860 C CA . GLN A 1 350 ? -19.639 1.674 11.778 1.00 98.44 350 GLN A CA 1
ATOM 2861 C C . GLN A 1 350 ? -18.499 2.516 12.377 1.00 98.44 350 GLN A C 1
ATOM 2863 O O . GLN A 1 350 ? -17.494 1.962 12.812 1.00 98.44 350 GLN A O 1
ATOM 2868 N N . CYS A 1 351 ? -18.657 3.839 12.493 1.00 98.38 351 CYS A N 1
ATOM 2869 C CA . CYS A 1 351 ? -17.728 4.689 13.242 1.00 98.38 351 CYS A CA 1
ATOM 2870 C C . CYS A 1 351 ? -18.032 4.731 14.753 1.00 98.38 351 CYS A C 1
ATOM 2872 O O . CYS A 1 351 ? -17.365 5.471 15.470 1.00 98.38 351 CYS A O 1
ATOM 2874 N N . GLY A 1 352 ? -19.014 3.976 15.258 1.00 98.00 352 GLY A N 1
ATOM 2875 C CA . GLY A 1 352 ? -19.311 3.892 16.694 1.00 98.00 352 GLY A CA 1
ATOM 2876 C C . GLY A 1 352 ? -20.002 5.131 17.266 1.00 98.00 352 GLY A C 1
ATOM 2877 O O . GLY A 1 352 ? -19.912 5.400 18.462 1.00 98.00 352 GLY A O 1
ATOM 2878 N N . ARG A 1 353 ? -20.677 5.906 16.408 1.00 98.19 353 ARG A N 1
ATOM 2879 C CA . ARG A 1 353 ? -21.423 7.113 16.778 1.00 98.19 353 ARG A CA 1
ATOM 2880 C C . ARG A 1 353 ? -22.808 7.111 16.153 1.00 98.19 353 ARG A C 1
ATOM 2882 O O . ARG A 1 353 ? -23.023 6.508 15.102 1.00 98.19 353 ARG A O 1
ATOM 2889 N N . LYS A 1 354 ? -23.719 7.877 16.758 1.00 98.06 354 LYS A N 1
ATOM 2890 C CA . LYS A 1 354 ? -25.104 8.022 16.298 1.00 98.06 354 LYS A CA 1
ATOM 2891 C C . LYS A 1 354 ? -25.176 8.318 14.795 1.00 98.06 354 LYS A C 1
ATOM 2893 O O . LYS A 1 354 ? -24.451 9.179 14.289 1.00 98.06 354 LYS A O 1
ATOM 2898 N N . ILE A 1 355 ? -26.066 7.601 14.113 1.00 97.81 355 ILE A N 1
ATOM 2899 C CA . ILE A 1 355 ? -26.359 7.795 12.692 1.00 97.81 355 ILE A CA 1
ATOM 2900 C C . ILE A 1 355 ? -27.095 9.126 12.534 1.00 97.81 355 ILE A C 1
ATOM 2902 O O . ILE A 1 355 ? -28.072 9.396 13.237 1.00 97.81 355 ILE A O 1
ATOM 2906 N N . VAL A 1 356 ? -26.590 9.960 11.631 1.00 96.69 356 VAL A N 1
ATOM 2907 C CA . VAL A 1 356 ? -27.200 11.233 11.256 1.00 96.69 356 VAL A CA 1
ATOM 2908 C C . VAL A 1 356 ? -27.785 11.056 9.862 1.00 96.69 356 VAL A C 1
ATOM 2910 O O . VAL A 1 356 ? -27.086 10.655 8.934 1.00 96.69 356 VAL A O 1
ATOM 2913 N N . GLU A 1 357 ? -29.082 11.308 9.738 1.00 93.62 357 GLU A N 1
ATOM 2914 C CA . GLU A 1 357 ? -29.793 11.219 8.465 1.00 93.62 357 GLU A CA 1
ATOM 2915 C C . GLU A 1 357 ? -29.230 12.250 7.473 1.00 93.62 357 GLU A C 1
ATOM 2917 O O . GLU A 1 357 ? -28.942 13.385 7.854 1.00 93.62 357 GLU A O 1
ATOM 2922 N N . GLU A 1 358 ? -29.022 11.831 6.220 1.00 91.94 358 GLU A N 1
ATOM 2923 C CA . GLU A 1 358 ? -28.465 12.663 5.136 1.00 91.94 358 GLU A CA 1
ATOM 2924 C C . GLU A 1 358 ? -27.090 13.304 5.434 1.00 91.94 358 GLU A C 1
ATOM 2926 O O . GLU A 1 358 ? -26.723 14.335 4.862 1.00 91.94 358 GLU A O 1
ATOM 2931 N N . GLU A 1 359 ? -26.288 12.693 6.312 1.00 93.75 359 GLU A N 1
ATOM 2932 C CA . GLU A 1 359 ? -24.936 13.170 6.596 1.00 93.75 359 GLU A CA 1
ATOM 2933 C C . GLU A 1 359 ? -24.045 13.138 5.343 1.00 93.75 359 GLU A C 1
ATOM 2935 O O . GLU A 1 359 ? -23.917 12.123 4.656 1.00 93.75 359 GLU A O 1
ATOM 2940 N N . LYS A 1 360 ? -23.381 14.263 5.060 1.00 92.25 360 LYS A N 1
ATOM 2941 C CA . LYS A 1 360 ? -22.395 14.363 3.981 1.00 92.25 360 LYS A CA 1
ATOM 2942 C C . LYS A 1 360 ? -21.013 14.016 4.516 1.00 92.25 360 LYS A C 1
ATOM 2944 O O . LYS A 1 360 ? -20.442 14.767 5.302 1.00 92.25 360 LYS A O 1
ATOM 2949 N N . TYR A 1 361 ? -20.479 12.889 4.062 1.00 92.50 361 TYR A N 1
ATOM 2950 C CA . TYR A 1 361 ? -19.164 12.405 4.485 1.00 92.50 361 TYR A CA 1
ATOM 2951 C C . TYR A 1 361 ? -18.006 13.018 3.689 1.00 92.50 361 TYR A C 1
ATOM 2953 O O . TYR A 1 361 ? -16.902 13.123 4.214 1.00 92.50 361 TYR A O 1
ATOM 2961 N N . ALA A 1 362 ? -18.251 13.463 2.453 1.00 87.56 362 ALA A N 1
ATOM 2962 C CA . ALA A 1 362 ? -17.243 14.129 1.634 1.00 87.56 362 ALA A CA 1
ATOM 2963 C C . ALA A 1 362 ? -16.726 15.410 2.309 1.00 87.56 362 ALA A C 1
ATOM 2965 O O . ALA A 1 362 ? -17.515 16.224 2.788 1.00 87.56 362 ALA A O 1
ATOM 2966 N N . GLU A 1 363 ? -15.401 15.587 2.318 1.00 85.50 363 GLU A N 1
ATOM 2967 C CA . GLU A 1 363 ? -14.714 16.749 2.910 1.00 85.50 363 GLU A CA 1
ATOM 2968 C C . GLU A 1 363 ? -15.064 16.988 4.391 1.00 85.50 363 GLU A C 1
ATOM 2970 O O . GLU A 1 363 ? -14.979 18.105 4.914 1.00 85.50 363 GLU A O 1
ATOM 2975 N N . SER A 1 364 ? -15.436 15.923 5.100 1.00 90.12 364 SER A N 1
ATOM 2976 C CA . SER A 1 364 ? -15.754 15.989 6.515 1.00 90.12 364 SER A CA 1
ATOM 2977 C C . SER A 1 364 ? -14.486 16.074 7.363 1.00 90.12 364 SER A C 1
ATOM 2979 O O . SER A 1 364 ? -13.472 15.422 7.111 1.00 90.12 364 SER A O 1
ATOM 2981 N N . ARG A 1 365 ? -14.556 16.885 8.422 1.00 92.81 365 ARG A N 1
ATOM 2982 C CA . ARG A 1 365 ? -13.546 16.947 9.494 1.00 92.81 365 ARG A CA 1
ATOM 2983 C C . ARG A 1 365 ? -13.928 16.092 10.704 1.00 92.81 365 ARG A C 1
ATOM 2985 O O . ARG A 1 365 ? -13.268 16.169 11.736 1.00 92.81 365 ARG A O 1
ATOM 2992 N N . VAL A 1 366 ? -15.018 15.333 10.611 1.00 95.44 366 VAL A N 1
ATOM 2993 C CA . VAL A 1 366 ? -15.517 14.531 11.726 1.00 95.44 366 VAL A CA 1
ATOM 2994 C C . VAL A 1 366 ? -14.576 13.356 11.965 1.00 95.44 366 VAL A C 1
ATOM 2996 O O . VAL A 1 366 ? -14.452 12.459 11.136 1.00 95.44 366 VAL A O 1
ATOM 2999 N N . VAL A 1 367 ? -13.959 13.357 13.142 1.00 97.44 367 VAL A N 1
ATOM 3000 C CA . VAL A 1 367 ? -13.234 12.221 13.706 1.00 97.44 367 VAL A CA 1
ATOM 3001 C C . VAL A 1 367 ? -13.857 11.946 15.066 1.00 97.44 367 VAL A C 1
ATOM 3003 O O . VAL A 1 367 ? -13.909 12.833 15.919 1.00 97.44 367 VAL A O 1
ATOM 3006 N N . HIS A 1 368 ? -14.381 10.743 15.255 1.00 98.12 368 HIS A N 1
ATOM 3007 C CA . HIS A 1 368 ? -14.990 10.336 16.511 1.00 98.12 368 HIS A CA 1
ATOM 3008 C C . HIS A 1 368 ? -13.965 9.623 17.391 1.00 98.12 368 HIS A C 1
ATOM 3010 O O . HIS A 1 368 ? -13.067 8.958 16.885 1.00 98.12 368 HIS A O 1
ATOM 3016 N N . ASN A 1 369 ? -14.078 9.800 18.705 1.00 98.00 369 ASN A N 1
ATOM 3017 C CA . ASN A 1 369 ? -13.187 9.198 19.687 1.00 98.00 369 ASN A CA 1
ATOM 3018 C C . ASN A 1 369 ? -13.987 8.295 20.632 1.00 98.00 369 ASN A C 1
ATOM 3020 O O . ASN A 1 369 ? -14.990 8.721 21.205 1.00 98.00 369 ASN A O 1
ATOM 3024 N N . ILE A 1 370 ? -13.502 7.068 20.794 1.00 98.12 370 ILE A N 1
ATOM 3025 C CA . ILE A 1 370 ? -14.003 6.040 21.701 1.00 98.12 370 ILE A CA 1
ATOM 3026 C C . ILE A 1 370 ? -12.874 5.775 22.712 1.00 98.12 370 ILE A C 1
ATOM 3028 O O . ILE A 1 370 ? -11.981 4.966 22.439 1.00 98.12 370 ILE A O 1
ATOM 3032 N N . PRO A 1 371 ? -12.852 6.475 23.861 1.00 96.75 371 PRO A N 1
ATOM 3033 C CA . PRO A 1 371 ? -11.719 6.426 24.787 1.00 96.75 371 PRO A CA 1
ATOM 3034 C C . PRO A 1 371 ? -11.603 5.072 25.501 1.00 96.75 371 PRO A C 1
ATOM 3036 O O . PRO A 1 371 ? -10.507 4.598 25.784 1.00 96.75 371 PRO A O 1
ATOM 3039 N N . ASN A 1 372 ? -12.742 4.450 25.794 1.00 96.88 372 ASN A N 1
ATOM 3040 C CA . ASN A 1 372 ? -12.877 3.126 26.390 1.00 96.88 372 ASN A CA 1
ATOM 3041 C C . ASN A 1 372 ? -14.264 2.570 26.044 1.00 96.88 372 ASN A C 1
ATOM 3043 O O . ASN A 1 372 ? -15.141 3.316 25.600 1.00 96.88 372 ASN A O 1
ATOM 3047 N N . ILE A 1 373 ? -14.465 1.275 26.273 1.00 96.50 373 ILE A N 1
ATOM 3048 C CA . ILE A 1 373 ? -15.783 0.648 26.175 1.00 96.50 373 ILE A CA 1
ATOM 3049 C C . ILE A 1 373 ? -16.123 0.088 27.550 1.00 96.50 373 ILE A C 1
ATOM 3051 O O . ILE A 1 373 ? -15.412 -0.770 28.067 1.00 96.50 373 ILE A O 1
ATOM 3055 N N . ASN A 1 374 ? -17.185 0.613 28.165 1.00 93.94 374 ASN A N 1
ATOM 3056 C CA . ASN A 1 374 ? -17.616 0.253 29.520 1.00 93.94 374 ASN A CA 1
ATOM 3057 C C . ASN A 1 374 ? -16.495 0.347 30.578 1.00 93.94 374 ASN A C 1
ATOM 3059 O O . ASN A 1 374 ? -16.443 -0.454 31.507 1.00 93.94 374 ASN A O 1
ATOM 3063 N N . GLY A 1 375 ? -15.590 1.322 30.444 1.00 93.62 375 GLY A N 1
ATOM 3064 C CA . GLY A 1 375 ? -14.454 1.513 31.350 1.00 93.62 375 GLY A CA 1
ATOM 3065 C C . GLY A 1 375 ? -13.234 0.632 31.064 1.00 93.62 375 GLY A C 1
ATOM 3066 O O . GLY A 1 375 ? -12.194 0.867 31.670 1.00 93.62 375 GLY A O 1
ATOM 3067 N N . ALA A 1 376 ? -13.322 -0.328 30.138 1.00 96.00 376 ALA A N 1
ATOM 3068 C CA . ALA A 1 376 ? -12.207 -1.195 29.765 1.00 96.00 376 ALA A CA 1
ATOM 3069 C C . ALA A 1 376 ? -11.381 -0.607 28.613 1.00 96.00 376 ALA A C 1
ATOM 3071 O O . ALA A 1 376 ? -11.920 -0.035 27.655 1.00 96.00 376 ALA A O 1
ATOM 3072 N N . THR A 1 377 ? -10.061 -0.789 28.679 1.00 97.38 377 THR A N 1
ATOM 3073 C CA . THR A 1 377 ? -9.144 -0.350 27.623 1.00 97.38 377 THR A CA 1
ATOM 3074 C C . THR A 1 377 ? -9.298 -1.232 26.388 1.00 97.38 377 THR A C 1
ATOM 3076 O O . THR A 1 377 ? -9.375 -2.458 26.490 1.00 97.38 377 THR A O 1
ATOM 3079 N N . ILE A 1 378 ? -9.302 -0.625 25.201 1.00 98.38 378 ILE A N 1
ATOM 3080 C CA . ILE A 1 378 ? -9.337 -1.355 23.929 1.00 98.38 378 ILE A CA 1
ATOM 3081 C C . ILE A 1 378 ? -7.916 -1.825 23.595 1.00 98.38 378 ILE A C 1
ATOM 3083 O O . ILE A 1 378 ? -6.971 -1.036 23.565 1.00 98.38 378 ILE A O 1
ATOM 3087 N N . LYS A 1 379 ? -7.764 -3.126 23.357 1.00 97.12 379 LYS A N 1
ATOM 3088 C CA . LYS A 1 379 ? -6.495 -3.794 23.052 1.00 97.12 379 LYS A CA 1
ATOM 3089 C C . LYS A 1 379 ? -6.299 -4.011 21.555 1.00 97.12 379 LYS A C 1
ATOM 3091 O O . LYS A 1 379 ? -5.162 -3.926 21.091 1.00 97.12 379 LYS A O 1
ATOM 3096 N N . ASP A 1 380 ? -7.370 -4.315 20.826 1.00 98.12 380 ASP A N 1
ATOM 3097 C CA . ASP A 1 380 ? -7.312 -4.563 19.385 1.00 98.12 380 ASP A CA 1
ATOM 3098 C C . ASP A 1 380 ? -8.576 -4.084 18.660 1.00 98.12 380 ASP A C 1
ATOM 3100 O O . ASP A 1 380 ? -9.629 -3.908 19.279 1.00 98.12 380 ASP A O 1
ATOM 3104 N N . ILE A 1 381 ? -8.450 -3.861 17.353 1.00 98.56 381 ILE A N 1
ATOM 3105 C CA . ILE A 1 381 ? -9.495 -3.346 16.464 1.00 98.56 381 ILE A CA 1
ATOM 3106 C C . ILE A 1 381 ? -9.474 -4.082 15.122 1.00 98.56 381 ILE A C 1
ATOM 3108 O O . ILE A 1 381 ? -8.408 -4.436 14.627 1.00 98.56 381 ILE A O 1
ATOM 3112 N N . GLU A 1 382 ? -10.640 -4.263 14.505 1.00 98.56 382 GLU A N 1
ATOM 3113 C CA . GLU A 1 382 ? -10.754 -4.820 13.153 1.00 98.56 382 GLU A CA 1
ATOM 3114 C C . GLU A 1 382 ? -11.984 -4.244 12.438 1.00 98.56 382 GLU A C 1
ATOM 3116 O O . GLU A 1 382 ? -13.056 -4.116 13.026 1.00 98.56 382 GLU A O 1
ATOM 3121 N N . CYS A 1 383 ? -11.834 -3.918 11.156 1.00 98.50 383 CYS A N 1
ATOM 3122 C CA . CYS A 1 383 ? -12.912 -3.430 10.300 1.00 98.50 383 CYS A CA 1
ATOM 3123 C C . CYS A 1 383 ? -13.376 -4.561 9.389 1.00 98.50 383 CYS A C 1
ATOM 3125 O O . CYS A 1 383 ? -12.568 -5.134 8.657 1.00 98.50 383 CYS A O 1
ATOM 3127 N N . GLY A 1 384 ? -14.680 -4.814 9.364 1.00 98.12 384 GLY A N 1
ATOM 3128 C CA . GLY A 1 384 ? -15.310 -5.528 8.262 1.00 98.12 384 GLY A CA 1
ATOM 3129 C C . GLY A 1 384 ? -15.645 -4.593 7.102 1.00 98.12 384 GLY A C 1
ATOM 3130 O O . GLY A 1 384 ? -15.056 -3.520 6.946 1.00 98.12 384 GLY A O 1
ATOM 3131 N N . GLN A 1 385 ? -16.631 -4.977 6.291 1.00 97.69 385 GLN A N 1
ATOM 3132 C CA . GLN A 1 385 ? -17.096 -4.129 5.192 1.00 97.69 385 GLN A CA 1
ATOM 3133 C C . GLN A 1 385 ? -17.733 -2.833 5.720 1.00 97.69 385 GLN A C 1
ATOM 3135 O O . GLN A 1 385 ? -17.218 -1.736 5.491 1.00 97.69 385 GLN A O 1
ATOM 3140 N N . ASP A 1 386 ? -18.818 -2.985 6.478 1.00 98.06 386 ASP A N 1
ATOM 3141 C CA . ASP A 1 386 ? -19.640 -1.904 7.031 1.00 98.06 386 ASP A CA 1
ATOM 3142 C C . ASP A 1 386 ? -19.904 -2.093 8.537 1.00 98.06 386 ASP A C 1
ATOM 3144 O O . ASP A 1 386 ? -20.905 -1.623 9.075 1.00 98.06 386 ASP A O 1
ATOM 3148 N N . HIS A 1 387 ? -18.993 -2.784 9.227 1.00 98.62 387 HIS A N 1
ATOM 3149 C CA . HIS A 1 387 ? -19.006 -2.976 10.676 1.00 98.62 387 HIS A CA 1
ATOM 3150 C C . HIS A 1 387 ? -17.596 -2.897 11.267 1.00 98.62 387 HIS A C 1
ATOM 3152 O O . HIS A 1 387 ? -16.601 -3.075 10.563 1.00 98.62 387 HIS A O 1
ATOM 3158 N N . SER A 1 388 ? -17.542 -2.665 12.573 1.00 98.75 388 SER A N 1
ATOM 3159 C CA . SER A 1 388 ? -16.330 -2.489 13.364 1.00 98.75 388 SER A CA 1
ATOM 3160 C C . SER A 1 388 ? -16.345 -3.425 14.560 1.00 98.75 388 SER A C 1
ATOM 3162 O O . SER A 1 388 ? -17.381 -3.604 15.202 1.00 98.75 388 SER A O 1
ATOM 3164 N N . LEU A 1 389 ? -15.186 -3.999 14.866 1.00 98.69 389 LEU A N 1
ATOM 3165 C CA . LEU A 1 389 ? -14.962 -4.913 15.978 1.00 98.69 389 LEU A CA 1
ATOM 3166 C C . LEU A 1 389 ? -13.888 -4.346 16.906 1.00 98.69 389 LEU A C 1
ATOM 3168 O O . LEU A 1 389 ? -12.882 -3.791 16.459 1.00 98.69 389 LEU A O 1
ATOM 3172 N N . PHE A 1 390 ? -14.090 -4.535 18.204 1.00 98.62 390 PHE A N 1
ATOM 3173 C CA . PHE A 1 390 ? -13.200 -4.070 19.261 1.00 98.62 390 PHE A CA 1
ATOM 3174 C C . PHE A 1 390 ? -12.949 -5.217 20.235 1.00 98.62 390 PHE A C 1
ATOM 3176 O O . PHE A 1 390 ? -13.896 -5.881 20.654 1.00 98.62 390 PHE A O 1
ATOM 3183 N N . ILE A 1 391 ? -11.695 -5.427 20.628 1.00 98.38 391 ILE A N 1
ATOM 3184 C CA . ILE A 1 391 ? -11.329 -6.360 21.701 1.00 98.38 391 ILE A CA 1
ATOM 3185 C C . ILE A 1 391 ? -10.824 -5.547 22.887 1.00 98.38 391 ILE A C 1
ATOM 3187 O O . ILE A 1 391 ? -9.915 -4.729 22.728 1.00 98.38 391 ILE A O 1
ATOM 3191 N N . THR A 1 392 ? -11.374 -5.771 24.077 1.00 98.06 392 THR A N 1
ATOM 3192 C CA . THR A 1 392 ? -10.890 -5.135 25.312 1.00 98.06 392 THR A CA 1
ATOM 3193 C C . THR A 1 392 ? -9.669 -5.858 25.886 1.00 98.06 392 THR A C 1
ATOM 3195 O O . THR A 1 392 ? -9.320 -6.971 25.494 1.00 98.06 392 THR A O 1
ATOM 3198 N N . GLU A 1 393 ? -8.996 -5.252 26.860 1.00 96.62 393 GLU A N 1
ATOM 3199 C CA . GLU A 1 393 ? -7.898 -5.891 27.597 1.00 96.62 393 GLU A CA 1
ATOM 3200 C C . GLU A 1 393 ? -8.310 -7.170 28.347 1.00 96.62 393 GLU A C 1
ATOM 3202 O O . GLU A 1 393 ? -7.463 -8.024 28.606 1.00 96.62 393 GLU A O 1
ATOM 3207 N N . HIS A 1 394 ? -9.605 -7.333 28.633 1.00 96.31 394 HIS A N 1
ATOM 3208 C CA . HIS A 1 394 ? -10.178 -8.530 29.252 1.00 96.31 394 HIS A CA 1
ATOM 3209 C C . HIS A 1 394 ? -10.503 -9.644 28.240 1.00 96.31 394 HIS A C 1
ATOM 3211 O O . HIS A 1 394 ? -10.904 -10.736 28.638 1.00 96.31 394 HIS A O 1
ATOM 3217 N N . GLY A 1 395 ? -10.313 -9.395 26.939 1.00 96.94 395 GLY A N 1
ATOM 3218 C CA . GLY A 1 395 ? -10.656 -10.336 25.871 1.00 96.94 395 GLY A CA 1
ATOM 3219 C C . GLY A 1 395 ? -12.144 -10.347 25.517 1.00 96.94 395 GLY A C 1
ATOM 3220 O O . GLY A 1 395 ? -12.609 -11.273 24.862 1.00 96.94 395 GLY A O 1
ATOM 3221 N N . GLU A 1 396 ? -12.905 -9.332 25.933 1.00 97.88 396 GLU A N 1
ATOM 3222 C CA . GLU A 1 396 ? -14.306 -9.185 25.540 1.00 97.88 396 GLU A CA 1
ATOM 3223 C C . GLU A 1 396 ? -14.400 -8.532 24.162 1.00 97.88 396 GLU A C 1
ATOM 3225 O O . GLU A 1 396 ? -13.663 -7.588 23.864 1.00 97.88 396 GLU A O 1
ATOM 3230 N N . VAL A 1 397 ? -15.337 -9.004 23.339 1.00 98.38 397 VAL A N 1
ATOM 3231 C CA . VAL A 1 397 ? -15.562 -8.469 21.993 1.00 98.38 397 VAL A CA 1
ATOM 3232 C C . VAL A 1 397 ? -16.778 -7.553 21.986 1.00 98.38 397 VAL A C 1
ATOM 3234 O O . VAL A 1 397 ? -17.840 -7.896 22.508 1.00 98.38 397 VAL A O 1
ATOM 3237 N N . PHE A 1 398 ? -16.619 -6.393 21.360 1.00 98.62 398 PHE A N 1
ATOM 3238 C CA . PHE A 1 398 ? -17.687 -5.444 21.081 1.00 98.62 398 PHE A CA 1
ATOM 3239 C C . PHE A 1 398 ? -17.774 -5.185 19.582 1.00 98.62 398 PHE A C 1
ATOM 3241 O O . PHE A 1 398 ? -16.767 -5.263 18.875 1.00 98.62 398 PHE A O 1
ATOM 3248 N N . SER A 1 399 ? -18.967 -4.855 19.100 1.00 98.56 399 SER A N 1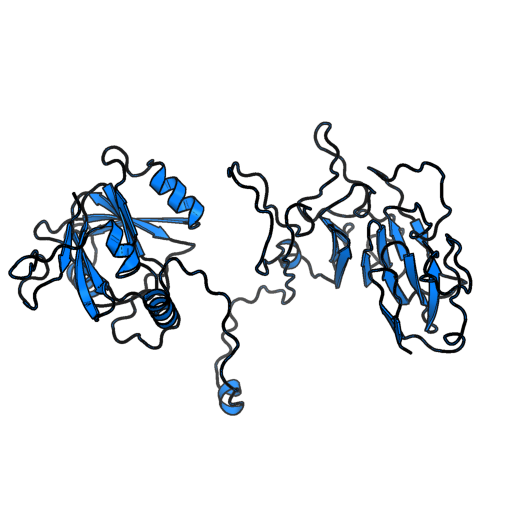
ATOM 3249 C CA . SER A 1 399 ? -19.216 -4.567 17.692 1.00 98.56 399 SER A CA 1
ATOM 3250 C C . SER A 1 399 ? -20.197 -3.411 17.503 1.00 98.56 399 SER A C 1
ATOM 3252 O O . SER A 1 399 ? -21.024 -3.119 18.369 1.00 98.56 399 SER A O 1
ATOM 3254 N N . CYS A 1 400 ? -20.094 -2.734 16.363 1.00 98.69 400 CYS A N 1
ATOM 3255 C CA . CYS A 1 400 ? -21.102 -1.803 15.857 1.00 98.69 400 CYS A CA 1
ATOM 3256 C C . CYS A 1 400 ? -21.046 -1.769 14.323 1.00 98.69 400 CYS A C 1
ATOM 3258 O O . CYS A 1 400 ? -20.063 -2.198 13.720 1.00 98.69 400 CYS A O 1
ATOM 3260 N N . GLY A 1 401 ? -22.087 -1.261 13.678 1.00 98.56 401 GLY A N 1
ATOM 3261 C CA . GLY A 1 401 ? -22.210 -1.150 12.234 1.00 98.56 401 GLY A CA 1
ATOM 3262 C C . GLY A 1 401 ? -23.476 -1.792 11.680 1.00 98.56 401 GLY A C 1
ATOM 3263 O O . GLY A 1 401 ? -24.462 -2.032 12.384 1.00 98.56 401 GLY A O 1
ATOM 3264 N N . TRP A 1 402 ? -23.411 -2.099 10.388 1.00 98.19 402 TRP A N 1
ATOM 3265 C CA . TRP A 1 402 ? -24.424 -2.863 9.674 1.00 98.19 402 TRP A CA 1
ATOM 3266 C C . TRP A 1 402 ? -24.552 -4.273 10.250 1.00 98.19 402 TRP A C 1
ATOM 3268 O O . TRP A 1 402 ? -23.540 -4.921 10.494 1.00 98.19 402 TRP A O 1
ATOM 3278 N N . GLY A 1 403 ? -25.785 -4.738 10.464 1.00 97.38 403 GLY A N 1
ATOM 3279 C CA . GLY A 1 403 ? -26.061 -6.013 11.136 1.00 97.38 403 GLY A CA 1
ATOM 3280 C C . GLY A 1 403 ? -26.924 -7.000 10.349 1.00 97.38 403 GLY A C 1
ATOM 3281 O O . GLY A 1 403 ? -27.273 -8.037 10.907 1.00 97.38 403 GLY A O 1
ATOM 3282 N N . ALA A 1 404 ? -27.297 -6.713 9.097 1.00 96.75 404 ALA A N 1
ATOM 3283 C CA . ALA A 1 404 ? -28.321 -7.498 8.395 1.00 96.75 404 ALA A CA 1
ATOM 3284 C C . ALA A 1 404 ? -27.938 -8.965 8.135 1.00 96.75 404 ALA A C 1
ATOM 3286 O O . ALA A 1 404 ? -28.827 -9.810 8.072 1.00 96.75 404 ALA A O 1
ATOM 3287 N N . ASP A 1 405 ? -26.642 -9.274 8.057 1.00 96.38 405 ASP A N 1
ATOM 3288 C CA . ASP A 1 405 ? -26.123 -10.640 7.900 1.00 96.38 405 ASP A CA 1
ATOM 3289 C C . ASP A 1 405 ? -25.686 -11.253 9.241 1.00 96.38 405 ASP A C 1
ATOM 3291 O O . ASP A 1 405 ? -25.128 -12.348 9.293 1.00 96.38 405 ASP A O 1
ATOM 3295 N N . GLY A 1 406 ? -25.925 -10.547 10.350 1.00 96.94 406 GLY A N 1
ATOM 3296 C CA . GLY A 1 406 ? -25.503 -10.953 11.688 1.00 96.94 406 GLY A CA 1
ATOM 3297 C C . GLY A 1 406 ? -24.024 -10.689 11.979 1.00 96.94 406 GLY A C 1
ATOM 3298 O O . GLY A 1 406 ? -23.518 -11.170 12.991 1.00 96.94 406 GLY A O 1
ATOM 3299 N N . GLN A 1 407 ? -23.333 -9.901 11.149 1.00 97.69 407 GLN A N 1
ATOM 3300 C CA . GLN A 1 407 ? -21.900 -9.607 11.285 1.00 97.69 407 GLN A CA 1
ATOM 3301 C C . GLN A 1 407 ? -21.532 -8.878 12.591 1.00 97.69 407 GLN A C 1
ATOM 3303 O O . GLN A 1 407 ? -20.384 -8.915 13.025 1.00 97.69 407 GLN A O 1
ATOM 3308 N N . THR A 1 408 ? -22.501 -8.249 13.263 1.00 97.75 408 THR A N 1
ATOM 3309 C CA . THR A 1 408 ? -22.302 -7.663 14.596 1.00 97.75 408 THR A CA 1
ATOM 3310 C C . THR A 1 408 ? -22.342 -8.711 15.717 1.00 97.75 408 THR A C 1
ATOM 3312 O O . THR A 1 408 ? -21.784 -8.474 16.783 1.00 97.75 408 THR A O 1
ATOM 3315 N N . GLY A 1 409 ? -22.963 -9.880 15.528 1.00 97.69 409 GLY A N 1
ATOM 3316 C CA . GLY A 1 409 ? -23.015 -10.931 16.558 1.00 97.69 409 GLY A CA 1
ATOM 3317 C C . GLY A 1 409 ? -23.810 -10.556 17.823 1.00 97.69 409 GLY A C 1
ATOM 3318 O O . GLY A 1 409 ? -23.574 -11.099 18.903 1.00 97.69 409 GLY A O 1
ATOM 3319 N N . LEU A 1 410 ? -24.756 -9.618 17.716 1.00 97.94 410 LEU A N 1
ATOM 3320 C CA . LEU A 1 410 ? -25.528 -9.087 18.853 1.00 97.94 410 LEU A CA 1
ATOM 3321 C C . LEU A 1 410 ? -26.839 -9.848 19.130 1.00 97.94 410 LEU A C 1
ATOM 3323 O O . LEU A 1 410 ? -27.630 -9.441 19.976 1.00 97.94 410 LEU A O 1
ATOM 3327 N N . GLY A 1 411 ? -27.094 -10.949 18.416 1.00 96.62 411 GLY A N 1
ATOM 3328 C CA . GLY A 1 411 ? -28.337 -11.723 18.542 1.00 96.62 411 GLY A CA 1
ATOM 3329 C C . GLY A 1 411 ? -29.539 -11.116 17.804 1.00 96.62 411 GLY A C 1
ATOM 3330 O O . GLY A 1 411 ? -30.671 -11.549 18.010 1.00 96.62 411 GLY A O 1
ATOM 3331 N N . HIS A 1 412 ? -29.310 -10.128 16.937 1.00 96.50 412 HIS A N 1
ATOM 3332 C CA . HIS A 1 412 ? -30.313 -9.517 16.065 1.00 96.50 412 HIS A CA 1
ATOM 3333 C C . HIS A 1 412 ? -29.685 -9.017 14.758 1.00 96.50 412 HIS A C 1
ATOM 3335 O O . HIS A 1 412 ? -28.468 -8.882 14.665 1.00 96.50 412 HIS A O 1
ATOM 3341 N N . PHE A 1 413 ? -30.528 -8.667 13.782 1.00 97.12 413 PHE A N 1
ATOM 3342 C CA . PHE A 1 413 ? -30.107 -8.205 12.449 1.00 97.12 413 PHE A CA 1
ATOM 3343 C C . PHE A 1 413 ? -30.170 -6.682 12.252 1.00 97.12 413 PHE A C 1
ATOM 3345 O O . PHE A 1 413 ? -30.004 -6.173 11.146 1.00 97.12 413 PHE A O 1
ATOM 3352 N N . ASN A 1 414 ? -30.459 -5.936 13.319 1.00 96.00 414 ASN A N 1
ATOM 3353 C CA . ASN A 1 414 ? -30.527 -4.479 13.260 1.00 96.00 414 ASN A CA 1
ATOM 3354 C C . ASN A 1 414 ? -29.128 -3.857 13.197 1.00 96.00 414 ASN A C 1
ATOM 3356 O O . ASN A 1 414 ? -28.180 -4.375 13.789 1.00 96.00 414 ASN A O 1
ATOM 3360 N N . THR A 1 415 ? -29.042 -2.706 12.534 1.00 96.50 415 THR A N 1
ATOM 3361 C CA . THR A 1 415 ? -27.892 -1.804 12.607 1.00 96.50 415 THR A CA 1
ATOM 3362 C C . THR A 1 415 ? -27.685 -1.320 14.036 1.00 96.50 415 THR A C 1
ATOM 3364 O O . THR A 1 415 ? -28.638 -0.875 14.677 1.00 96.50 415 THR A O 1
ATOM 3367 N N . GLU A 1 416 ? -26.439 -1.341 14.500 1.00 98.06 416 GLU A N 1
ATOM 3368 C CA . GLU A 1 416 ? -26.066 -0.882 15.834 1.00 98.06 416 GLU A CA 1
ATOM 3369 C C . GLU A 1 416 ? -25.018 0.224 15.724 1.00 98.06 416 GLU A C 1
ATOM 3371 O O . GLU A 1 416 ? -23.986 0.040 15.094 1.00 98.06 416 GLU A O 1
ATOM 3376 N N . TRP A 1 417 ? -25.255 1.391 16.315 1.00 97.50 417 TRP A N 1
ATOM 3377 C CA . TRP A 1 417 ? -24.325 2.520 16.187 1.00 97.50 417 TRP A CA 1
ATOM 3378 C C . TRP A 1 417 ? -23.425 2.686 17.405 1.00 97.50 417 TRP A C 1
ATOM 3380 O O . TRP A 1 417 ? -22.403 3.363 17.312 1.00 97.50 417 TRP A O 1
ATOM 3390 N N . GLN A 1 418 ? -23.787 2.089 18.540 1.00 97.19 418 GLN A N 1
ATOM 3391 C CA . GLN A 1 418 ? -22.973 2.101 19.745 1.00 97.19 418 GLN A CA 1
ATOM 3392 C C . GLN A 1 418 ? -22.200 0.783 19.860 1.00 97.19 418 GLN A C 1
ATOM 3394 O O . GLN A 1 418 ? -22.815 -0.276 19.749 1.00 97.19 418 GLN A O 1
ATOM 3399 N N . PRO A 1 419 ? -20.882 0.801 20.138 1.00 98.25 419 PRO A N 1
ATOM 3400 C CA . PRO A 1 419 ? -20.143 -0.424 20.424 1.00 98.25 419 PRO A CA 1
ATOM 3401 C C . PRO A 1 419 ? -20.821 -1.242 21.530 1.00 98.25 419 PRO A C 1
ATOM 3403 O O . PRO A 1 419 ? -20.864 -0.832 22.690 1.00 98.25 419 PRO A O 1
ATOM 3406 N N . SER A 1 420 ? -21.362 -2.395 21.148 1.00 98.19 420 SER A N 1
ATOM 3407 C CA . SER A 1 420 ? -22.190 -3.252 21.993 1.00 98.19 420 SER A CA 1
ATOM 3408 C C . SER A 1 420 ? -21.538 -4.616 22.162 1.00 98.19 420 SER A C 1
ATOM 3410 O O . SER A 1 420 ? -20.842 -5.096 21.270 1.00 98.19 420 SER A O 1
ATOM 3412 N N . LYS A 1 421 ? -21.704 -5.228 23.338 1.00 98.06 421 LYS A N 1
ATOM 3413 C CA . LYS A 1 421 ? -21.017 -6.478 23.683 1.00 98.06 421 LYS A CA 1
ATOM 3414 C C . LYS A 1 421 ? -21.569 -7.632 22.847 1.00 98.06 421 LYS A C 1
ATOM 3416 O O . LYS A 1 421 ? -22.775 -7.870 22.861 1.00 98.06 421 LYS A O 1
ATOM 3421 N N . VAL A 1 422 ? -20.685 -8.361 22.171 1.00 97.94 422 VAL A N 1
ATOM 3422 C CA . VAL A 1 422 ? -21.042 -9.563 21.404 1.00 97.94 422 VAL A CA 1
ATOM 3423 C C . VAL A 1 422 ? -21.535 -10.650 22.362 1.00 97.94 422 VAL A C 1
ATOM 3425 O O . VAL A 1 422 ? -21.009 -10.814 23.466 1.00 97.94 422 VAL A O 1
ATOM 3428 N N . THR A 1 423 ? -22.575 -11.373 21.950 1.00 95.62 423 THR A N 1
ATOM 3429 C CA . THR A 1 423 ? -23.256 -12.382 22.779 1.00 95.62 423 THR A CA 1
ATOM 3430 C C . THR A 1 423 ? -23.087 -13.793 22.202 1.00 95.62 423 THR A C 1
ATOM 3432 O O . THR A 1 423 ? -22.451 -13.975 21.166 1.00 95.62 423 THR A O 1
ATOM 3435 N N . GLY A 1 424 ? -23.637 -14.808 22.877 1.00 96.31 424 GLY A N 1
ATOM 3436 C CA . GLY A 1 424 ? -23.544 -16.212 22.462 1.00 96.31 424 GLY A CA 1
ATOM 3437 C C . GLY A 1 424 ? -22.355 -16.941 23.086 1.00 96.31 424 GLY A C 1
ATOM 3438 O O . GLY A 1 424 ? -21.929 -16.603 24.190 1.00 96.31 424 GLY A O 1
ATOM 3439 N N . ASP A 1 425 ? -21.819 -17.933 22.376 1.00 97.25 425 ASP A N 1
ATOM 3440 C CA . ASP A 1 425 ? -20.807 -18.874 22.891 1.00 97.25 425 ASP A CA 1
ATOM 3441 C C . ASP A 1 425 ? -19.465 -18.216 23.252 1.00 97.25 425 ASP A C 1
ATOM 3443 O O . ASP A 1 425 ? -18.659 -18.794 23.969 1.00 97.25 425 ASP A O 1
ATOM 3447 N N . ILE A 1 426 ? -19.227 -16.989 22.783 1.00 96.44 426 ILE A N 1
ATOM 3448 C CA . ILE A 1 426 ? -18.024 -16.206 23.088 1.00 96.44 426 ILE A CA 1
ATOM 3449 C C . ILE A 1 426 ? -18.063 -15.580 24.494 1.00 96.44 426 ILE A C 1
ATOM 3451 O O . ILE A 1 426 ? -17.063 -15.054 24.984 1.00 96.44 426 ILE A O 1
ATOM 3455 N N . VAL A 1 427 ? -19.228 -15.575 25.151 1.00 94.44 427 VAL A N 1
ATOM 3456 C CA . VAL A 1 427 ? -19.393 -14.958 26.470 1.00 94.44 427 VAL A CA 1
ATOM 3457 C C . VAL A 1 427 ? -18.653 -15.779 27.524 1.00 94.44 427 VAL A C 1
ATOM 3459 O O . VAL A 1 427 ? -19.010 -16.917 27.803 1.00 94.44 427 VAL A O 1
ATOM 3462 N N . GLY A 1 428 ? -17.664 -15.155 28.166 1.00 93.06 428 GLY A N 1
ATOM 3463 C CA . GLY A 1 428 ? -16.817 -15.794 29.180 1.00 93.06 428 GLY A CA 1
ATOM 3464 C C . GLY A 1 428 ? -15.487 -16.310 28.630 1.00 93.06 428 GLY A C 1
ATOM 3465 O O . GLY A 1 428 ? -14.588 -16.602 29.414 1.00 93.06 428 GLY A O 1
ATOM 3466 N N . GLU A 1 429 ? -15.335 -16.343 27.307 1.00 97.06 429 GLU A N 1
ATOM 3467 C CA . GLU A 1 429 ? -14.067 -16.632 26.647 1.00 97.06 429 GLU A CA 1
ATOM 3468 C C . GLU A 1 429 ? -13.158 -15.395 26.638 1.00 97.06 429 GLU A C 1
ATOM 3470 O O . GLU A 1 429 ? -13.628 -14.255 26.612 1.00 97.06 429 GLU A O 1
ATOM 3475 N N . SER A 1 430 ? -11.839 -15.612 26.652 1.00 96.69 430 SER A N 1
ATOM 3476 C CA . SER A 1 430 ? -10.852 -14.529 26.563 1.00 96.69 430 SER A CA 1
ATOM 3477 C C . SER A 1 430 ? -10.307 -14.438 25.146 1.00 96.69 430 SER A C 1
ATOM 3479 O O . SER A 1 430 ? -9.373 -15.137 24.778 1.00 96.69 430 SER A O 1
ATOM 3481 N N . ILE A 1 431 ? -10.907 -13.581 24.329 1.00 98.19 431 ILE A N 1
ATOM 3482 C CA . ILE A 1 431 ? -10.579 -13.486 22.908 1.00 98.19 431 ILE A CA 1
ATOM 3483 C C . ILE A 1 431 ? -9.275 -12.725 22.702 1.00 98.19 431 ILE A C 1
ATOM 3485 O O . ILE A 1 431 ? -9.086 -11.606 23.184 1.00 98.19 431 ILE A O 1
ATOM 3489 N N . VAL A 1 432 ? -8.367 -13.328 21.937 1.00 97.31 432 VAL A N 1
ATOM 3490 C CA . VAL A 1 432 ? -7.046 -12.768 21.639 1.00 97.31 432 VAL A CA 1
ATOM 3491 C C . VAL A 1 432 ? -6.957 -12.159 20.247 1.00 97.31 432 VAL A C 1
ATOM 3493 O O . VAL A 1 432 ? -6.072 -11.334 20.012 1.00 97.31 432 VAL A O 1
ATOM 3496 N N . LYS A 1 433 ? -7.847 -12.551 19.327 1.00 97.38 433 LYS A N 1
ATOM 3497 C CA . LYS A 1 433 ? -7.873 -12.040 17.954 1.00 97.38 433 LYS A CA 1
ATOM 3498 C C . LYS A 1 433 ? -9.257 -12.166 17.328 1.00 97.38 433 LYS A C 1
ATOM 3500 O O . LYS A 1 433 ? -9.924 -13.183 17.492 1.00 97.38 433 LYS A O 1
ATOM 3505 N N . VAL A 1 434 ? -9.627 -11.172 16.528 1.00 97.81 434 VAL A N 1
ATOM 3506 C CA . VAL A 1 434 ? -10.758 -11.235 15.599 1.00 97.81 434 VAL A CA 1
ATOM 3507 C C . VAL A 1 434 ? -10.262 -11.012 14.173 1.00 97.81 434 VAL A C 1
ATOM 3509 O O . VAL A 1 434 ? -9.186 -10.451 13.965 1.00 97.81 434 VAL A O 1
ATOM 3512 N N . SER A 1 435 ? -11.003 -11.497 13.182 1.00 97.69 435 SER A N 1
ATOM 3513 C CA . SER A 1 435 ? -10.725 -11.232 11.772 1.00 97.69 435 SER A CA 1
ATOM 3514 C C . SER A 1 435 ? -12.028 -11.072 11.006 1.00 97.69 435 SER A C 1
ATOM 3516 O O . SER A 1 435 ? -12.914 -11.920 11.092 1.00 97.69 435 SER A O 1
ATOM 3518 N N . SER A 1 436 ? -12.120 -9.975 10.262 1.00 96.25 436 SER A N 1
ATOM 3519 C CA . SER A 1 436 ? -13.231 -9.645 9.379 1.00 96.25 436 SER A CA 1
ATOM 3520 C C . SER A 1 436 ? -12.702 -8.767 8.248 1.00 96.25 436 SER A C 1
ATOM 3522 O O . SER A 1 436 ? -11.733 -8.039 8.433 1.00 96.25 436 SER A O 1
ATOM 3524 N N . LYS A 1 437 ? -13.298 -8.877 7.060 1.00 92.69 437 LYS A N 1
ATOM 3525 C CA . LYS A 1 437 ? -12.998 -8.023 5.886 1.00 92.69 437 LYS A CA 1
ATOM 3526 C C . LYS A 1 437 ? -14.212 -7.786 4.997 1.00 92.69 437 LYS A C 1
ATOM 3528 O O . LYS A 1 437 ? -14.276 -6.766 4.316 1.00 92.69 437 LYS A O 1
ATOM 3533 N N . SER A 1 438 ? -15.150 -8.727 4.997 1.00 93.56 438 SER A N 1
ATOM 3534 C CA . SER A 1 438 ? -16.477 -8.600 4.393 1.00 93.56 438 SER A CA 1
ATOM 3535 C C . SER A 1 438 ? -17.508 -8.635 5.530 1.00 93.56 438 SER A C 1
ATOM 3537 O O . SER A 1 438 ? -17.352 -7.875 6.486 1.00 93.56 438 SER A O 1
ATOM 3539 N N . ASP A 1 439 ? -18.490 -9.530 5.469 1.00 95.00 439 ASP A N 1
ATOM 3540 C CA . ASP A 1 439 ? -19.555 -9.680 6.469 1.00 95.00 439 ASP A CA 1
ATOM 3541 C C . ASP A 1 439 ? -19.372 -10.915 7.371 1.00 95.00 439 ASP A C 1
ATOM 3543 O O . ASP A 1 439 ? -20.123 -11.129 8.315 1.00 95.00 439 ASP A O 1
ATOM 3547 N N . CYS A 1 440 ? -18.344 -11.732 7.131 1.00 96.81 440 CYS A N 1
ATOM 3548 C CA . CYS A 1 440 ? -18.017 -12.869 7.993 1.00 96.81 440 CYS A CA 1
ATOM 3549 C C . CYS A 1 440 ? -17.001 -12.476 9.074 1.00 96.81 440 CYS A C 1
ATOM 3551 O O . CYS A 1 440 ? -15.980 -11.856 8.767 1.00 96.81 440 CYS A O 1
ATOM 3553 N N . VAL A 1 441 ? -17.263 -12.897 10.316 1.00 98.00 441 VAL A N 1
ATOM 3554 C CA . VAL A 1 441 ? -16.416 -12.636 11.485 1.00 98.00 441 VAL A CA 1
ATOM 3555 C C . VAL A 1 441 ? -15.903 -13.944 12.077 1.00 98.00 441 VAL A C 1
ATOM 3557 O O . VAL A 1 441 ? -16.669 -14.875 12.318 1.00 98.00 441 VAL A O 1
ATOM 3560 N N . LEU A 1 442 ? -14.599 -13.992 12.349 1.00 97.94 442 LEU A N 1
ATOM 3561 C CA . LEU A 1 442 ? -13.942 -15.063 13.094 1.00 97.94 442 LEU A CA 1
ATOM 3562 C C . LEU A 1 442 ? -13.342 -14.507 14.386 1.00 97.94 442 LEU A C 1
ATOM 3564 O O . LEU A 1 442 ? -12.799 -13.401 14.387 1.00 97.94 442 LEU A O 1
ATOM 3568 N N . ALA A 1 443 ? -13.382 -15.296 15.458 1.00 97.62 443 ALA A N 1
ATOM 3569 C CA . ALA A 1 443 ? -12.740 -14.995 16.734 1.00 97.62 443 ALA A CA 1
ATOM 3570 C C . ALA A 1 443 ? -11.884 -16.183 17.198 1.00 97.62 443 ALA A C 1
ATOM 3572 O O . ALA A 1 443 ? -12.237 -17.339 16.965 1.00 97.62 443 ALA A O 1
ATOM 3573 N N . LEU A 1 444 ? -10.754 -15.884 17.836 1.00 97.44 444 LEU A N 1
ATOM 3574 C CA . LEU A 1 444 ? -9.814 -16.846 18.411 1.00 97.44 444 LEU A CA 1
ATOM 3575 C C . LEU A 1 444 ? -9.627 -16.515 19.896 1.00 97.44 444 LEU A C 1
ATOM 3577 O O . LEU A 1 444 ? -9.262 -15.374 20.203 1.00 97.44 444 LEU A O 1
ATOM 3581 N N . ASN A 1 445 ? -9.875 -17.490 20.778 1.00 90.44 445 ASN A N 1
ATOM 3582 C CA . ASN A 1 445 ? -9.566 -17.409 22.210 1.00 90.44 445 ASN A CA 1
ATOM 3583 C C . ASN A 1 445 ? -8.130 -17.847 22.522 1.00 90.44 445 ASN A C 1
ATOM 3585 O O . ASN A 1 445 ? -7.542 -18.612 21.721 1.00 90.44 445 ASN A O 1
#

Radius of gyration: 31.19 Å; Cα contacts (8 Å, |Δi|>4): 1011; chains: 1; bounding box: 76×51×82 Å

pLDDT: mean 86.22, std 15.56, range [32.22, 98.75]